Protein AF-0000000066028157 (afdb_homodimer)

Sequence (570 aa):
MGLSDWELAAARAAIARGLDEDLRYGPDVTTLATVPASATTTASLVTREAGVVAGLDVALLTLNEVLGTNGYRVLDRVEDGARVPPGEALMTLEAQTRGLLTAERTMLNLVGHLSGIATATAAWVDAVRGTKAKIRDTRKTLPGLRALQKYAVRTGGGVNHRLGLGDAALIKDNHVAAAGSVVDALRAVRNAAPDLPCEVEVDSLEQLDAVLPEKPELILLDNFAVWQTQTAVQRRDSRAPTVMLESSGGLSLQTAATYAETGVDYLAVGALTHSVRVLDIGLDMMGLSDWELAAARAAIARGLDEDLRYGPDVTTLATVPASATTTASLVTREAGVVAGLDVALLTLNEVLGTNGYRVLDRVEDGARVPPGEALMTLEAQTRGLLTAERTMLNLVGHLSGIATATAAWVDAVRGTKAKIRDTRKTLPGLRALQKYAVRTGGGVNHRLGLGDAALIKDNHVAAAGSVVDALRAVRNAAPDLPCEVEVDSLEQLDAVLPEKPELILLDNFAVWQTQTAVQRRDSRAPTVMLESSGGLSLQTAATYAETGVDYLAVGALTHSVRVLDIGLDM

Foldseek 3Di:
DDADPVLVVLLLVLLVVVLCVLDVVHDPPVLVVPPDQQDKDKKFKFFQAWFFWDCVVSLVSLLCVQQNPPFKAWDDADDGLDTDGHGDGHTIMMGRPSSCVSSFVSSQVLRQQLRQLLRVLLLLVVLQPPFQAFEEEDQLADPSCLSSLQVSNVSSVGHYDDSDPPQAAEADPVQCVVQVHQQSSVVVCCVVPVPHQYEYEDAAVVNLVVCLQVQGQEYEHEPDDLVRLLVSCVVCVPRPVNHAYEYEYPDDSVCSNSSRVSRHHYYYDHCSHNVTDTGHIHMGD/DDADPVLVVLLLVLLVVVLCVLDVVHDPPVLVVPPDQQDKDKKFKFFQAWFFWDCVVSLVSLLCVQQNPPFKAWPDADDGLDTDGHGDGHTIMMGRPSSCVSSFVSSQVLRQQLRQLLRVLLLLVVLQPPFQAFEEEDQLADPSCLSSLQVSNVSSVGHYDDSDPPQAAEADPVQCVVQVHQQSSVVVCCVVPVPHQYEYEDAAVVNLVVCLQVQGQEYEHEPDDLVRLLVSCVVCVVRPVNHAYEYEYPDDSVCSNSNRVSRHHYYYDHCSHNVTDTGHIHMGD

Organism: Mycobacterium tuberculosis (strain CDC 1551 / Oshkosh) (NCBI:txid83331)

Solvent-accessible surface area (backbone atoms only — not comparable to full-atom values): 27864 Å² total; per-residue (Å²): 115,81,75,51,72,70,37,46,53,40,43,53,53,32,44,52,37,26,50,44,49,33,43,68,54,36,60,52,49,36,46,66,38,21,40,61,90,84,39,65,41,60,37,28,38,28,27,71,46,64,42,24,40,24,43,65,68,52,34,50,52,35,42,35,73,62,44,35,78,82,32,47,46,80,75,46,63,64,58,50,44,40,76,42,55,54,68,38,66,48,31,31,32,39,29,39,39,57,43,48,63,69,34,40,60,53,29,42,38,50,26,16,42,24,11,13,20,7,29,54,26,30,53,49,42,60,45,25,61,93,48,80,31,40,41,25,41,54,77,44,38,50,51,62,38,47,57,53,50,48,49,14,27,42,44,19,64,28,42,76,46,63,75,28,32,34,62,30,34,62,41,41,70,71,37,20,66,56,39,71,32,66,52,49,23,51,52,31,30,43,70,72,40,68,86,48,56,43,33,39,52,33,77,45,70,68,52,44,62,63,36,45,85,72,55,49,60,28,38,34,36,48,58,58,50,66,69,53,44,33,50,48,37,54,49,34,58,72,75,32,65,81,41,39,37,27,42,30,60,90,76,46,75,88,47,37,35,64,52,25,69,44,60,34,44,29,40,42,39,44,51,49,54,44,37,29,52,45,38,58,54,46,78,49,109,115,79,76,50,73,69,36,47,53,41,45,53,51,32,43,50,38,27,49,46,50,32,44,68,54,35,59,52,48,37,47,67,38,22,40,60,90,82,39,67,40,61,35,26,37,28,27,70,47,64,42,22,40,24,43,65,68,54,35,48,51,36,42,35,72,63,44,35,79,82,32,47,45,82,75,46,65,65,57,51,42,40,75,42,56,53,69,39,66,47,31,32,32,39,30,39,39,56,43,49,63,68,33,40,59,53,29,40,39,50,27,17,42,23,11,13,20,7,28,54,26,29,54,48,42,61,48,25,60,93,48,79,33,40,43,24,40,54,76,43,38,50,52,62,37,47,58,53,48,50,49,12,27,42,45,19,64,28,42,76,47,63,75,29,34,33,63,28,32,63,41,41,70,71,36,19,66,57,39,72,33,66,53,49,23,50,52,32,31,44,70,70,41,69,86,46,54,44,32,39,52,32,78,46,70,68,53,43,64,63,36,47,83,72,55,48,60,29,37,32,35,47,57,57,50,66,69,54,44,34,51,48,38,52,50,33,58,72,73,32,64,82,41,39,36,27,42,29,58,92,77,45,74,90,48,38,35,65,50,24,68,44,61,33,44,28,40,43,39,46,51,49,53,45,37,29,51,45,37,58,54,46,79,49,107

Radius of gyration: 25.16 Å; Cα contacts (8 Å, |Δi|>4): 1271; chains: 2; bounding box: 51×76×56 Å

pLDDT: mean 97.44, std 2.44, range [68.06, 98.88]

Structure (mmCIF, N/CA/C/O backbone):
data_AF-0000000066028157-model_v1
#
loop_
_entity.id
_entity.type
_entity.pdbx_description
1 polymer 'Nicotinate-nucleotide pyrophosphorylase'
#
loop_
_atom_site.group_PDB
_atom_site.id
_atom_site.type_symbol
_atom_site.label_atom_id
_atom_site.label_alt_id
_atom_site.label_comp_id
_atom_site.label_asym_id
_atom_site.label_entity_id
_atom_site.label_seq_id
_atom_site.pdbx_PDB_ins_code
_atom_site.Cartn_x
_atom_site.Cartn_y
_atom_site.Cartn_z
_atom_site.occupancy
_atom_site.B_iso_or_equiv
_atom_site.auth_seq_id
_atom_site.auth_comp_id
_atom_site.auth_asym_id
_atom_site.auth_atom_id
_atom_site.pdbx_PDB_model_num
ATOM 1 N N . MET A 1 1 ? -22.031 3.08 -1.574 1 68.06 1 MET A N 1
ATOM 2 C CA . MET A 1 1 ? -21.703 4.402 -2.1 1 68.06 1 MET A CA 1
ATOM 3 C C . MET A 1 1 ? -20.969 4.289 -3.43 1 68.06 1 MET A C 1
ATOM 5 O O . MET A 1 1 ? -20.047 3.488 -3.566 1 68.06 1 MET A O 1
ATOM 9 N N . GLY A 1 2 ? -21.484 4.984 -4.355 1 83.44 2 GLY A N 1
ATOM 10 C CA . GLY A 1 2 ? -20.906 4.934 -5.688 1 83.44 2 GLY A CA 1
ATOM 11 C C . GLY A 1 2 ? -19.656 5.797 -5.836 1 83.44 2 GLY A C 1
ATOM 12 O O . GLY A 1 2 ? -19.422 6.688 -5.016 1 83.44 2 GLY A O 1
ATOM 13 N N . LEU A 1 3 ? -18.766 5.461 -6.73 1 94.06 3 LEU A N 1
ATOM 14 C CA . LEU A 1 3 ? -17.562 6.234 -7.023 1 94.06 3 LEU A CA 1
ATOM 15 C C . LEU A 1 3 ? -17.922 7.578 -7.652 1 94.06 3 LEU A C 1
ATOM 17 O O . LEU A 1 3 ? -18.781 7.641 -8.547 1 94.06 3 LEU A O 1
ATOM 21 N N . SER A 1 4 ? -17.375 8.648 -7.105 1 95.06 4 SER A N 1
ATOM 22 C CA . SER A 1 4 ? -17.469 9.945 -7.766 1 95.06 4 SER A CA 1
ATOM 23 C C . SER A 1 4 ? -16.75 9.945 -9.109 1 95.06 4 SER A C 1
ATOM 25 O O . SER A 1 4 ? -16.031 8.992 -9.43 1 95.06 4 SER A O 1
ATOM 27 N N . ASP A 1 5 ? -16.922 10.977 -9.922 1 94.25 5 ASP A N 1
ATOM 28 C CA . ASP A 1 5 ? -16.297 11.062 -11.242 1 94.25 5 ASP A CA 1
ATOM 29 C C . ASP A 1 5 ? -14.781 11 -11.141 1 94.25 5 ASP A C 1
ATOM 31 O O . ASP A 1 5 ? -14.133 10.305 -11.93 1 94.25 5 ASP A O 1
ATOM 35 N N . TRP A 1 6 ? -14.297 11.719 -10.188 1 93.25 6 TRP A N 1
ATOM 36 C CA . TRP A 1 6 ? -12.844 11.742 -10.055 1 93.25 6 TRP A CA 1
ATOM 37 C C . TRP A 1 6 ? -12.328 10.398 -9.555 1 93.25 6 TRP A C 1
ATOM 39 O O . TRP A 1 6 ? -11.242 9.953 -9.953 1 93.25 6 TRP A O 1
ATOM 49 N N . GLU A 1 7 ? -13.07 9.734 -8.688 1 96.88 7 GLU A N 1
ATOM 50 C CA . GLU A 1 7 ? -12.695 8.406 -8.219 1 96.88 7 GLU A CA 1
ATOM 51 C C . GLU A 1 7 ? -12.781 7.379 -9.336 1 96.88 7 GLU A C 1
ATOM 53 O O . GLU A 1 7 ? -11.945 6.473 -9.422 1 96.88 7 GLU A O 1
ATOM 58 N N . LEU A 1 8 ? -13.773 7.531 -10.219 1 97.75 8 LEU A N 1
ATOM 59 C CA . LEU A 1 8 ? -13.922 6.656 -11.383 1 97.75 8 LEU A CA 1
ATOM 60 C C . LEU A 1 8 ? -12.727 6.793 -12.32 1 97.75 8 LEU A C 1
ATOM 62 O O . LEU A 1 8 ? -12.195 5.793 -12.805 1 97.75 8 LEU A O 1
ATOM 66 N N . ALA A 1 9 ? -12.312 8.016 -12.578 1 97.69 9 ALA A N 1
ATOM 67 C CA . ALA A 1 9 ? -11.148 8.266 -13.422 1 97.69 9 ALA A CA 1
ATOM 68 C C . ALA A 1 9 ? -9.883 7.668 -12.805 1 97.69 9 ALA A C 1
ATOM 70 O O . ALA A 1 9 ? -9.062 7.078 -13.508 1 97.69 9 ALA A O 1
ATOM 71 N N . ALA A 1 10 ? -9.766 7.844 -11.516 1 97.75 10 ALA A N 1
ATOM 72 C CA . ALA A 1 10 ? -8.617 7.285 -10.797 1 97.75 10 ALA A CA 1
ATOM 73 C C . ALA A 1 10 ? -8.617 5.762 -10.867 1 97.75 10 ALA A C 1
ATOM 75 O O . ALA A 1 10 ? -7.566 5.141 -11.008 1 97.75 10 ALA A O 1
ATOM 76 N N . ALA A 1 11 ? -9.82 5.176 -10.734 1 98.56 11 ALA A N 1
ATOM 77 C CA . ALA A 1 11 ? -9.953 3.723 -10.82 1 98.56 11 ALA A CA 1
ATOM 78 C C . ALA A 1 11 ? -9.516 3.209 -12.188 1 98.56 11 ALA A C 1
ATOM 80 O O . ALA A 1 11 ? -8.734 2.258 -12.281 1 98.56 11 ALA A O 1
ATOM 81 N N . ARG A 1 12 ? -9.969 3.828 -13.227 1 98.62 12 ARG A N 1
ATOM 82 C CA . ARG A 1 12 ? -9.617 3.422 -14.586 1 98.62 12 ARG A CA 1
ATOM 83 C C . ARG A 1 12 ? -8.109 3.529 -14.812 1 98.62 12 ARG A C 1
ATOM 85 O O . ARG A 1 12 ? -7.508 2.656 -15.445 1 98.62 12 ARG A O 1
ATOM 92 N N . ALA A 1 13 ? -7.543 4.609 -14.312 1 98.69 13 ALA A N 1
ATOM 93 C CA . ALA A 1 13 ? -6.102 4.801 -14.461 1 98.69 13 ALA A CA 1
ATOM 94 C C . ALA A 1 13 ? -5.328 3.723 -13.703 1 98.69 13 ALA A C 1
ATOM 96 O O . ALA A 1 13 ? -4.34 3.188 -14.211 1 98.69 13 ALA A O 1
ATOM 97 N N . ALA A 1 14 ? -5.746 3.432 -12.484 1 98.69 14 ALA A N 1
ATOM 98 C CA . ALA A 1 14 ? -5.09 2.4 -11.688 1 98.69 14 ALA A CA 1
ATOM 99 C C . ALA A 1 14 ? -5.199 1.034 -12.352 1 98.69 14 ALA A C 1
ATOM 101 O O . ALA A 1 14 ? -4.227 0.277 -12.398 1 98.69 14 ALA A O 1
ATOM 102 N N . ILE A 1 15 ? -6.367 0.735 -12.867 1 98.81 15 ILE A N 1
ATOM 103 C CA . ILE A 1 15 ? -6.613 -0.527 -13.555 1 98.81 15 ILE A CA 1
ATOM 104 C C . ILE A 1 15 ? -5.703 -0.634 -14.781 1 98.81 15 ILE A C 1
ATOM 106 O O . ILE A 1 15 ? -5.062 -1.665 -14.992 1 98.81 15 ILE A O 1
ATOM 110 N N . ALA A 1 16 ? -5.656 0.435 -15.539 1 98.75 16 ALA A N 1
ATOM 111 C CA . ALA A 1 16 ? -4.805 0.446 -16.719 1 98.75 16 ALA A CA 1
ATOM 112 C C . ALA A 1 16 ? -3.35 0.171 -16.359 1 98.75 16 ALA A C 1
ATOM 114 O O . ALA A 1 16 ? -2.658 -0.581 -17.047 1 98.75 16 ALA A O 1
ATOM 115 N N . ARG A 1 17 ? -2.863 0.743 -15.312 1 98.44 17 ARG A N 1
ATOM 116 C CA . ARG A 1 17 ? -1.489 0.527 -14.867 1 98.44 17 ARG A CA 1
ATOM 117 C C . ARG A 1 17 ? -1.272 -0.921 -14.445 1 98.44 17 ARG A C 1
ATOM 119 O O . ARG A 1 17 ? -0.256 -1.529 -14.789 1 98.44 17 ARG A O 1
ATOM 126 N N . GLY A 1 18 ? -2.232 -1.463 -13.641 1 98.56 18 GLY A N 1
ATOM 127 C CA . GLY A 1 18 ? -2.127 -2.85 -13.211 1 98.56 18 GLY A CA 1
ATOM 128 C C . GLY A 1 18 ? -2.09 -3.83 -14.367 1 98.56 18 GLY A C 1
ATOM 129 O O . GLY A 1 18 ? -1.263 -4.742 -14.391 1 98.56 18 GLY A O 1
ATOM 130 N N . LEU A 1 19 ? -2.965 -3.6 -15.336 1 98.62 19 LEU A N 1
ATOM 131 C CA . LEU A 1 19 ? -3.023 -4.477 -16.5 1 98.62 19 LEU A CA 1
ATOM 132 C C . LEU A 1 19 ? -1.77 -4.332 -17.359 1 98.62 19 LEU A C 1
ATOM 134 O O . LEU A 1 19 ? -1.254 -5.32 -17.891 1 98.62 19 LEU A O 1
ATOM 138 N N . ASP A 1 20 ? -1.293 -3.115 -17.484 1 98.12 20 ASP A N 1
ATOM 139 C CA . ASP A 1 20 ? -0.05 -2.9 -18.219 1 98.12 20 ASP A CA 1
ATOM 140 C C . ASP A 1 20 ? 1.11 -3.645 -17.562 1 98.12 20 ASP A C 1
ATOM 142 O O . ASP A 1 20 ? 1.925 -4.266 -18.266 1 98.12 20 ASP A O 1
ATOM 146 N N . GLU A 1 21 ? 1.227 -3.602 -16.266 1 98 21 GLU A N 1
ATOM 147 C CA . GLU A 1 21 ? 2.27 -4.309 -15.531 1 98 21 GLU A CA 1
ATOM 148 C C . GLU A 1 21 ? 2.189 -5.812 -15.766 1 98 21 GLU A C 1
ATOM 150 O O . GLU A 1 21 ? 3.217 -6.477 -15.922 1 98 21 GLU A O 1
ATOM 155 N N . ASP A 1 22 ? 0.977 -6.332 -15.836 1 97.88 22 ASP A N 1
ATOM 156 C CA . ASP A 1 22 ? 0.772 -7.77 -15.977 1 97.88 22 ASP A CA 1
ATOM 157 C C . ASP A 1 22 ? 1.006 -8.219 -17.422 1 97.88 22 ASP A C 1
ATOM 159 O O . ASP A 1 22 ? 1.444 -9.344 -17.656 1 97.88 22 ASP A O 1
ATOM 163 N N . LEU A 1 23 ? 0.81 -7.32 -18.375 1 97.88 23 LEU A N 1
ATOM 164 C CA . LEU A 1 23 ? 0.797 -7.746 -19.781 1 97.88 23 LEU A CA 1
ATOM 165 C C . LEU A 1 23 ? 1.994 -7.172 -20.531 1 97.88 23 LEU A C 1
ATOM 167 O O . LEU A 1 23 ? 2.125 -7.371 -21.734 1 97.88 23 LEU A O 1
ATOM 171 N N . ARG A 1 24 ? 2.855 -6.508 -19.797 1 95.56 24 ARG A N 1
ATOM 172 C CA . ARG A 1 24 ? 3.996 -5.812 -20.391 1 95.56 24 ARG A CA 1
ATOM 173 C C . ARG A 1 24 ? 4.938 -6.797 -21.078 1 95.56 24 ARG A C 1
ATOM 175 O O . ARG A 1 24 ? 5.609 -6.445 -22.047 1 95.56 24 ARG A O 1
ATOM 182 N N . TYR A 1 25 ? 4.973 -8.031 -20.672 1 95.81 25 TYR A N 1
ATOM 183 C CA . TYR A 1 25 ? 5.957 -8.992 -21.156 1 95.81 25 TYR A CA 1
ATOM 184 C C . TYR A 1 25 ? 5.316 -10.016 -22.078 1 95.81 25 TYR A C 1
ATOM 186 O O . TYR A 1 25 ? 5.887 -11.078 -22.328 1 95.81 25 TYR A O 1
ATOM 194 N N . GLY A 1 26 ? 4.129 -9.719 -22.516 1 95.75 26 GLY A N 1
ATOM 195 C CA . GLY A 1 26 ? 3.383 -10.625 -23.375 1 95.75 26 GLY A CA 1
ATOM 196 C C . GLY A 1 26 ? 2.039 -11.031 -22.797 1 95.75 26 GLY A C 1
ATOM 197 O O . GLY A 1 26 ? 1.676 -10.602 -21.703 1 95.75 26 GLY A O 1
ATOM 198 N N . PRO A 1 27 ? 1.337 -11.781 -23.531 1 96.25 27 PRO A N 1
ATOM 199 C CA . PRO A 1 27 ? 0.005 -12.195 -23.094 1 96.25 27 PRO A CA 1
ATOM 200 C C . PRO A 1 27 ? 0.053 -13.203 -21.938 1 96.25 27 PRO A C 1
ATOM 202 O O . PRO A 1 27 ? 1.137 -13.625 -21.531 1 96.25 27 PRO A O 1
ATOM 205 N N . ASP A 1 28 ? -1.073 -13.531 -21.375 1 97.5 28 ASP A N 1
ATOM 206 C CA . ASP A 1 28 ? -1.219 -14.578 -20.375 1 97.5 28 ASP A CA 1
ATOM 207 C C . ASP A 1 28 ? -1.041 -15.969 -20.984 1 97.5 28 ASP A C 1
ATOM 209 O O . ASP A 1 28 ? -2.021 -16.672 -21.25 1 97.5 28 ASP A O 1
ATOM 213 N N . VAL A 1 29 ? 0.158 -16.406 -21.016 1 96.94 29 VAL A N 1
ATOM 214 C CA . VAL A 1 29 ? 0.528 -17.609 -21.766 1 96.94 29 VAL A CA 1
ATOM 215 C C . VAL A 1 29 ? -0.102 -18.844 -21.125 1 96.94 29 VAL A C 1
ATOM 217 O O . VAL A 1 29 ? -0.52 -19.766 -21.828 1 96.94 29 VAL A O 1
ATOM 220 N N . THR A 1 30 ? -0.151 -18.859 -19.812 1 98.12 30 THR A N 1
ATOM 221 C CA . THR A 1 30 ? -0.687 -20.031 -19.109 1 98.12 30 THR A CA 1
ATOM 222 C C . THR A 1 30 ? -2.158 -20.234 -19.453 1 98.12 30 THR A C 1
ATOM 224 O O . THR A 1 30 ? -2.57 -21.344 -19.797 1 98.12 30 THR A O 1
ATOM 227 N N . THR A 1 31 ? -2.887 -19.156 -19.344 1 98 31 THR A N 1
ATOM 228 C CA . THR A 1 31 ? -4.32 -19.219 -19.625 1 98 31 THR A CA 1
ATOM 229 C C . THR A 1 31 ? -4.578 -19.562 -21.078 1 98 31 THR A C 1
ATOM 231 O O . THR A 1 31 ? -5.414 -20.422 -21.375 1 98 31 THR A O 1
ATOM 234 N N . LEU A 1 32 ? -3.867 -18.984 -21.984 1 97.75 32 LEU A N 1
ATOM 235 C CA . LEU A 1 32 ? -4.062 -19.219 -23.406 1 97.75 32 LEU A CA 1
ATOM 236 C C . LEU A 1 32 ? -3.738 -20.672 -23.766 1 97.75 32 LEU A C 1
ATOM 238 O O . LEU A 1 32 ? -4.363 -21.25 -24.641 1 97.75 32 LEU A O 1
ATOM 242 N N . ALA A 1 33 ? -2.811 -21.25 -23.062 1 97.94 33 ALA A N 1
ATOM 243 C CA . ALA A 1 33 ? -2.344 -22.594 -23.375 1 97.94 33 ALA A CA 1
ATOM 244 C C . ALA A 1 33 ? -3.273 -23.656 -22.766 1 97.94 33 ALA A C 1
ATOM 246 O O . ALA A 1 33 ? -3.342 -24.781 -23.266 1 97.94 33 ALA A O 1
ATOM 247 N N . THR A 1 34 ? -4.039 -23.281 -21.734 1 98.19 34 THR A N 1
ATOM 248 C CA . THR A 1 34 ? -4.695 -24.328 -20.969 1 98.19 34 THR A CA 1
ATOM 249 C C . THR A 1 34 ? -6.215 -24.203 -21.062 1 98.19 34 THR A C 1
ATOM 251 O O . THR A 1 34 ? -6.941 -25.172 -20.859 1 98.19 34 THR A O 1
ATOM 254 N N . VAL A 1 35 ? -6.707 -23.016 -21.328 1 98.06 35 VAL A N 1
ATOM 255 C CA . VAL A 1 35 ? -8.141 -22.75 -21.281 1 98.06 35 VAL A CA 1
ATOM 256 C C . VAL A 1 35 ? -8.672 -22.547 -22.703 1 98.06 35 VAL A C 1
ATOM 258 O O . VAL A 1 35 ? -8.188 -21.672 -23.438 1 98.06 35 VAL A O 1
ATOM 261 N N . PRO A 1 36 ? -9.656 -23.328 -23.094 1 96.94 36 PRO A N 1
ATOM 262 C CA . PRO A 1 36 ? -10.25 -23.125 -24.422 1 96.94 36 PRO A CA 1
ATOM 263 C C . PRO A 1 36 ? -10.812 -21.719 -24.594 1 96.94 36 PRO A C 1
ATOM 265 O O . PRO A 1 36 ? -11.367 -21.141 -23.656 1 96.94 36 PRO A O 1
ATOM 268 N N . ALA A 1 37 ? -10.766 -21.188 -25.781 1 95.75 37 ALA A N 1
ATOM 269 C CA . ALA A 1 37 ? -11.18 -19.812 -26.078 1 95.75 37 ALA A CA 1
ATOM 270 C C . ALA A 1 37 ? -12.672 -19.625 -25.828 1 95.75 37 ALA A C 1
ATOM 272 O O . ALA A 1 37 ? -13.109 -18.516 -25.484 1 95.75 37 ALA A O 1
ATOM 273 N N . SER A 1 38 ? -13.445 -20.656 -25.922 1 96.25 38 SER A N 1
ATOM 274 C CA . SER A 1 38 ? -14.891 -20.547 -25.812 1 96.25 38 SER A CA 1
ATOM 275 C C . SER A 1 38 ? -15.367 -20.812 -24.391 1 96.25 38 SER A C 1
ATOM 277 O O . SER A 1 38 ? -16.562 -20.703 -24.094 1 96.25 38 SER A O 1
ATOM 279 N N . ALA A 1 39 ? -14.445 -21.125 -23.516 1 96.94 39 ALA A N 1
ATOM 280 C CA . ALA A 1 39 ? -14.82 -21.516 -22.172 1 96.94 39 ALA A CA 1
ATOM 281 C C . ALA A 1 39 ? -15.445 -20.359 -21.406 1 96.94 39 ALA A C 1
ATOM 283 O O . ALA A 1 39 ? -15 -19.219 -21.516 1 96.94 39 ALA A O 1
ATOM 284 N N . THR A 1 40 ? -16.531 -20.625 -20.672 1 97.31 40 THR A N 1
ATOM 285 C CA . THR A 1 40 ? -17.156 -19.734 -19.719 1 97.31 40 THR A CA 1
ATOM 286 C C . THR A 1 40 ? -17.203 -20.375 -18.328 1 97.31 40 THR A C 1
ATOM 288 O O . THR A 1 40 ? -17.156 -21.594 -18.203 1 97.31 40 THR A O 1
ATOM 291 N N . THR A 1 41 ? -17.219 -19.531 -17.344 1 97.44 41 THR A N 1
ATOM 292 C CA . THR A 1 41 ? -17.234 -20.062 -15.984 1 97.44 41 THR A CA 1
ATOM 293 C C . THR A 1 41 ? -18.031 -19.172 -15.047 1 97.44 41 THR A C 1
ATOM 295 O O . THR A 1 41 ? -18.25 -18 -15.344 1 97.44 41 THR A O 1
ATOM 298 N N . THR A 1 42 ? -18.562 -19.812 -14.055 1 98.06 42 THR A N 1
ATOM 299 C CA . THR A 1 42 ? -19.078 -19.094 -12.898 1 98.06 42 THR A CA 1
ATOM 300 C C . THR A 1 42 ? -18.031 -18.984 -11.797 1 98.06 42 THR A C 1
ATOM 302 O O . THR A 1 42 ? -17.406 -19.984 -11.445 1 98.06 42 THR A O 1
ATOM 305 N N . ALA A 1 43 ? -17.781 -17.797 -11.344 1 97.69 43 ALA A N 1
ATOM 306 C CA . ALA A 1 43 ? -16.766 -17.562 -10.32 1 97.69 43 ALA A CA 1
ATOM 307 C C . ALA A 1 43 ? -17.281 -16.609 -9.25 1 97.69 43 ALA A C 1
ATOM 309 O O . ALA A 1 43 ? -18.203 -15.828 -9.492 1 97.69 43 ALA A O 1
ATOM 310 N N . SER A 1 44 ? -16.75 -16.688 -8.07 1 98.56 44 SER A N 1
ATOM 311 C CA . SER A 1 44 ? -17.125 -15.82 -6.961 1 98.56 44 SER A CA 1
ATOM 312 C C . SER A 1 44 ? -15.883 -15.219 -6.293 1 98.56 44 SER A C 1
ATOM 314 O O . SER A 1 44 ? -14.898 -15.922 -6.055 1 98.56 44 SER A O 1
ATOM 316 N N . LEU A 1 45 ? -15.898 -13.898 -6.105 1 98.62 45 LEU A N 1
ATOM 317 C CA . LEU A 1 45 ? -14.977 -13.305 -5.145 1 98.62 45 LEU A CA 1
ATOM 318 C C . LEU A 1 45 ? -15.398 -13.617 -3.715 1 98.62 45 LEU A C 1
ATOM 320 O O . LEU A 1 45 ? -16.484 -13.234 -3.283 1 98.62 45 LEU A O 1
ATOM 324 N N . VAL A 1 46 ? -14.531 -14.289 -2.963 1 98.69 46 VAL A N 1
ATOM 325 C CA . VAL A 1 46 ? -14.906 -14.766 -1.633 1 98.69 46 VAL A CA 1
ATOM 326 C C . VAL A 1 46 ? -13.875 -14.297 -0.61 1 98.69 46 VAL A C 1
ATOM 328 O O . VAL A 1 46 ? -12.664 -14.422 -0.834 1 98.69 46 VAL A O 1
ATOM 331 N N . THR A 1 47 ? -14.336 -13.734 0.463 1 98.5 47 THR A N 1
ATOM 332 C CA . THR A 1 47 ? -13.414 -13.32 1.516 1 98.5 47 THR A CA 1
ATOM 333 C C . THR A 1 47 ? -13.078 -14.492 2.43 1 98.5 47 THR A C 1
ATOM 335 O O . THR A 1 47 ? -13.93 -15.328 2.725 1 98.5 47 THR A O 1
ATOM 338 N N . ARG A 1 48 ? -11.844 -14.531 2.885 1 96.69 48 ARG A N 1
ATOM 339 C CA . ARG A 1 48 ? -11.398 -15.594 3.783 1 96.69 48 ARG A CA 1
ATOM 340 C C . ARG A 1 48 ? -11.445 -15.133 5.238 1 96.69 48 ARG A C 1
ATOM 342 O O . ARG A 1 48 ? -11.289 -15.945 6.156 1 96.69 48 ARG A O 1
ATOM 349 N N . GLU A 1 49 ? -11.648 -13.898 5.484 1 97.31 49 GLU A N 1
ATOM 350 C CA . GLU A 1 49 ? -11.742 -13.32 6.82 1 97.31 49 GLU A CA 1
ATOM 351 C C . GLU A 1 49 ? -12.875 -12.297 6.902 1 97.31 49 GLU A C 1
ATOM 353 O O . GLU A 1 49 ? -13.406 -11.867 5.875 1 97.31 49 GLU A O 1
ATOM 358 N N . ALA A 1 50 ? -13.297 -12.008 8.102 1 98.56 50 ALA A N 1
ATOM 359 C CA . ALA A 1 50 ? -14.312 -10.977 8.305 1 98.56 50 ALA A CA 1
ATOM 360 C C . ALA A 1 50 ? -13.766 -9.594 7.941 1 98.56 50 ALA A C 1
ATOM 362 O O . ALA A 1 50 ? -12.586 -9.312 8.141 1 98.56 50 ALA A O 1
ATOM 363 N N . GLY A 1 51 ? -14.656 -8.75 7.387 1 98.62 51 GLY A N 1
ATOM 364 C CA . GLY A 1 51 ? -14.234 -7.395 7.062 1 98.62 51 GLY A CA 1
ATOM 365 C C . GLY A 1 51 ? -15.328 -6.559 6.43 1 98.62 51 GLY A C 1
ATOM 366 O O . GLY A 1 51 ? -16.516 -6.891 6.535 1 98.62 51 GLY A O 1
ATOM 367 N N . VAL A 1 52 ? -14.961 -5.426 5.926 1 98.81 52 VAL A N 1
ATOM 368 C CA . VAL A 1 52 ? -15.844 -4.504 5.211 1 98.81 52 VAL A CA 1
ATOM 369 C C . VAL A 1 52 ? -15.43 -4.43 3.744 1 98.81 52 VAL A C 1
ATOM 371 O O . VAL A 1 52 ? -14.258 -4.227 3.43 1 98.81 52 VAL A O 1
ATOM 374 N N . VAL A 1 53 ? -16.453 -4.535 2.877 1 98.69 53 VAL A N 1
ATOM 375 C CA . VAL A 1 53 ? -16.172 -4.66 1.447 1 98.69 53 VAL A CA 1
ATOM 376 C C . VAL A 1 53 ? -16.062 -3.271 0.82 1 98.69 53 VAL A C 1
ATOM 378 O O . VAL A 1 53 ? -16.844 -2.375 1.14 1 98.69 53 VAL A O 1
ATOM 381 N N . ALA A 1 54 ? -15.062 -3.084 -0.002 1 98.75 54 ALA A N 1
ATOM 382 C CA . ALA A 1 54 ? -14.914 -1.87 -0.8 1 98.75 54 ALA A CA 1
ATOM 383 C C . ALA A 1 54 ? -14.281 -2.18 -2.154 1 98.75 54 ALA A C 1
ATOM 385 O O . ALA A 1 54 ? -13.375 -3.014 -2.25 1 98.75 54 ALA A O 1
ATOM 386 N N . GLY A 1 55 ? -14.805 -1.545 -3.199 1 98.44 55 GLY A N 1
ATOM 387 C CA . GLY A 1 55 ? -14.141 -1.579 -4.492 1 98.44 55 GLY A CA 1
ATOM 388 C C . GLY A 1 55 ? -14.727 -2.605 -5.441 1 98.44 55 GLY A C 1
ATOM 389 O O . GLY A 1 55 ? -14.062 -3.039 -6.387 1 98.44 55 GLY A O 1
ATOM 390 N N . LEU A 1 56 ? -15.96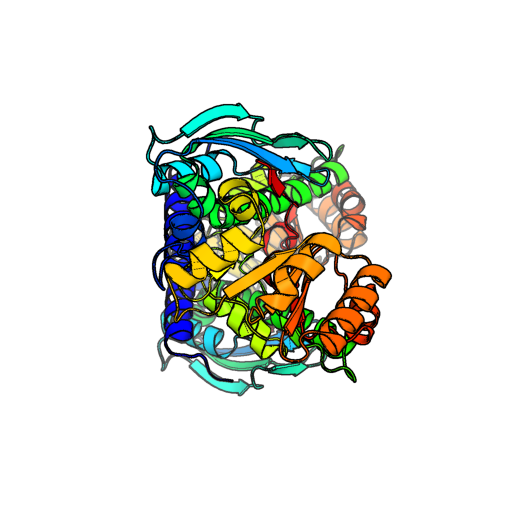1 -3.066 -5.223 1 98.44 56 LEU A N 1
ATOM 391 C CA . LEU A 1 56 ? -16.547 -4.039 -6.137 1 98.44 56 LEU A CA 1
ATOM 392 C C . LEU A 1 56 ? -16.844 -3.402 -7.492 1 98.44 56 LEU A C 1
ATOM 394 O O . LEU A 1 56 ? -16.75 -4.07 -8.523 1 98.44 56 LEU A O 1
ATOM 398 N N . ASP A 1 57 ? -17.141 -2.092 -7.52 1 97.94 57 ASP A N 1
ATOM 399 C CA . ASP A 1 57 ? -17.281 -1.391 -8.797 1 97.94 57 ASP A CA 1
ATOM 400 C C . ASP A 1 57 ? -15.938 -1.324 -9.531 1 97.94 57 ASP A C 1
ATOM 402 O O . ASP A 1 57 ? -15.898 -1.339 -10.758 1 97.94 57 ASP A 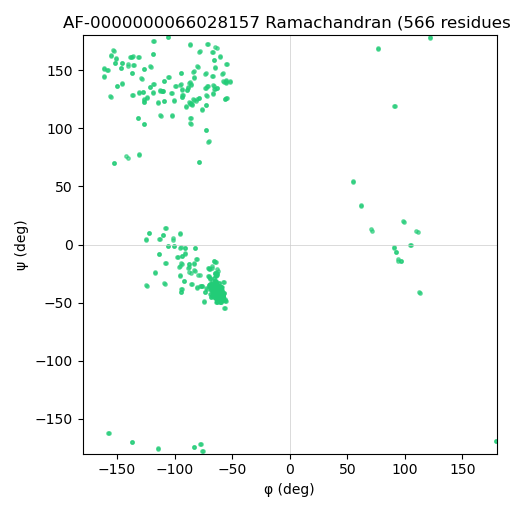O 1
ATOM 406 N N . VAL A 1 58 ? -14.867 -1.193 -8.781 1 98.62 58 VAL A N 1
ATOM 407 C CA . VAL A 1 58 ? -13.539 -1.197 -9.375 1 98.62 58 VAL A CA 1
ATOM 408 C C . VAL A 1 58 ? -13.258 -2.562 -10 1 98.62 58 VAL A C 1
ATOM 410 O O . VAL A 1 58 ? -12.648 -2.65 -11.07 1 98.62 58 VAL A O 1
ATOM 413 N N . ALA A 1 59 ? -13.703 -3.621 -9.336 1 98.31 59 ALA A N 1
ATOM 414 C CA . ALA A 1 59 ? -13.586 -4.965 -9.898 1 98.31 59 ALA A CA 1
ATOM 415 C C . ALA A 1 59 ? -14.305 -5.059 -11.242 1 98.31 59 ALA A C 1
ATOM 417 O O . ALA A 1 59 ? -13.758 -5.586 -12.211 1 98.31 59 ALA A O 1
ATOM 418 N N . LEU A 1 60 ? -15.469 -4.516 -11.305 1 97.94 60 LEU A N 1
ATOM 419 C CA . LEU A 1 60 ? -16.25 -4.543 -12.531 1 97.94 60 LEU A CA 1
ATOM 420 C C . LEU A 1 60 ? -15.586 -3.725 -13.633 1 97.94 60 LEU A C 1
ATOM 422 O O . LEU A 1 60 ? -15.586 -4.121 -14.797 1 97.94 60 LEU A O 1
ATOM 426 N N . LEU A 1 61 ? -15.047 -2.59 -13.273 1 98.44 61 LEU A N 1
ATOM 427 C CA . LEU A 1 61 ? -14.32 -1.782 -14.242 1 98.44 61 LEU A CA 1
ATOM 428 C C . LEU A 1 61 ? -13.133 -2.553 -14.805 1 98.44 61 LEU A C 1
ATOM 430 O O . LEU A 1 61 ? -12.797 -2.414 -15.984 1 98.44 61 LEU A O 1
ATOM 434 N N . THR A 1 62 ? -12.469 -3.344 -13.93 1 98.69 62 THR A N 1
ATOM 435 C CA . THR A 1 62 ? -11.359 -4.168 -14.398 1 98.69 62 THR A CA 1
ATOM 436 C C . THR A 1 62 ? -11.836 -5.191 -15.422 1 98.69 62 THR A C 1
ATOM 438 O O . THR A 1 62 ? -11.203 -5.371 -16.469 1 98.69 62 THR A O 1
ATOM 441 N N . LEU A 1 63 ? -12.953 -5.844 -15.133 1 98.44 63 LEU A N 1
ATOM 442 C CA . LEU A 1 63 ? -13.531 -6.82 -16.047 1 98.44 63 LEU A CA 1
ATOM 443 C C . LEU A 1 63 ? -13.938 -6.16 -17.359 1 98.44 63 LEU A C 1
ATOM 445 O O . LEU A 1 63 ? -13.742 -6.73 -18.438 1 98.44 63 LEU A O 1
ATOM 449 N N . ASN A 1 64 ? -14.516 -4.953 -17.266 1 98.25 64 ASN A N 1
ATOM 450 C CA . ASN A 1 64 ? -14.883 -4.207 -18.469 1 98.25 64 ASN A CA 1
ATOM 451 C C . ASN A 1 64 ? -13.672 -3.961 -19.359 1 98.25 64 ASN A C 1
ATOM 453 O O . ASN A 1 64 ? -13.773 -4.062 -20.594 1 98.25 64 ASN A O 1
ATOM 457 N N . GLU A 1 65 ? -12.602 -3.621 -18.75 1 98.19 65 GLU A N 1
ATOM 458 C CA . GLU A 1 65 ? -11.398 -3.293 -19.5 1 98.19 65 GLU A CA 1
ATOM 459 C C . GLU A 1 65 ? -10.852 -4.516 -20.234 1 98.19 65 GLU A C 1
ATOM 461 O O . GLU A 1 65 ? -10.32 -4.398 -21.344 1 98.19 65 GLU A O 1
ATOM 466 N N . VAL A 1 66 ? -10.977 -5.688 -19.641 1 98.25 66 VAL A N 1
ATOM 467 C CA . VAL A 1 66 ? -10.328 -6.883 -20.172 1 98.25 66 VAL A CA 1
ATOM 468 C C . VAL A 1 66 ? -11.312 -7.645 -21.062 1 98.25 66 VAL A C 1
ATOM 470 O O . VAL A 1 66 ? -10.945 -8.125 -22.141 1 98.25 66 VAL A O 1
ATOM 473 N N . LEU A 1 67 ? -12.617 -7.754 -20.656 1 97.62 67 LEU A N 1
ATOM 474 C CA . LEU A 1 67 ? -13.594 -8.633 -21.281 1 97.62 67 LEU A CA 1
ATOM 475 C C . LEU A 1 67 ? -14.609 -7.832 -22.078 1 97.62 67 LEU A C 1
ATOM 477 O O . LEU A 1 67 ? -15.32 -8.383 -22.922 1 97.62 67 LEU A O 1
ATOM 481 N N . GLY A 1 68 ? -14.688 -6.551 -21.859 1 96.94 68 GLY A N 1
ATOM 482 C CA . GLY A 1 68 ? -15.805 -5.777 -22.375 1 96.94 68 GLY A CA 1
ATOM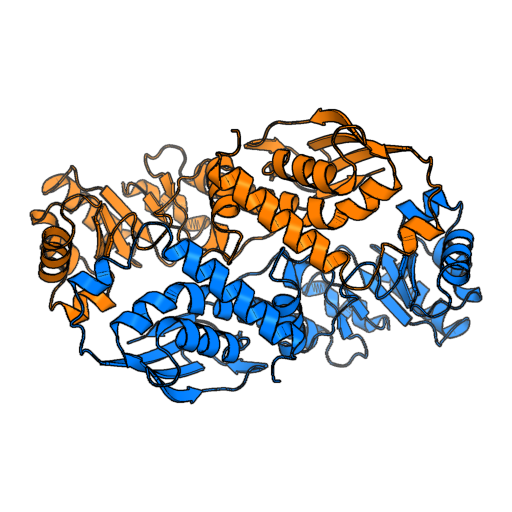 483 C C . GLY A 1 68 ? -17.078 -5.965 -21.578 1 96.94 68 GLY A C 1
ATOM 484 O O . GLY A 1 68 ? -17.188 -6.898 -20.781 1 96.94 68 GLY A O 1
ATOM 485 N N . THR A 1 69 ? -18.016 -5.152 -21.844 1 93.06 69 THR A N 1
ATOM 486 C CA . THR A 1 69 ? -19.25 -5.129 -21.062 1 93.06 69 THR A CA 1
ATOM 487 C C . THR A 1 69 ? -20.078 -6.379 -21.328 1 93.06 69 THR A C 1
ATOM 489 O O . THR A 1 69 ? -20.906 -6.766 -20.5 1 93.06 69 THR A O 1
ATOM 492 N N . ASN A 1 70 ? -19.859 -7.043 -22.422 1 94.5 70 ASN A N 1
ATOM 493 C CA . ASN A 1 70 ? -20.656 -8.219 -22.766 1 94.5 70 ASN A CA 1
ATOM 494 C C . ASN A 1 70 ? -19.906 -9.508 -22.453 1 94.5 70 ASN A C 1
ATOM 496 O O . ASN A 1 70 ? -20.375 -10.602 -22.766 1 94.5 70 ASN A O 1
ATOM 500 N N . GLY A 1 71 ? -18.75 -9.391 -21.844 1 96.38 71 GLY A N 1
ATOM 501 C CA . GLY A 1 71 ? -17.922 -10.562 -21.609 1 96.38 71 GLY A CA 1
ATOM 502 C C . GLY A 1 71 ? -18.188 -11.227 -20.266 1 96.38 71 GLY A C 1
ATOM 503 O O . GLY A 1 71 ? -17.562 -12.242 -19.938 1 96.38 71 GLY A O 1
ATOM 504 N N . TYR A 1 72 ? -19.109 -10.625 -19.422 1 98 72 TYR A N 1
ATOM 505 C CA . TYR A 1 72 ? -19.453 -11.188 -18.125 1 98 72 TYR A CA 1
ATOM 506 C C . TYR A 1 72 ? -20.844 -10.727 -17.688 1 98 72 TYR A C 1
ATOM 508 O O . TYR A 1 72 ? -21.406 -9.805 -18.281 1 98 72 TYR A O 1
ATOM 516 N N . ARG A 1 73 ? -21.391 -11.438 -16.719 1 98.19 73 ARG A N 1
ATOM 517 C CA . ARG A 1 73 ? -22.672 -11.117 -16.094 1 98.19 73 ARG A CA 1
ATOM 518 C C . ARG A 1 73 ? -22.594 -11.289 -14.578 1 98.19 73 ARG A C 1
ATOM 520 O O . ARG A 1 73 ? -22.156 -12.336 -14.094 1 98.19 73 ARG A O 1
ATOM 527 N N . VAL A 1 74 ? -23.016 -10.227 -13.922 1 98.25 74 VAL A N 1
ATOM 528 C CA . VAL A 1 74 ? -23.062 -10.305 -12.461 1 98.25 74 VAL A CA 1
ATOM 529 C C . VAL A 1 74 ? -24.328 -11.039 -12.023 1 98.25 74 VAL A C 1
ATOM 531 O O . VAL A 1 74 ? -25.438 -10.656 -12.398 1 98.25 74 VAL A O 1
ATOM 534 N N . LEU A 1 75 ? -24.141 -12.047 -11.258 1 98.62 75 LEU A N 1
ATOM 535 C CA . LEU A 1 75 ? -25.266 -12.828 -10.773 1 98.62 75 LEU A CA 1
ATOM 536 C C . LEU A 1 75 ? -25.719 -12.352 -9.398 1 98.62 75 LEU A C 1
ATOM 538 O O . LEU A 1 75 ? -26.906 -12.398 -9.07 1 98.62 75 LEU A O 1
ATOM 542 N N . ASP A 1 76 ? -24.797 -12 -8.586 1 98.12 76 ASP A N 1
ATOM 543 C CA . ASP A 1 76 ? -25.047 -11.531 -7.223 1 98.12 76 ASP A CA 1
ATOM 544 C C . ASP A 1 76 ? -23.859 -10.711 -6.707 1 98.12 76 ASP A C 1
ATOM 546 O O . ASP A 1 76 ? -22.719 -10.922 -7.121 1 98.12 76 ASP A O 1
ATOM 550 N N . ARG A 1 77 ? -24.141 -9.812 -5.871 1 98 77 ARG A N 1
ATOM 551 C CA . ARG A 1 77 ? -23.078 -9.031 -5.246 1 98 77 ARG A CA 1
ATOM 552 C C . ARG A 1 77 ? -23.578 -8.344 -3.979 1 98 77 ARG A C 1
ATOM 554 O O . ARG A 1 77 ? -24.766 -8.008 -3.873 1 98 77 ARG A O 1
ATOM 561 N N . VAL A 1 78 ? -22.734 -8.109 -3.049 1 98.12 78 VAL A N 1
ATOM 562 C CA . VAL A 1 78 ? -23.016 -7.246 -1.907 1 98.12 78 VAL A CA 1
ATOM 563 C C . VAL A 1 78 ? -22.703 -5.793 -2.264 1 98.12 78 VAL A C 1
ATOM 565 O O . VAL A 1 78 ? -22.156 -5.516 -3.338 1 98.12 78 VAL A O 1
ATOM 568 N N . GLU A 1 79 ? -23.047 -4.902 -1.409 1 97.38 79 GLU A N 1
ATOM 569 C CA . GLU A 1 79 ? -22.75 -3.486 -1.616 1 97.38 79 GLU A CA 1
ATOM 570 C C . GLU A 1 79 ? -21.453 -3.092 -0.931 1 97.38 79 GLU A C 1
ATOM 572 O O . GLU A 1 79 ? -21.109 -3.635 0.122 1 97.38 79 GLU A O 1
ATOM 577 N N . ASP A 1 80 ? -20.781 -2.182 -1.513 1 97.94 80 ASP A N 1
ATOM 578 C CA . ASP A 1 80 ? -19.656 -1.601 -0.791 1 97.94 80 ASP A CA 1
ATOM 579 C C . ASP A 1 80 ? -20.094 -1.06 0.569 1 97.94 80 ASP A C 1
ATOM 581 O O . ASP A 1 80 ? -21.156 -0.436 0.683 1 97.94 80 ASP A O 1
ATOM 585 N N . GLY A 1 81 ? -19.281 -1.28 1.538 1 98.12 81 GLY A N 1
ATOM 586 C CA . GLY A 1 81 ? -19.641 -0.889 2.895 1 98.12 81 GLY A CA 1
ATOM 587 C C . GLY A 1 81 ? -20.219 -2.025 3.711 1 98.12 81 GLY A C 1
ATOM 588 O O . GLY A 1 81 ? -20.312 -1.931 4.938 1 98.12 81 GLY A O 1
ATOM 589 N N . ALA A 1 82 ? -20.609 -3.129 3.043 1 98.44 82 ALA A N 1
ATOM 590 C CA . ALA A 1 82 ? -21.172 -4.273 3.748 1 98.44 82 ALA A CA 1
ATOM 591 C C . ALA A 1 82 ? -20.141 -4.918 4.672 1 98.44 82 ALA A C 1
ATOM 593 O O . ALA A 1 82 ? -18.984 -5.09 4.297 1 98.44 82 ALA A O 1
ATOM 594 N N . ARG A 1 83 ? -20.562 -5.215 5.902 1 98.69 83 ARG A N 1
ATOM 595 C CA . ARG A 1 83 ? -19.797 -6.066 6.809 1 98.69 83 ARG A CA 1
ATOM 596 C C . ARG A 1 83 ? -20.078 -7.539 6.539 1 98.69 83 ARG A C 1
ATOM 598 O O . ARG A 1 83 ? -21.234 -7.965 6.5 1 98.69 83 ARG A O 1
ATOM 605 N N . VAL A 1 84 ? -19.016 -8.289 6.305 1 98.69 84 VAL A N 1
ATOM 606 C CA . VAL A 1 84 ? -19.219 -9.664 5.84 1 98.69 84 VAL A CA 1
ATOM 607 C C . VAL A 1 84 ? -18.406 -10.625 6.703 1 98.69 84 VAL A C 1
ATOM 609 O O . VAL A 1 84 ? -17.312 -10.289 7.168 1 98.69 84 VAL A O 1
ATOM 612 N N . PRO A 1 85 ? -18.906 -11.789 6.996 1 98.62 85 PRO A N 1
ATOM 613 C CA . PRO A 1 85 ? -18.156 -12.852 7.672 1 98.62 85 PRO A CA 1
ATOM 614 C C . PRO A 1 85 ? -17.203 -13.602 6.734 1 98.62 85 PRO A C 1
ATOM 616 O O . PRO A 1 85 ? -17.297 -13.445 5.516 1 98.62 85 PRO A O 1
ATOM 619 N N . PRO A 1 86 ? -16.297 -14.375 7.324 1 98.38 86 PRO A N 1
ATOM 620 C CA . PRO A 1 86 ? -15.461 -15.227 6.473 1 98.38 86 PRO A CA 1
ATOM 621 C C . PRO A 1 86 ? -16.281 -16.188 5.625 1 98.38 86 PRO A C 1
ATOM 623 O O . PRO A 1 86 ? -17.281 -16.734 6.094 1 98.38 86 PRO A O 1
ATOM 626 N N . GLY A 1 87 ? -15.859 -16.375 4.375 1 98.06 87 GLY A N 1
ATOM 627 C CA . GLY A 1 87 ? -16.516 -17.344 3.5 1 98.06 87 GLY A CA 1
ATOM 628 C C . GLY A 1 87 ? -17.641 -16.734 2.691 1 98.06 87 GLY A C 1
ATOM 629 O O . GLY A 1 87 ? -18.219 -17.406 1.83 1 98.06 87 GLY A O 1
ATOM 630 N N . GLU A 1 88 ? -17.906 -15.461 2.916 1 97.94 88 GLU A N 1
ATOM 631 C CA . GLU A 1 88 ? -18.984 -14.789 2.193 1 97.94 88 GLU A CA 1
ATOM 632 C C . GLU A 1 88 ? -18.594 -14.523 0.742 1 97.94 88 GLU A C 1
ATOM 634 O O . GLU A 1 88 ? -17.469 -14.125 0.461 1 97.94 88 GLU A O 1
ATOM 639 N N . ALA A 1 89 ? -19.516 -14.82 -0.209 1 98.69 89 ALA A N 1
ATOM 640 C CA . ALA A 1 89 ? -19.359 -14.406 -1.599 1 98.69 89 ALA A CA 1
ATOM 641 C C . ALA A 1 89 ? -19.672 -12.922 -1.769 1 98.69 89 ALA A C 1
ATOM 643 O O . ALA A 1 89 ? -20.812 -12.5 -1.603 1 98.69 89 ALA A O 1
ATOM 644 N N . LEU A 1 90 ? -18.703 -12.203 -2.133 1 98.81 90 LEU A N 1
ATOM 645 C CA . LEU A 1 90 ? -18.859 -10.758 -2.287 1 98.81 90 LEU A CA 1
ATOM 646 C C . LEU A 1 90 ? -19.516 -10.422 -3.623 1 98.81 90 LEU A C 1
ATOM 648 O O . LEU A 1 90 ? -20.266 -9.453 -3.723 1 98.81 90 LEU A O 1
ATOM 652 N N . MET A 1 91 ? -19.172 -11.164 -4.605 1 98.69 91 MET A N 1
ATOM 653 C CA . MET A 1 91 ? -19.703 -11.023 -5.961 1 98.69 91 MET A CA 1
ATOM 654 C C . MET A 1 91 ? -19.594 -12.336 -6.727 1 98.69 91 MET A C 1
ATOM 656 O O . MET A 1 91 ? -18.531 -12.977 -6.715 1 98.69 91 MET A O 1
ATOM 660 N N . THR A 1 92 ? -20.609 -12.766 -7.258 1 98.75 92 THR A N 1
ATOM 661 C CA . THR A 1 92 ? -20.656 -13.938 -8.125 1 98.75 92 THR A CA 1
ATOM 662 C C . THR A 1 92 ? -20.938 -13.523 -9.57 1 98.75 92 THR A C 1
ATOM 664 O O . THR A 1 92 ? -21.844 -12.727 -9.82 1 98.75 92 THR A O 1
ATOM 667 N N . LEU A 1 93 ? -20.156 -14.062 -10.484 1 98.12 93 LEU A N 1
ATOM 668 C CA . LEU A 1 93 ? -20.312 -13.664 -11.883 1 98.12 93 LEU A CA 1
ATOM 669 C C . LEU A 1 93 ? -20.156 -14.867 -12.805 1 98.12 93 LEU A C 1
ATOM 671 O O . LEU A 1 93 ? -19.578 -15.883 -12.422 1 98.12 93 LEU A O 1
ATOM 675 N N . GLU A 1 94 ? -20.734 -14.789 -13.945 1 98.62 94 GLU A N 1
ATOM 676 C CA . GLU A 1 94 ? -20.438 -15.609 -15.109 1 98.62 94 GLU A CA 1
ATOM 677 C C . GLU A 1 94 ? -19.609 -14.828 -16.141 1 98.62 94 GLU A C 1
ATOM 679 O O . GLU A 1 94 ? -19.969 -13.711 -16.5 1 98.62 94 GLU A O 1
ATOM 684 N N . ALA A 1 95 ? -18.531 -15.445 -16.594 1 98.19 95 ALA A N 1
ATOM 685 C CA . ALA A 1 95 ? -17.641 -14.688 -17.469 1 98.19 95 ALA A CA 1
ATOM 686 C C . ALA A 1 95 ? -16.891 -15.617 -18.422 1 98.19 95 ALA A C 1
ATOM 688 O O . ALA A 1 95 ? -16.797 -16.828 -18.188 1 98.19 95 ALA A O 1
ATOM 689 N N . GLN A 1 96 ? -16.453 -15.047 -19.562 1 98 96 GLN A N 1
ATOM 690 C CA . GLN A 1 96 ? -15.445 -15.719 -20.375 1 98 96 GLN A CA 1
ATOM 691 C C . GLN A 1 96 ? -14.195 -16.016 -19.562 1 98 96 GLN A C 1
ATOM 693 O O . GLN A 1 96 ? -13.594 -15.109 -18.984 1 98 96 GLN A O 1
ATOM 698 N N . THR A 1 97 ? -13.789 -17.266 -19.531 1 97.88 97 THR A N 1
ATOM 699 C CA . THR A 1 97 ? -12.836 -17.766 -18.562 1 97.88 97 THR A CA 1
ATOM 700 C C . THR A 1 97 ? -11.461 -17.156 -18.781 1 97.88 97 THR A C 1
ATOM 702 O O . THR A 1 97 ? -10.805 -16.719 -17.828 1 97.88 97 THR A O 1
ATOM 705 N N . ARG A 1 98 ? -10.992 -17.062 -20.031 1 98 98 ARG A N 1
ATOM 706 C CA . ARG A 1 98 ? -9.656 -16.547 -20.297 1 98 98 ARG A CA 1
ATOM 707 C C . ARG A 1 98 ? -9.5 -15.117 -19.812 1 98 98 ARG A C 1
ATOM 709 O O . ARG A 1 98 ? -8.539 -14.789 -19.109 1 98 98 ARG A O 1
ATOM 716 N N . GLY A 1 99 ? -10.469 -14.297 -20.203 1 97.88 99 GLY A N 1
ATOM 717 C CA . GLY A 1 99 ? -10.43 -12.906 -19.781 1 97.88 99 GLY A CA 1
ATOM 718 C C . GLY A 1 99 ? -10.516 -12.734 -18.281 1 97.88 99 GLY A C 1
ATOM 719 O O . GLY A 1 99 ? -9.852 -11.859 -17.719 1 97.88 99 GLY A O 1
ATOM 720 N N . LEU A 1 100 ? -11.352 -13.562 -17.625 1 98.19 100 LEU A N 1
ATOM 721 C CA . LEU A 1 100 ? -11.484 -13.516 -16.188 1 98.19 100 LEU A CA 1
ATOM 722 C C . LEU A 1 100 ? -10.148 -13.805 -15.5 1 98.19 100 LEU A C 1
ATOM 724 O O . LEU A 1 100 ? -9.766 -13.109 -14.562 1 98.19 100 LEU A O 1
ATOM 728 N N . LEU A 1 101 ? -9.43 -14.812 -15.961 1 98 101 LEU A N 1
ATOM 729 C CA . LEU A 1 101 ? -8.148 -15.188 -15.367 1 98 101 LEU A CA 1
ATOM 730 C C . LEU A 1 101 ? -7.098 -14.109 -15.609 1 98 101 LEU A C 1
ATOM 732 O O . LEU A 1 101 ? -6.266 -13.844 -14.742 1 98 101 LEU A O 1
ATOM 736 N N . THR A 1 102 ? -7.164 -13.422 -16.766 1 97.88 102 THR A N 1
ATOM 737 C CA . THR A 1 102 ? -6.258 -12.32 -17.078 1 97.88 102 THR A CA 1
ATOM 738 C C . THR A 1 102 ? -6.512 -11.141 -16.141 1 97.88 102 THR A C 1
ATOM 740 O O . THR A 1 102 ? -5.57 -10.492 -15.688 1 97.88 102 THR A O 1
ATOM 743 N N . ALA A 1 103 ? -7.762 -10.883 -15.797 1 98.25 103 ALA A N 1
ATOM 744 C CA . ALA A 1 103 ? -8.164 -9.734 -14.984 1 98.25 103 ALA A CA 1
ATOM 745 C C . ALA A 1 103 ? -7.98 -10.031 -13.5 1 98.25 103 ALA A C 1
ATOM 747 O O . ALA A 1 103 ? -7.977 -9.117 -12.672 1 98.25 103 ALA A O 1
ATOM 748 N N . GLU A 1 104 ? -7.844 -11.25 -13.125 1 97.94 104 GLU A N 1
ATOM 749 C CA . GLU A 1 104 ? -7.996 -11.742 -11.758 1 97.94 104 GLU A CA 1
ATOM 750 C C . GLU A 1 104 ? -7.055 -11.016 -10.797 1 97.94 104 GLU A C 1
ATOM 752 O O . GLU A 1 104 ? -7.496 -10.453 -9.789 1 97.94 104 GLU A O 1
ATOM 757 N N . ARG A 1 105 ? -5.758 -11.031 -11.117 1 97.75 105 ARG A N 1
ATOM 758 C CA . ARG A 1 105 ? -4.781 -10.523 -10.156 1 97.75 105 ARG A CA 1
ATOM 759 C C . ARG A 1 105 ? -4.957 -9.023 -9.938 1 97.75 105 ARG A C 1
ATOM 761 O O . ARG A 1 105 ? -4.941 -8.547 -8.797 1 97.75 105 ARG A O 1
ATOM 768 N N . THR A 1 106 ? -5.145 -8.234 -11.039 1 98.56 106 THR A N 1
ATOM 769 C CA . THR A 1 106 ? -5.375 -6.797 -10.914 1 98.56 106 THR A CA 1
ATOM 770 C C . THR A 1 106 ? -6.645 -6.523 -10.109 1 98.56 106 THR A C 1
ATOM 772 O O . THR A 1 106 ? -6.648 -5.68 -9.211 1 98.56 106 THR A O 1
ATOM 775 N N . MET A 1 107 ? -7.676 -7.281 -10.445 1 98.38 107 MET A N 1
ATOM 776 C CA . MET A 1 107 ? -8.969 -7.145 -9.773 1 98.38 107 MET A CA 1
ATOM 777 C C . MET A 1 107 ? -8.828 -7.414 -8.281 1 98.38 107 MET A C 1
ATOM 779 O O . MET A 1 107 ? -9.234 -6.586 -7.457 1 98.38 107 MET A O 1
ATOM 783 N N . LEU A 1 108 ? -8.195 -8.492 -7.93 1 98.38 108 LEU A N 1
ATOM 784 C CA . LEU A 1 108 ? -8.102 -8.906 -6.535 1 98.38 108 LEU A CA 1
ATOM 785 C C . LEU A 1 108 ? -7.148 -7.992 -5.762 1 98.38 108 LEU A C 1
ATOM 787 O O . LEU A 1 108 ? -7.371 -7.711 -4.582 1 98.38 108 LEU A O 1
ATOM 791 N N . ASN A 1 109 ? -6.027 -7.551 -6.406 1 98.5 109 ASN A N 1
ATOM 792 C CA . ASN A 1 109 ? -5.117 -6.617 -5.754 1 98.5 109 ASN A CA 1
ATOM 793 C C . ASN A 1 109 ? -5.836 -5.34 -5.328 1 98.5 109 ASN A C 1
ATOM 795 O O . ASN A 1 109 ? -5.621 -4.84 -4.223 1 98.5 109 ASN A O 1
ATOM 799 N N . LEU A 1 110 ? -6.695 -4.852 -6.176 1 98.69 110 LEU A N 1
ATOM 800 C CA . LEU A 1 110 ? -7.391 -3.6 -5.891 1 98.69 110 LEU A CA 1
ATOM 801 C C . LEU A 1 110 ? -8.477 -3.809 -4.844 1 98.69 110 LEU A C 1
ATOM 803 O O . LEU A 1 110 ? -8.539 -3.078 -3.852 1 98.69 110 LEU A O 1
ATOM 807 N N . VAL A 1 111 ? -9.312 -4.82 -5.012 1 98.69 111 VAL A N 1
ATOM 808 C CA . VAL A 1 111 ? -10.438 -5.035 -4.105 1 98.69 111 VAL A CA 1
ATOM 809 C C . VAL A 1 111 ? -9.914 -5.41 -2.719 1 98.69 111 VAL A C 1
ATOM 811 O O . VAL A 1 111 ? -10.445 -4.945 -1.705 1 98.69 111 VAL A O 1
ATOM 814 N N . GLY A 1 112 ? -8.906 -6.301 -2.682 1 98.62 112 GLY A N 1
ATOM 815 C CA . GLY A 1 112 ? -8.312 -6.652 -1.401 1 98.62 112 GLY A CA 1
ATOM 816 C C . GLY A 1 112 ? -7.746 -5.461 -0.658 1 98.62 112 GLY A C 1
ATOM 817 O O . GLY A 1 112 ? -7.949 -5.32 0.55 1 98.62 112 GLY A O 1
ATOM 818 N N . HIS A 1 113 ? -7.02 -4.559 -1.341 1 98.69 113 HIS A N 1
ATOM 819 C CA . HIS A 1 113 ? -6.414 -3.365 -0.762 1 98.69 113 HIS A CA 1
ATOM 820 C C . HIS A 1 113 ? -7.473 -2.41 -0.227 1 98.69 113 HIS A C 1
ATOM 822 O O . HIS A 1 113 ? -7.41 -1.989 0.931 1 98.69 113 HIS A O 1
ATOM 828 N N . LEU A 1 114 ? -8.461 -2.133 -1.068 1 98.81 114 LEU A N 1
ATOM 829 C CA . LEU A 1 114 ? -9.508 -1.186 -0.694 1 98.81 114 LEU A CA 1
ATOM 830 C C . LEU A 1 114 ? -10.352 -1.732 0.45 1 98.81 114 LEU A C 1
ATOM 832 O O . LEU A 1 114 ? -10.695 -1 1.382 1 98.81 114 LEU A O 1
ATOM 836 N N . SER A 1 115 ? -10.648 -3.004 0.41 1 98.88 115 SER A N 1
ATOM 837 C CA . SER A 1 115 ? -11.414 -3.617 1.489 1 98.88 115 SER A CA 1
ATOM 838 C C . SER A 1 115 ? -10.609 -3.658 2.783 1 98.88 115 SER A C 1
ATOM 840 O O . SER A 1 115 ? -11.172 -3.537 3.875 1 98.88 115 SER A O 1
ATOM 842 N N . GLY A 1 116 ? -9.281 -3.871 2.633 1 98.69 116 GLY A N 1
ATOM 843 C CA . GLY A 1 116 ? -8.438 -3.77 3.80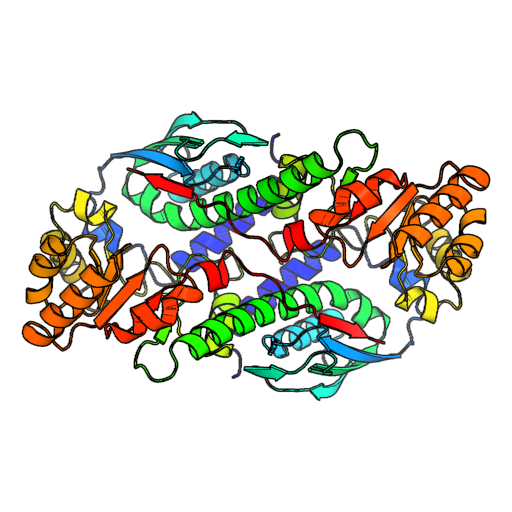9 1 98.69 116 GLY A CA 1
ATOM 844 C C . GLY A 1 116 ? -8.523 -2.42 4.496 1 98.69 116 GLY A C 1
ATOM 845 O O . GLY A 1 116 ? -8.664 -2.348 5.719 1 98.69 116 GLY A O 1
ATOM 846 N N . ILE A 1 117 ? -8.477 -1.362 3.748 1 98.75 117 ILE A N 1
ATOM 847 C CA . ILE A 1 117 ? -8.57 -0.002 4.27 1 98.75 117 ILE A CA 1
ATOM 848 C C . ILE A 1 117 ? -9.938 0.2 4.926 1 98.75 117 ILE A C 1
ATOM 850 O O . ILE A 1 117 ? -10.023 0.725 6.039 1 98.75 117 ILE A O 1
ATOM 854 N N . ALA A 1 118 ? -10.977 -0.218 4.207 1 98.88 118 ALA A N 1
ATOM 855 C CA . ALA A 1 118 ? -12.328 -0.068 4.75 1 98.88 118 ALA A CA 1
ATOM 856 C C . ALA A 1 118 ? -12.477 -0.833 6.062 1 98.88 118 ALA A C 1
ATOM 858 O O . ALA A 1 118 ? -13.078 -0.331 7.016 1 98.88 118 ALA A O 1
ATOM 859 N N . THR A 1 119 ? -11.922 -2.025 6.109 1 98.81 119 THR A N 1
ATOM 860 C CA . THR A 1 119 ? -12.008 -2.861 7.305 1 98.81 119 THR A CA 1
ATOM 861 C C . THR A 1 119 ? -11.297 -2.197 8.477 1 98.81 119 THR A C 1
ATOM 863 O O . THR A 1 119 ? -11.844 -2.119 9.578 1 98.81 119 THR A O 1
ATOM 866 N N . ALA A 1 120 ? -10.086 -1.732 8.25 1 98.56 120 ALA A N 1
ATOM 867 C CA . ALA A 1 120 ? -9.328 -1.043 9.289 1 98.56 120 ALA A CA 1
ATOM 868 C C . ALA A 1 120 ? -10.062 0.205 9.766 1 98.56 120 ALA A C 1
ATOM 870 O O . ALA A 1 120 ? -10.133 0.469 10.969 1 98.56 120 ALA A O 1
ATOM 871 N N . THR A 1 121 ? -10.578 0.951 8.844 1 98.81 121 THR A N 1
ATOM 872 C CA . THR A 1 121 ? -11.305 2.172 9.18 1 98.81 121 THR A CA 1
ATOM 873 C C . THR A 1 121 ? -12.531 1.856 10.039 1 98.81 121 THR A C 1
ATOM 875 O O . THR A 1 121 ? -12.781 2.529 11.039 1 98.81 121 THR A O 1
ATOM 878 N N . ALA A 1 122 ? -13.234 0.852 9.633 1 98.81 122 ALA A N 1
ATOM 879 C CA . ALA A 1 122 ? -14.43 0.463 10.375 1 98.81 122 ALA A CA 1
ATOM 880 C C . ALA A 1 122 ? -14.086 0.105 11.82 1 98.81 122 ALA A C 1
ATOM 882 O O . ALA A 1 122 ? -14.852 0.407 12.742 1 98.81 122 ALA A O 1
ATOM 883 N N . ALA A 1 123 ? -12.984 -0.575 12.023 1 98.69 123 ALA A N 1
ATOM 884 C CA . ALA A 1 123 ? -12.547 -0.914 13.375 1 98.69 123 ALA A CA 1
ATOM 885 C C . ALA A 1 123 ? -12.336 0.344 14.211 1 98.69 123 ALA A C 1
ATOM 887 O O . ALA A 1 123 ? -12.719 0.39 15.383 1 98.69 123 ALA A O 1
ATOM 888 N N . TRP A 1 124 ? -11.719 1.36 13.656 1 98.75 124 TRP A N 1
ATOM 889 C CA . TRP A 1 124 ? -11.516 2.631 14.336 1 98.75 124 TRP A CA 1
ATOM 890 C C . TRP A 1 124 ? -12.844 3.312 14.641 1 98.75 124 TRP A C 1
ATOM 892 O O . TRP A 1 124 ? -13.047 3.838 15.734 1 98.75 124 TRP A O 1
ATOM 902 N N . VAL A 1 125 ? -13.695 3.318 13.633 1 98.88 125 VAL A N 1
ATOM 903 C CA . VAL A 1 125 ? -15.008 3.939 13.789 1 98.88 125 VAL A CA 1
ATOM 904 C C . VAL A 1 125 ? -15.766 3.262 14.93 1 98.88 125 VAL A C 1
ATOM 906 O O . VAL A 1 125 ? -16.375 3.936 15.766 1 98.88 125 VAL A O 1
ATOM 909 N N . ASP A 1 126 ? -15.711 1.939 14.961 1 98.81 126 ASP A N 1
ATOM 910 C CA . ASP A 1 126 ? -16.359 1.186 16.031 1 98.81 126 ASP A CA 1
ATOM 911 C C . ASP A 1 126 ? -15.781 1.545 17.391 1 98.81 126 ASP A C 1
ATOM 913 O O . ASP A 1 126 ? -16.5 1.614 18.391 1 98.81 126 ASP A O 1
ATOM 917 N N . ALA A 1 127 ? -14.484 1.747 17.453 1 98.75 127 ALA A N 1
ATOM 918 C CA . ALA A 1 127 ? -13.781 2 18.703 1 98.75 127 ALA A CA 1
ATOM 919 C C . ALA A 1 127 ? -14.227 3.322 19.328 1 98.75 127 ALA A C 1
ATOM 921 O O . ALA A 1 127 ? -14.141 3.504 20.547 1 98.75 127 ALA A O 1
ATOM 922 N N . VAL A 1 128 ? -14.719 4.234 18.516 1 98.75 128 VAL A N 1
ATOM 923 C CA . VAL A 1 128 ? -15.047 5.551 19.062 1 98.75 128 VAL A CA 1
ATOM 924 C C . VAL A 1 128 ? -16.562 5.738 19.094 1 98.75 128 VAL A C 1
ATOM 926 O O . VAL A 1 128 ? -17.047 6.852 19.297 1 98.75 128 VAL A O 1
ATOM 929 N N . ARG A 1 129 ? -17.266 4.664 18.812 1 97.88 129 ARG A N 1
ATOM 930 C CA . ARG A 1 129 ? -18.719 4.727 18.859 1 97.88 129 ARG A CA 1
ATOM 931 C C . ARG A 1 129 ? -19.203 5.297 20.188 1 97.88 129 ARG A C 1
ATOM 933 O O . ARG A 1 129 ? -18.672 4.965 21.25 1 97.88 129 ARG A O 1
ATOM 940 N N . GLY A 1 130 ? -20.219 6.105 20.125 1 97.81 130 GLY A N 1
ATOM 941 C CA . GLY A 1 130 ? -20.75 6.711 21.344 1 97.81 130 GLY A CA 1
ATOM 942 C C . GLY A 1 130 ? -20.172 8.086 21.625 1 97.81 130 GLY A C 1
ATOM 943 O O . GLY A 1 130 ? -20.672 8.805 22.5 1 97.81 130 GLY A O 1
ATOM 944 N N . THR A 1 131 ? -19.141 8.398 20.953 1 98.38 131 THR A N 1
ATOM 945 C CA . THR A 1 131 ? -18.578 9.742 21.047 1 98.38 131 THR A CA 1
ATOM 946 C C . THR A 1 131 ? -18.891 10.547 19.781 1 98.38 131 THR A C 1
ATOM 948 O O . THR A 1 131 ? -19.5 10.031 18.844 1 98.38 131 THR A O 1
ATOM 951 N N . LYS A 1 132 ? -18.469 11.781 19.75 1 97.94 132 LYS A N 1
ATOM 952 C CA . LYS A 1 132 ? -18.703 12.602 18.562 1 97.94 132 LYS A CA 1
ATOM 953 C C . LYS A 1 132 ? -17.5 12.539 17.609 1 97.94 132 LYS A C 1
ATOM 955 O O . LYS A 1 132 ? -17.562 13.078 16.5 1 97.94 132 LYS A O 1
ATOM 960 N N . ALA A 1 133 ? -16.406 11.953 18.078 1 98.75 133 ALA A N 1
ATOM 961 C CA . ALA A 1 133 ? -15.164 11.945 17.297 1 98.75 133 ALA A CA 1
ATOM 962 C C . ALA A 1 133 ? -15.336 11.172 15.992 1 98.75 133 ALA A C 1
ATOM 964 O O . ALA A 1 133 ? -15.953 10.109 15.969 1 98.75 133 ALA A O 1
ATOM 965 N N . LYS A 1 134 ? -14.867 11.695 14.906 1 98.88 134 LYS A N 1
ATOM 966 C CA . LYS A 1 134 ? -14.828 11.031 13.602 1 98.88 134 LYS A CA 1
ATOM 967 C C . LYS A 1 134 ? -13.406 10.594 13.258 1 98.88 134 LYS A C 1
ATOM 969 O O . LYS A 1 134 ? -12.438 11.273 13.594 1 98.88 134 LYS A O 1
ATOM 974 N N . ILE A 1 135 ? -13.273 9.477 12.609 1 98.88 135 ILE A N 1
ATOM 975 C CA . ILE A 1 135 ? -11.984 8.953 12.172 1 98.88 135 ILE A CA 1
ATOM 976 C C . ILE A 1 135 ? -11.633 9.531 10.797 1 98.88 135 ILE A C 1
ATOM 978 O O . ILE A 1 135 ? -12.391 9.375 9.836 1 98.88 135 ILE A O 1
ATOM 982 N N . ARG A 1 136 ? -10.5 10.18 10.734 1 98.69 136 ARG A N 1
ATOM 983 C CA . ARG A 1 136 ? -10.117 10.945 9.547 1 98.69 136 ARG A CA 1
ATOM 984 C C . ARG A 1 136 ? -8.805 10.43 8.977 1 98.69 136 ARG A C 1
ATOM 986 O O . ARG A 1 136 ? -7.875 10.109 9.719 1 98.69 136 ARG A O 1
ATOM 993 N N . ASP A 1 137 ? -8.758 10.266 7.625 1 98.44 137 ASP A N 1
ATOM 994 C CA . ASP A 1 137 ? -7.512 9.852 6.98 1 98.44 137 ASP A CA 1
ATOM 995 C C . ASP A 1 137 ? -6.535 11.016 6.871 1 98.44 137 ASP A C 1
ATOM 997 O O . ASP A 1 137 ? -6.703 12.039 7.539 1 98.44 137 ASP A O 1
ATOM 1001 N N . THR A 1 138 ? -5.426 10.828 6.16 1 97.44 138 THR A N 1
ATOM 1002 C CA . THR A 1 138 ? -4.402 11.836 5.926 1 97.44 138 THR A CA 1
ATOM 1003 C C . THR A 1 138 ? -3.941 11.82 4.473 1 97.44 138 THR A C 1
ATOM 1005 O O . THR A 1 138 ? -4.609 11.242 3.613 1 97.44 138 THR A O 1
ATOM 1008 N N . ARG A 1 139 ? -2.893 12.523 4.18 1 97.31 139 ARG A N 1
ATOM 1009 C CA . ARG A 1 139 ? -2.318 12.516 2.838 1 97.31 139 ARG A CA 1
ATOM 1010 C C . ARG A 1 139 ? -1.172 11.516 2.736 1 97.31 139 ARG A C 1
ATOM 1012 O O . ARG A 1 139 ? -0.398 11.547 1.777 1 97.31 139 ARG A O 1
ATOM 1019 N N . LYS A 1 140 ? -1.079 10.75 3.801 1 97.69 140 LYS A N 1
ATOM 1020 C CA . LYS A 1 140 ? -0.116 9.656 3.75 1 97.69 140 LYS A CA 1
ATOM 1021 C C . LYS A 1 140 ? -0.664 8.477 2.945 1 97.69 140 LYS A C 1
ATOM 1023 O O . LYS A 1 140 ? -0.985 7.43 3.51 1 97.69 140 LYS A O 1
ATOM 1028 N N . THR A 1 141 ? -0.751 8.664 1.667 1 98.25 141 THR A N 1
ATOM 1029 C CA . THR A 1 141 ? -1.334 7.738 0.7 1 98.25 141 THR A CA 1
ATOM 1030 C C . THR A 1 141 ? -0.288 7.285 -0.315 1 98.25 141 THR A C 1
ATOM 1032 O O . THR A 1 141 ? 0.853 7.754 -0.289 1 98.25 141 THR A O 1
ATOM 1035 N N . LEU A 1 142 ? -0.664 6.398 -1.142 1 97.94 142 LEU A N 1
ATOM 1036 C CA . LEU A 1 142 ? 0.243 5.898 -2.17 1 97.94 142 LEU A CA 1
ATOM 1037 C C . LEU A 1 142 ? -0.024 6.578 -3.508 1 97.94 142 LEU A C 1
ATOM 1039 O O . LEU A 1 142 ? -1.179 6.727 -3.914 1 97.94 142 LEU A O 1
ATOM 1043 N N . PRO A 1 143 ? 1.075 6.977 -4.211 1 97.94 143 PRO A N 1
ATOM 1044 C CA . PRO A 1 143 ? 0.908 7.688 -5.48 1 97.94 143 PRO A CA 1
ATOM 1045 C C . PRO A 1 143 ? 0.042 6.918 -6.477 1 97.94 143 PRO A C 1
ATOM 1047 O O . PRO A 1 143 ? 0.331 5.758 -6.785 1 97.94 143 PRO A O 1
ATOM 1050 N N . GLY A 1 144 ? -0.984 7.598 -6.965 1 97.62 144 GLY A N 1
ATOM 1051 C CA . GLY A 1 144 ? -1.875 7.008 -7.949 1 97.62 144 GLY A CA 1
ATOM 1052 C C . GLY A 1 144 ? -3.084 6.332 -7.336 1 97.62 144 GLY A C 1
ATOM 1053 O O . GLY A 1 144 ? -4.016 5.945 -8.047 1 97.62 144 GLY A O 1
ATOM 1054 N N . LEU A 1 145 ? -3.066 6.27 -6 1 98.38 145 LEU A N 1
ATOM 1055 C CA . LEU A 1 145 ? -4.133 5.512 -5.359 1 98.38 145 LEU A CA 1
ATOM 1056 C C . LEU A 1 145 ? -4.867 6.367 -4.332 1 98.38 145 LEU A C 1
ATOM 1058 O O . LEU A 1 145 ? -5.828 5.91 -3.711 1 98.38 145 LEU A O 1
ATOM 1062 N N . ARG A 1 146 ? -4.543 7.711 -4.184 1 98.44 146 ARG A N 1
ATOM 1063 C CA . ARG A 1 146 ? -5.105 8.547 -3.127 1 98.44 146 ARG A CA 1
ATOM 1064 C C . ARG A 1 146 ? -6.629 8.562 -3.201 1 98.44 146 ARG A C 1
ATOM 1066 O O . ARG A 1 146 ? -7.309 8.336 -2.199 1 98.44 146 ARG A O 1
ATOM 1073 N N . ALA A 1 147 ? -7.156 8.758 -4.398 1 98.25 147 ALA A N 1
ATOM 1074 C CA . ALA A 1 147 ? -8.602 8.859 -4.551 1 98.25 147 ALA A CA 1
ATOM 1075 C C . ALA A 1 147 ? -9.297 7.574 -4.094 1 98.25 147 ALA A C 1
ATOM 1077 O O . ALA A 1 147 ? -10.289 7.625 -3.367 1 98.25 147 ALA A O 1
ATOM 1078 N N . LEU A 1 148 ? -8.75 6.453 -4.48 1 98.56 148 LEU A N 1
ATOM 1079 C CA . LEU A 1 148 ? -9.359 5.168 -4.168 1 98.56 148 LEU A CA 1
ATOM 1080 C C . LEU A 1 148 ? -9.172 4.816 -2.697 1 98.56 148 LEU A C 1
ATOM 1082 O O . LEU A 1 148 ? -10.062 4.246 -2.068 1 98.56 148 LEU A O 1
ATOM 1086 N N . GLN A 1 149 ? -7.965 5.094 -2.174 1 98.75 149 GLN A N 1
ATOM 1087 C CA . GLN A 1 149 ? -7.73 4.844 -0.756 1 98.75 149 GLN A CA 1
ATOM 1088 C C . GLN A 1 149 ? -8.672 5.676 0.111 1 98.75 149 GLN A C 1
ATOM 1090 O O . GLN A 1 149 ? -9.219 5.18 1.099 1 98.75 149 GLN A O 1
ATOM 1095 N N . LYS A 1 150 ? -8.828 6.914 -0.228 1 98.69 150 LYS A N 1
ATOM 1096 C CA . LYS A 1 150 ? -9.711 7.785 0.538 1 98.69 150 LYS A CA 1
ATOM 1097 C C . LYS A 1 150 ? -11.172 7.387 0.351 1 98.69 150 LYS A C 1
ATOM 1099 O O . LYS A 1 150 ? -11.984 7.523 1.271 1 98.69 150 LYS A O 1
ATOM 1104 N N . TYR A 1 151 ? -11.562 6.898 -0.851 1 98.81 151 TYR A N 1
ATOM 1105 C CA . TYR A 1 151 ? -12.867 6.289 -1.052 1 98.81 151 TYR A CA 1
ATOM 1106 C C . TYR A 1 151 ? -13.086 5.137 -0.081 1 98.81 151 TYR A C 1
ATOM 1108 O O . TYR A 1 151 ? -14.148 5.031 0.536 1 98.81 151 TYR A O 1
ATOM 1116 N N . ALA A 1 152 ? -12.125 4.27 0.045 1 98.81 152 ALA A N 1
ATOM 1117 C CA . ALA A 1 152 ? -12.219 3.109 0.924 1 98.81 152 ALA A CA 1
ATOM 1118 C C . ALA A 1 152 ? -12.391 3.535 2.379 1 98.81 152 ALA A C 1
ATOM 1120 O O . ALA A 1 152 ? -13.109 2.887 3.145 1 98.81 152 ALA A O 1
ATOM 1121 N N . VAL A 1 153 ? -11.672 4.621 2.809 1 98.88 153 VAL A N 1
ATOM 1122 C CA . VAL A 1 153 ? -11.828 5.152 4.16 1 98.88 153 VAL A CA 1
ATOM 1123 C C . VAL A 1 153 ? -13.281 5.539 4.402 1 98.88 153 VAL A C 1
ATOM 1125 O O . VAL A 1 153 ? -13.875 5.152 5.414 1 98.88 153 VAL A O 1
ATOM 1128 N N . ARG A 1 154 ? -13.875 6.266 3.443 1 98.75 154 ARG A N 1
ATOM 1129 C CA . ARG A 1 154 ? -15.273 6.676 3.586 1 98.75 154 ARG A CA 1
ATOM 1130 C C . ARG A 1 154 ? -16.203 5.461 3.605 1 98.75 154 ARG A C 1
ATOM 1132 O O . ARG A 1 154 ? -17.188 5.445 4.34 1 98.75 154 ARG A O 1
ATOM 1139 N N . THR A 1 155 ? -15.852 4.48 2.822 1 98.62 155 THR A N 1
ATOM 1140 C CA . THR A 1 155 ? -16.656 3.26 2.766 1 98.62 155 THR A CA 1
ATOM 1141 C C . THR A 1 155 ? -16.625 2.537 4.109 1 98.62 155 THR A C 1
ATOM 1143 O O . THR A 1 155 ? -17.609 1.905 4.492 1 98.62 155 THR A O 1
ATOM 1146 N N . GLY A 1 156 ? -15.547 2.645 4.836 1 98.62 156 GLY A N 1
ATOM 1147 C CA . GLY A 1 156 ? -15.422 2.049 6.16 1 98.62 156 GLY A CA 1
ATOM 1148 C C . GLY A 1 156 ? -16.047 2.895 7.254 1 98.62 156 GLY A C 1
ATOM 1149 O O . GLY A 1 156 ? -16.016 2.52 8.43 1 98.62 156 GLY A O 1
ATOM 1150 N N . GLY A 1 157 ? -16.562 4.051 6.914 1 98.62 157 GLY A N 1
ATOM 1151 C CA . GLY A 1 157 ? -17.25 4.895 7.867 1 98.62 157 GLY A CA 1
ATOM 1152 C C . GLY A 1 157 ? -16.438 6.094 8.312 1 98.62 157 GLY A C 1
ATOM 1153 O O . GLY A 1 157 ? -16.906 6.914 9.102 1 98.62 157 GLY A O 1
ATOM 1154 N N . GLY A 1 158 ? -15.211 6.238 7.812 1 98.75 158 GLY A N 1
ATOM 1155 C CA . GLY A 1 158 ? -14.375 7.391 8.133 1 98.75 158 GLY A CA 1
ATOM 1156 C C . GLY A 1 158 ? -14.688 8.602 7.277 1 98.75 158 GLY A C 1
ATOM 1157 O O . GLY A 1 158 ? -15.664 8.609 6.523 1 98.75 158 GLY A O 1
ATOM 1158 N N . VAL A 1 159 ? -13.852 9.641 7.465 1 98.75 159 VAL A N 1
ATOM 1159 C CA . VAL A 1 159 ? -14 10.852 6.668 1 98.75 159 VAL A CA 1
ATOM 1160 C C . VAL A 1 159 ? -12.641 11.266 6.098 1 98.75 159 VAL A C 1
ATOM 1162 O O . VAL A 1 159 ? -11.602 10.781 6.551 1 98.75 159 VAL A O 1
ATOM 1165 N N . ASN A 1 160 ? -12.719 12.086 5.09 1 98.31 160 ASN A N 1
ATOM 1166 C CA . ASN A 1 160 ? -11.492 12.445 4.387 1 98.31 160 ASN A CA 1
ATOM 1167 C C . ASN A 1 160 ? -10.906 13.75 4.922 1 98.31 160 ASN A C 1
ATOM 1169 O O . ASN A 1 160 ? -11.641 14.688 5.238 1 98.31 160 ASN A O 1
ATOM 1173 N N . HIS A 1 161 ? -9.625 13.766 5.082 1 97.94 161 HIS A N 1
ATOM 1174 C CA . HIS A 1 161 ? -8.852 14.992 5.215 1 97.94 161 HIS A CA 1
ATOM 1175 C C . HIS A 1 161 ? -8.688 15.688 3.867 1 97.94 161 HIS A C 1
ATOM 1177 O O . HIS A 1 161 ? -9.242 15.242 2.861 1 97.94 161 HIS A O 1
ATOM 1183 N N . ARG A 1 162 ? -7.973 16.766 3.865 1 97 162 ARG A N 1
ATOM 1184 C CA . ARG A 1 162 ? -7.75 17.469 2.609 1 97 162 ARG A CA 1
ATOM 1185 C C . ARG A 1 162 ? -7.145 16.547 1.561 1 97 162 ARG A C 1
ATOM 1187 O O . ARG A 1 162 ? -6.438 15.594 1.898 1 97 162 ARG A O 1
ATOM 1194 N N . LEU A 1 163 ? -7.348 16.859 0.314 1 96.06 163 LEU A N 1
ATOM 1195 C CA . LEU A 1 163 ? -6.957 15.992 -0.797 1 96.06 163 LEU A CA 1
ATOM 1196 C C . LEU A 1 163 ? -5.59 16.406 -1.344 1 96.06 163 LEU A C 1
ATOM 1198 O O . LEU A 1 163 ? -4.906 15.594 -1.975 1 96.06 163 LEU A O 1
ATOM 1202 N N . GLY A 1 164 ? -5.254 17.578 -1.188 1 96.81 164 GLY A N 1
ATOM 1203 C CA . GLY A 1 164 ? -4 18.109 -1.694 1 96.81 164 GLY A CA 1
ATOM 1204 C C . GLY A 1 164 ? -3.551 19.359 -0.97 1 96.81 164 GLY A C 1
ATOM 1205 O O . GLY A 1 164 ? -3.992 19.641 0.149 1 96.81 164 GLY A O 1
ATOM 1206 N N . LEU A 1 165 ? -2.648 20.094 -1.574 1 97.5 165 LEU A N 1
ATOM 1207 C CA . LEU A 1 165 ? -2.01 21.234 -0.927 1 97.5 165 LEU A CA 1
ATOM 1208 C C . LEU A 1 165 ? -2.783 22.531 -1.202 1 97.5 165 LEU A C 1
ATOM 1210 O O . LEU A 1 165 ? -2.547 23.547 -0.555 1 97.5 165 LEU A O 1
ATOM 1214 N N . GLY A 1 166 ? -3.779 22.438 -2.088 1 96.44 166 GLY A N 1
ATOM 1215 C CA . GLY A 1 166 ? -4.449 23.656 -2.514 1 96.44 166 GLY A CA 1
ATOM 1216 C C . GLY A 1 166 ? -5.898 23.719 -2.07 1 96.44 166 GLY A C 1
ATOM 1217 O O . GLY A 1 166 ? -6.539 24.766 -2.184 1 96.44 166 GLY A O 1
ATOM 1218 N N . ASP A 1 167 ? -6.441 22.594 -1.502 1 96.75 167 ASP A N 1
ATOM 1219 C CA . ASP A 1 167 ? -7.855 22.594 -1.151 1 96.75 167 ASP A CA 1
ATOM 1220 C C . ASP A 1 167 ? -8.062 22.984 0.31 1 96.75 167 ASP A C 1
ATOM 1222 O O . ASP A 1 167 ? -9.164 23.375 0.706 1 96.75 167 ASP A O 1
ATOM 1226 N N . ALA A 1 168 ? -7.047 22.953 1.082 1 96.88 168 ALA A N 1
ATOM 1227 C CA . ALA A 1 168 ? -7.027 23.438 2.463 1 96.88 168 ALA A CA 1
ATOM 1228 C C . ALA A 1 168 ? -5.598 23.688 2.939 1 96.88 168 ALA A C 1
ATOM 1230 O O . ALA A 1 168 ? -4.684 22.938 2.58 1 96.88 168 ALA A O 1
ATOM 1231 N N . ALA A 1 169 ? -5.457 24.688 3.717 1 97.31 169 ALA A N 1
ATOM 1232 C CA . ALA A 1 169 ? -4.148 24.984 4.297 1 97.31 169 ALA A CA 1
ATOM 1233 C C . ALA A 1 169 ? -3.934 24.203 5.594 1 97.31 169 ALA A C 1
ATOM 1235 O O . ALA A 1 169 ? -4.863 24.047 6.387 1 97.31 169 ALA A O 1
ATOM 1236 N N . LEU A 1 170 ? -2.771 23.703 5.793 1 97.94 170 LEU A N 1
ATOM 1237 C CA . LEU A 1 170 ? -2.354 23.078 7.043 1 97.94 170 LEU A CA 1
ATOM 1238 C C . LEU A 1 170 ? -0.997 23.609 7.492 1 97.94 170 LEU A C 1
ATOM 1240 O O . LEU A 1 170 ? 0.027 23.312 6.871 1 97.94 170 LEU A O 1
ATOM 1244 N N . ILE A 1 171 ? -1.005 24.344 8.477 1 98.12 171 ILE A N 1
ATOM 1245 C CA . ILE A 1 171 ? 0.202 24.953 9.023 1 98.12 171 ILE A CA 1
ATOM 1246 C C . ILE A 1 171 ? 0.878 23.969 9.984 1 98.12 171 ILE A C 1
ATOM 1248 O O . ILE A 1 171 ? 0.268 23.531 10.961 1 98.12 171 ILE A O 1
ATOM 1252 N N . LYS A 1 172 ? 2.074 23.625 9.688 1 96.81 172 LYS A N 1
ATOM 1253 C CA . LYS A 1 172 ? 2.848 22.703 10.531 1 96.81 172 LYS A CA 1
ATOM 1254 C C . LYS A 1 172 ? 4.043 23.422 11.156 1 96.81 172 LYS A C 1
ATOM 1256 O O . LYS A 1 172 ? 4.195 24.625 11.016 1 96.81 172 LYS A O 1
ATOM 1261 N N . ASP A 1 173 ? 4.852 22.641 11.852 1 93.75 173 ASP A N 1
ATOM 1262 C CA . ASP A 1 173 ? 5.977 23.172 12.617 1 93.75 173 ASP A CA 1
ATOM 1263 C C . ASP A 1 173 ? 6.957 23.922 11.703 1 93.75 173 ASP A C 1
ATOM 1265 O O . ASP A 1 173 ? 7.469 24.969 12.07 1 93.75 173 ASP A O 1
ATOM 1269 N N . ASN A 1 174 ? 7.152 23.438 10.492 1 92.31 174 ASN A N 1
ATOM 1270 C CA . ASN A 1 174 ? 8.094 24.062 9.578 1 92.31 174 ASN A CA 1
ATOM 1271 C C . ASN A 1 174 ? 7.598 25.422 9.102 1 92.31 174 ASN A C 1
ATOM 1273 O O . ASN A 1 174 ? 8.391 26.344 8.898 1 92.31 174 ASN A O 1
ATOM 1277 N N . HIS A 1 175 ? 6.355 25.562 8.938 1 96.69 175 HIS A N 1
ATOM 1278 C CA . HIS A 1 175 ? 5.75 26.828 8.555 1 96.69 175 HIS A CA 1
ATOM 1279 C C . HIS A 1 175 ? 5.836 27.844 9.688 1 96.69 175 HIS A C 1
ATOM 1281 O O . HIS A 1 175 ? 6.125 29.016 9.461 1 96.69 175 HIS A O 1
ATOM 1287 N N . VAL A 1 176 ? 5.562 27.312 10.891 1 95.69 176 VAL A N 1
ATOM 1288 C CA . VAL A 1 176 ? 5.613 28.172 12.078 1 95.69 176 VAL A CA 1
ATOM 1289 C C . VAL A 1 176 ? 7.023 28.719 12.266 1 95.69 176 VAL A C 1
ATOM 1291 O O . VAL A 1 176 ? 7.203 29.906 12.555 1 95.69 176 VAL A O 1
ATOM 1294 N N . ALA A 1 177 ? 7.988 27.828 12.094 1 92.19 177 ALA A N 1
ATOM 1295 C CA . ALA A 1 177 ? 9.383 28.234 12.211 1 92.19 177 ALA A CA 1
ATOM 1296 C C . ALA A 1 177 ? 9.727 29.328 11.203 1 92.19 177 ALA A C 1
ATOM 1298 O O . ALA A 1 177 ? 10.477 30.266 11.516 1 92.19 177 ALA A O 1
ATOM 1299 N N . ALA A 1 178 ? 9.195 29.281 10.047 1 93 178 ALA A N 1
ATOM 1300 C CA . ALA A 1 178 ? 9.477 30.234 8.984 1 93 178 ALA A CA 1
ATOM 1301 C C . ALA A 1 178 ? 8.75 31.562 9.234 1 93 178 ALA A C 1
ATOM 1303 O O . ALA A 1 178 ? 9.281 32.625 8.945 1 93 178 ALA A O 1
ATOM 1304 N N . ALA A 1 179 ? 7.59 31.469 9.781 1 95.12 179 ALA A N 1
ATOM 1305 C CA . ALA A 1 179 ? 6.746 32.656 9.938 1 95.12 179 ALA A CA 1
ATOM 1306 C C . ALA A 1 179 ? 7.059 33.375 11.25 1 95.12 179 ALA A C 1
ATOM 1308 O O . ALA A 1 179 ? 6.742 34.562 11.398 1 95.12 179 ALA A O 1
ATOM 1309 N N . GLY A 1 180 ? 7.633 32.625 12.258 1 94.62 180 GLY A N 1
ATOM 1310 C CA . GLY A 1 180 ? 7.988 33.219 13.539 1 94.62 180 GLY A CA 1
ATOM 1311 C C . GLY A 1 180 ? 7.141 32.719 14.688 1 94.62 180 GLY A C 1
ATOM 1312 O O . GLY A 1 180 ? 7.645 32.5 15.789 1 94.62 180 GLY A O 1
ATOM 1313 N N . SER A 1 181 ? 5.863 32.562 14.461 1 96.25 181 SER A N 1
ATOM 1314 C CA . SER A 1 181 ? 4.949 32 15.461 1 96.25 181 SER A CA 1
ATOM 1315 C C . SER A 1 181 ? 3.746 31.344 14.797 1 96.25 181 SER A C 1
ATOM 1317 O O . SER A 1 181 ? 3.506 31.531 13.602 1 96.25 181 SER A O 1
ATOM 1319 N N . VAL A 1 182 ? 3.045 30.609 15.594 1 97.38 182 VAL A N 1
ATOM 1320 C CA . VAL A 1 182 ? 1.859 29.922 15.086 1 97.38 182 VAL A CA 1
ATOM 1321 C C . VAL A 1 182 ? 0.816 30.953 14.656 1 97.38 182 VAL A C 1
ATOM 1323 O O . VAL A 1 182 ? 0.162 30.781 13.625 1 97.38 182 VAL A O 1
ATOM 1326 N N . VAL A 1 183 ? 0.659 32.062 15.375 1 97.94 183 VAL A N 1
ATOM 1327 C CA . VAL A 1 183 ? -0.299 33.125 15.07 1 97.94 183 VAL A CA 1
ATOM 1328 C C . VAL A 1 183 ? 0.122 33.844 13.797 1 97.94 183 VAL A C 1
ATOM 1330 O O . VAL A 1 183 ? -0.708 34.125 12.93 1 97.94 183 VAL A O 1
ATOM 1333 N N . ASP A 1 184 ? 1.382 34.156 13.695 1 98 184 ASP A N 1
ATOM 1334 C CA . ASP A 1 184 ? 1.879 34.844 12.5 1 98 184 ASP A CA 1
ATOM 1335 C C . ASP A 1 184 ? 1.665 33.969 11.25 1 98 184 ASP A C 1
ATOM 1337 O O . ASP A 1 184 ? 1.288 34.5 10.195 1 98 184 ASP A O 1
ATOM 1341 N N . ALA A 1 185 ? 1.928 32.688 11.391 1 98.12 185 ALA A N 1
ATOM 1342 C CA . ALA A 1 185 ? 1.718 31.766 10.281 1 98.12 185 ALA A CA 1
ATOM 1343 C C . ALA A 1 185 ? 0.251 31.75 9.859 1 98.12 185 ALA A C 1
ATOM 1345 O O . ALA A 1 185 ? -0.061 31.797 8.664 1 98.12 185 ALA A O 1
ATOM 1346 N N . LEU A 1 186 ? -0.609 31.656 10.852 1 98.06 186 LEU A N 1
ATOM 1347 C CA . LEU A 1 186 ? -2.043 31.625 10.594 1 98.06 186 LEU A CA 1
ATOM 1348 C C . LEU A 1 186 ? -2.488 32.906 9.883 1 98.06 186 LEU A C 1
ATOM 1350 O O . LEU A 1 186 ? -3.219 32.844 8.891 1 98.06 186 LEU A O 1
ATOM 1354 N N . ARG A 1 187 ? -2.055 34.031 10.336 1 98.12 187 ARG A N 1
ATOM 1355 C CA . ARG A 1 187 ? -2.424 35.312 9.734 1 98.12 187 ARG A CA 1
ATOM 1356 C C . ARG A 1 187 ? -1.885 35.406 8.312 1 98.12 187 ARG A C 1
ATOM 1358 O O . ARG A 1 187 ? -2.566 35.938 7.426 1 98.12 187 ARG A O 1
ATOM 1365 N N . ALA A 1 188 ? -0.702 34.938 8.125 1 98.06 188 ALA A N 1
ATOM 1366 C CA . ALA A 1 188 ? -0.107 34.969 6.789 1 98.06 188 ALA A CA 1
ATOM 1367 C C . ALA A 1 188 ? -0.934 34.125 5.809 1 98.06 188 ALA A C 1
ATOM 1369 O O . ALA A 1 188 ? -1.192 34.562 4.684 1 98.06 188 ALA A O 1
ATOM 1370 N N . VAL A 1 189 ? -1.345 32.969 6.223 1 98.06 189 VAL A N 1
ATOM 1371 C CA . VAL A 1 189 ? -2.131 32.094 5.367 1 98.06 189 VAL A CA 1
ATOM 1372 C C . VAL A 1 189 ? -3.496 32.719 5.09 1 98.06 189 VAL A C 1
ATOM 1374 O O . VAL A 1 189 ? -3.961 32.719 3.949 1 98.06 189 VAL A O 1
ATOM 1377 N N . ARG A 1 190 ? -4.125 33.25 6.098 1 97.62 190 ARG A N 1
ATOM 1378 C CA . ARG A 1 190 ? -5.441 33.875 5.945 1 97.62 190 ARG A CA 1
ATOM 1379 C C . ARG A 1 190 ? -5.383 35.062 5.016 1 97.62 190 ARG A C 1
ATOM 1381 O O . ARG A 1 190 ? -6.332 35.344 4.27 1 97.62 190 ARG A O 1
ATOM 1388 N N . ASN A 1 191 ? -4.309 35.812 5.09 1 97.75 191 ASN A N 1
ATOM 1389 C CA . ASN A 1 191 ? -4.129 36.938 4.199 1 97.75 191 ASN A CA 1
ATOM 1390 C C . ASN A 1 191 ? -3.945 36.5 2.75 1 97.75 191 ASN A C 1
ATOM 1392 O O . ASN A 1 191 ? -4.48 37.125 1.832 1 97.75 191 ASN A O 1
ATOM 1396 N N . ALA A 1 192 ? -3.221 35.469 2.572 1 97 192 ALA A N 1
ATOM 1397 C CA . ALA A 1 192 ? -2.871 34.969 1.234 1 97 192 ALA A CA 1
ATOM 1398 C C . ALA A 1 192 ? -4.039 34.219 0.596 1 97 192 ALA A C 1
ATOM 1400 O O . ALA A 1 192 ? -4.223 34.281 -0.623 1 97 192 ALA A O 1
ATOM 1401 N N . ALA A 1 193 ? -4.801 33.5 1.417 1 96.5 193 ALA A N 1
ATOM 1402 C CA . ALA A 1 193 ? -5.902 32.688 0.927 1 96.5 193 ALA A CA 1
ATOM 1403 C C . ALA A 1 193 ? -7.094 32.719 1.879 1 96.5 193 ALA A C 1
ATOM 1405 O O . ALA A 1 193 ? -7.453 31.734 2.498 1 96.5 193 ALA A O 1
ATOM 1406 N N . PRO A 1 194 ? -7.816 33.781 1.869 1 95.38 194 PRO A N 1
ATOM 1407 C CA . PRO A 1 194 ? -8.875 34.031 2.855 1 95.38 194 PRO A CA 1
ATOM 1408 C C . PRO A 1 194 ? -10.047 33.062 2.709 1 95.38 194 PRO A C 1
ATOM 1410 O O . PRO A 1 194 ? -10.781 32.844 3.67 1 95.38 194 PRO A O 1
ATOM 1413 N N . ASP A 1 195 ? -10.195 32.438 1.575 1 94.56 195 ASP A N 1
ATOM 1414 C CA . ASP A 1 195 ? -11.375 31.609 1.332 1 94.56 195 ASP A CA 1
ATOM 1415 C C . ASP A 1 195 ? -11.062 30.125 1.524 1 94.56 195 ASP A C 1
ATOM 1417 O O . ASP A 1 195 ? -11.953 29.281 1.396 1 94.56 195 ASP A O 1
ATOM 1421 N N . LEU A 1 196 ? -9.828 29.766 1.851 1 95.12 196 LEU A N 1
ATOM 1422 C CA . LEU A 1 196 ? -9.445 28.375 2.039 1 95.12 196 LEU A CA 1
ATOM 1423 C C . LEU A 1 196 ? -9.555 27.969 3.506 1 95.12 196 LEU A C 1
ATOM 1425 O O . LEU A 1 196 ? -9.148 28.734 4.391 1 95.12 196 LEU A O 1
ATOM 1429 N N . PRO A 1 197 ? -10.172 26.812 3.715 1 94.81 197 PRO A N 1
ATOM 1430 C CA . PRO A 1 197 ? -10.102 26.312 5.094 1 94.81 197 PRO A CA 1
ATOM 1431 C C . PRO A 1 197 ? -8.664 26.188 5.602 1 94.81 197 PRO A C 1
ATOM 1433 O O . PRO A 1 197 ? -7.77 25.812 4.848 1 94.81 197 PRO A O 1
ATOM 1436 N N . CYS A 1 198 ? -8.492 26.547 6.891 1 95.62 198 CYS A N 1
ATOM 1437 C CA . CYS A 1 198 ? -7.145 26.547 7.453 1 95.62 198 CYS A CA 1
ATOM 1438 C C . CYS A 1 198 ? -7.09 25.719 8.734 1 95.62 198 CYS A C 1
ATOM 1440 O O . CYS A 1 198 ? -7.895 25.922 9.641 1 95.62 198 CYS A O 1
ATOM 1442 N N . GLU A 1 199 ? -6.23 24.797 8.734 1 97.44 199 GLU A N 1
ATOM 1443 C CA . GLU A 1 199 ? -5.918 23.984 9.906 1 97.44 199 GLU A CA 1
ATOM 1444 C C . GLU A 1 199 ? -4.539 24.312 10.461 1 97.44 199 GLU A C 1
ATOM 1446 O O . GLU A 1 199 ? -3.604 24.578 9.703 1 97.44 199 GLU A O 1
ATOM 1451 N N . VAL A 1 200 ? -4.426 24.328 11.781 1 98.19 200 VAL A N 1
ATOM 1452 C CA . VAL A 1 200 ? -3.166 24.688 12.43 1 98.19 200 VAL A CA 1
ATOM 1453 C C . VAL A 1 200 ? -2.73 23.562 13.359 1 98.19 200 VAL A C 1
ATOM 1455 O O . VAL A 1 200 ? -3.5 23.125 14.219 1 98.19 200 VAL A O 1
ATOM 1458 N N . GLU A 1 201 ? -1.549 23.141 13.141 1 98.31 201 GLU A N 1
ATOM 1459 C CA . GLU A 1 201 ? -0.967 22.141 14.031 1 98.31 201 GLU A CA 1
ATOM 1460 C C . GLU A 1 201 ? -0.247 22.781 15.203 1 98.31 201 GLU A C 1
ATOM 1462 O O . GLU A 1 201 ? 0.5 23.75 15.023 1 98.31 201 GLU A O 1
ATOM 1467 N N . VAL A 1 202 ? -0.479 22.328 16.375 1 98.12 202 VAL A N 1
ATOM 1468 C CA . VAL A 1 202 ? 0.233 22.766 17.578 1 98.12 202 VAL A CA 1
ATOM 1469 C C . VAL A 1 202 ? 0.812 21.562 18.312 1 98.12 202 VAL A C 1
ATOM 1471 O O . VAL A 1 202 ? 0.256 20.469 18.25 1 98.12 202 VAL A O 1
ATOM 1474 N N . ASP A 1 203 ? 1.891 21.766 19 1 96.75 203 ASP A N 1
ATOM 1475 C CA . ASP A 1 203 ? 2.502 20.672 19.734 1 96.75 203 ASP A CA 1
ATOM 1476 C C . ASP A 1 203 ? 2.621 20.984 21.219 1 96.75 203 ASP A C 1
ATOM 1478 O O . ASP A 1 203 ? 3.336 20.297 21.953 1 96.75 203 ASP A O 1
ATOM 1482 N N . SER A 1 204 ? 1.979 22.094 21.656 1 97.44 204 SER A N 1
ATOM 1483 C CA . SER A 1 204 ? 1.959 22.453 23.078 1 97.44 204 SER A CA 1
ATOM 1484 C C . SER A 1 204 ? 0.689 23.219 23.438 1 97.44 204 SER A C 1
ATOM 1486 O O . SER A 1 204 ? 0.044 23.812 22.562 1 97.44 204 SER A O 1
ATOM 1488 N N . LEU A 1 205 ? 0.402 23.203 24.719 1 98.19 205 LEU A N 1
ATOM 1489 C CA . LEU A 1 205 ? -0.761 23.938 25.203 1 98.19 205 LEU A CA 1
ATOM 1490 C C . LEU A 1 205 ? -0.541 25.438 25.094 1 98.19 205 LEU A C 1
ATOM 1492 O O . LEU A 1 205 ? -1.489 26.203 24.875 1 98.19 205 LEU A O 1
ATOM 1496 N N . GLU A 1 206 ? 0.681 25.844 25.172 1 97.69 206 GLU A N 1
ATOM 1497 C CA . GLU A 1 206 ? 1.003 27.266 25 1 97.69 206 GLU A CA 1
ATOM 1498 C C . GLU A 1 206 ? 0.664 27.734 23.594 1 97.69 206 GLU A C 1
ATOM 1500 O O . GLU A 1 206 ? 0.062 28.781 23.406 1 97.69 206 GLU A O 1
ATOM 1505 N N . GLN A 1 207 ? 1.024 26.922 22.594 1 97.75 207 GLN A N 1
ATOM 1506 C CA . GLN A 1 207 ? 0.694 27.25 21.219 1 97.75 207 GLN A CA 1
ATOM 1507 C C . GLN A 1 207 ? -0.816 27.25 20.984 1 97.75 207 GLN A C 1
ATOM 1509 O O . GLN A 1 207 ? -1.346 28.078 20.25 1 97.75 207 GLN A O 1
ATOM 1514 N N . LEU A 1 208 ? -1.453 26.25 21.641 1 98.31 208 LEU A N 1
ATOM 1515 C CA . LEU A 1 208 ? -2.908 26.203 21.562 1 98.31 208 LEU A CA 1
ATOM 1516 C C . LEU A 1 208 ? -3.527 27.484 22.094 1 98.31 208 LEU A C 1
ATOM 1518 O O . LEU A 1 208 ? -4.367 28.094 21.422 1 98.31 208 LEU A O 1
ATOM 1522 N N . ASP A 1 209 ? -3.07 27.938 23.219 1 97.88 209 ASP A N 1
ATOM 1523 C CA . ASP A 1 209 ? -3.605 29.141 23.844 1 97.88 209 ASP A CA 1
ATOM 1524 C C . ASP A 1 209 ? -3.361 30.375 22.953 1 97.88 209 ASP A C 1
ATOM 1526 O O . ASP A 1 209 ? -4.191 31.281 22.906 1 97.88 209 ASP A O 1
ATOM 1530 N N . ALA A 1 210 ? -2.299 30.344 22.297 1 97.31 210 ALA A N 1
ATOM 1531 C CA . ALA A 1 210 ? -1.929 31.469 21.453 1 97.31 210 ALA A CA 1
ATOM 1532 C C . ALA A 1 210 ? -2.838 31.562 20.234 1 97.31 210 ALA A C 1
ATOM 1534 O O . ALA A 1 210 ? -3.158 32.656 19.781 1 97.31 210 ALA A O 1
ATOM 1535 N N . VAL A 1 211 ? -3.254 30.422 19.734 1 97.31 211 VAL A N 1
ATOM 1536 C CA . VAL A 1 211 ? -3.926 30.438 18.438 1 97.31 211 VAL A CA 1
ATOM 1537 C C . VAL A 1 211 ? -5.438 30.453 18.641 1 97.31 211 VAL A C 1
ATOM 1539 O O . VAL A 1 211 ? -6.184 30.906 17.781 1 97.31 211 VAL A O 1
ATOM 1542 N N . LEU A 1 212 ? -5.941 30.078 19.781 1 97.25 212 LEU A N 1
ATOM 1543 C CA . LEU A 1 212 ? -7.367 29.938 20.047 1 97.25 212 LEU A CA 1
ATOM 1544 C C . LEU A 1 212 ? -8.102 31.25 19.797 1 97.25 212 LEU A C 1
ATOM 1546 O O . LEU A 1 212 ? -9.172 31.266 19.172 1 97.25 212 LEU A O 1
ATOM 1550 N N . PRO A 1 213 ? -7.543 32.406 20.219 1 96.44 213 PRO A N 1
ATOM 1551 C CA . PRO A 1 213 ? -8.25 33.688 20 1 96.44 213 PRO A CA 1
ATOM 1552 C C . PRO A 1 213 ? -8.445 34 18.531 1 96.44 213 PRO A C 1
ATOM 1554 O O . PRO A 1 213 ? -9.344 34.75 18.172 1 96.44 213 PRO A O 1
ATOM 1557 N N . GLU A 1 214 ? -7.605 33.406 17.656 1 96.25 214 GLU A N 1
ATOM 1558 C CA . GLU A 1 214 ? -7.703 33.656 16.219 1 96.25 214 GLU A CA 1
ATOM 1559 C C . GLU A 1 214 ? -8.812 32.812 15.594 1 96.25 214 GLU A C 1
ATOM 1561 O O . GLU A 1 214 ? -9.172 33 14.43 1 96.25 214 GLU A O 1
ATOM 1566 N N . LYS A 1 215 ? -9.328 31.812 16.344 1 94.88 215 LYS A N 1
ATOM 1567 C CA . LYS A 1 215 ? -10.469 30.984 15.984 1 94.88 215 LYS A CA 1
ATOM 1568 C C . LYS A 1 215 ? -10.266 30.312 14.633 1 94.88 215 LYS A C 1
ATOM 1570 O O . LYS A 1 215 ? -11.117 30.406 13.75 1 94.88 215 LYS A O 1
ATOM 1575 N N . PRO A 1 216 ? -9.164 29.594 14.453 1 95.75 216 PRO A N 1
ATOM 1576 C CA . PRO A 1 216 ? -9.078 28.797 13.234 1 95.75 216 PRO A CA 1
ATOM 1577 C C . PRO A 1 216 ? -10.188 27.75 13.133 1 95.75 216 PRO A C 1
ATOM 1579 O O . PRO A 1 216 ? -10.883 27.484 14.117 1 95.75 216 PRO A O 1
ATOM 1582 N N . GLU A 1 217 ? -10.406 27.25 11.922 1 95.25 217 GLU A N 1
ATOM 1583 C CA . GLU A 1 217 ? -11.453 26.25 11.742 1 95.25 217 GLU A CA 1
ATOM 1584 C C . GLU A 1 217 ? -11.141 24.969 12.5 1 95.25 217 GLU A C 1
ATOM 1586 O O . GLU A 1 217 ? -12.031 24.344 13.07 1 95.25 217 GLU A O 1
ATOM 1591 N N . LEU A 1 218 ? -9.867 24.609 12.508 1 97.94 218 LEU A N 1
ATOM 1592 C CA . LEU A 1 218 ? -9.453 23.344 13.102 1 97.94 218 LEU A CA 1
ATOM 1593 C C . LEU A 1 218 ? -8.039 23.438 13.656 1 97.94 218 LEU A C 1
ATOM 1595 O O . LEU A 1 218 ? -7.16 24.047 13.031 1 97.94 218 LEU A O 1
ATOM 1599 N N . ILE A 1 219 ? -7.824 22.922 14.812 1 98.62 219 ILE A N 1
ATOM 1600 C CA . ILE A 1 219 ? -6.5 22.797 15.414 1 98.62 219 ILE A CA 1
ATOM 1601 C C . ILE A 1 219 ? -6.129 21.328 15.555 1 98.62 219 ILE A C 1
ATOM 1603 O O . ILE A 1 219 ? -6.891 20.531 16.125 1 98.62 219 ILE A O 1
ATOM 1607 N N . LEU A 1 220 ? -5.031 20.969 14.945 1 98.69 220 LEU A N 1
ATOM 1608 C CA . LEU A 1 220 ? -4.492 19.625 15.07 1 98.69 220 LEU A CA 1
ATOM 1609 C C . LEU A 1 220 ? -3.533 19.531 16.25 1 98.69 220 LEU A C 1
ATOM 1611 O O . LEU A 1 220 ? -2.527 20.234 16.297 1 98.69 220 LEU A O 1
ATOM 1615 N N . LEU A 1 221 ? -3.891 18.672 17.188 1 98.69 221 LEU A N 1
ATOM 1616 C CA . LEU A 1 221 ? -3.057 18.406 18.359 1 98.69 221 LEU A CA 1
ATOM 1617 C C . LEU A 1 221 ? -2.033 17.312 18.047 1 98.69 221 LEU A C 1
ATOM 1619 O O . LEU A 1 221 ? -2.359 16.125 18.078 1 98.69 221 LEU A O 1
ATOM 1623 N N . ASP A 1 222 ? -0.813 17.734 17.859 1 97.81 222 ASP A N 1
ATOM 1624 C CA . ASP A 1 222 ? 0.235 16.812 17.406 1 97.81 222 ASP A CA 1
ATOM 1625 C C . ASP A 1 222 ? 0.878 16.094 18.594 1 97.81 222 ASP A C 1
ATOM 1627 O O . ASP A 1 222 ? 1.691 16.672 19.312 1 97.81 222 ASP A O 1
ATOM 1631 N N . ASN A 1 223 ? 0.631 14.867 18.734 1 97 223 ASN A N 1
ATOM 1632 C CA . ASN A 1 223 ? 1.257 13.969 19.703 1 97 223 ASN A CA 1
ATOM 1633 C C . ASN A 1 223 ? 0.969 14.406 21.125 1 97 223 ASN A C 1
ATOM 1635 O O . ASN A 1 223 ? 1.851 14.352 21.984 1 97 223 ASN A O 1
ATOM 1639 N N . PHE A 1 224 ? -0.217 14.961 21.375 1 98.31 224 PHE A N 1
ATOM 1640 C CA . PHE A 1 224 ? -0.644 15.297 22.734 1 98.31 224 PHE A CA 1
ATOM 1641 C C . PHE A 1 224 ? -0.958 14.031 23.531 1 98.31 224 PHE A C 1
ATOM 1643 O O . PHE A 1 224 ? -1.606 13.117 23.016 1 98.31 224 PHE A O 1
ATOM 1650 N N . ALA A 1 225 ? -0.496 14.016 24.734 1 97.81 225 ALA A N 1
ATOM 1651 C CA . ALA A 1 225 ? -0.972 12.977 25.641 1 97.81 225 ALA A CA 1
ATOM 1652 C C . ALA A 1 225 ? -2.453 13.164 25.953 1 97.81 225 ALA A C 1
ATOM 1654 O O . ALA A 1 225 ? -3.025 14.219 25.688 1 97.81 225 ALA A O 1
ATOM 1655 N N . VAL A 1 226 ? -3.018 12.141 26.5 1 98.06 226 VAL A N 1
ATOM 1656 C CA . VAL A 1 226 ? -4.449 12.148 26.781 1 98.06 226 VAL A CA 1
ATOM 1657 C C . VAL A 1 226 ? -4.793 13.328 27.688 1 98.06 226 VAL A C 1
ATOM 1659 O O . VAL A 1 226 ? -5.762 14.047 27.438 1 98.06 226 VAL A O 1
ATOM 1662 N N . TRP A 1 227 ? -3.986 13.516 28.703 1 97.94 227 TRP A N 1
ATOM 1663 C CA . TRP A 1 227 ? -4.281 14.586 29.641 1 97.94 227 TRP A CA 1
ATOM 1664 C C . TRP A 1 227 ? -4.156 15.953 28.984 1 97.94 227 TRP A C 1
ATOM 1666 O O . TRP A 1 227 ? -4.938 16.859 29.266 1 97.94 227 TRP A O 1
ATOM 1676 N N . GLN A 1 228 ? -3.178 16.141 28.109 1 98.62 228 GLN A N 1
ATOM 1677 C CA . GLN A 1 228 ? -3.043 17.391 27.359 1 98.62 228 GLN A CA 1
ATOM 1678 C C . GLN A 1 228 ? -4.246 17.609 26.453 1 98.62 228 GLN A C 1
ATOM 1680 O O . GLN A 1 228 ? -4.699 18.75 26.281 1 98.62 228 GLN A O 1
ATOM 1685 N N . THR A 1 229 ? -4.668 16.516 25.844 1 98.69 229 THR A N 1
ATOM 1686 C CA . THR A 1 229 ? -5.824 16.578 24.953 1 98.69 229 THR A CA 1
ATOM 1687 C C . THR A 1 229 ? -7.07 17.016 25.719 1 98.69 229 THR A C 1
ATOM 1689 O O . THR A 1 229 ? -7.84 17.859 25.25 1 98.69 229 THR A O 1
ATOM 1692 N N . GLN A 1 230 ? -7.246 16.5 26.859 1 98.38 230 GLN A N 1
ATOM 1693 C CA . GLN A 1 230 ? -8.367 16.875 27.719 1 98.38 230 GLN A CA 1
ATOM 1694 C C . GLN A 1 230 ? -8.312 18.359 28.078 1 98.38 230 GLN A C 1
ATOM 1696 O O . GLN A 1 230 ? -9.328 19.062 28.031 1 98.38 230 GLN A O 1
ATOM 1701 N N . THR A 1 231 ? -7.164 18.75 28.438 1 98.75 231 THR A N 1
ATOM 1702 C CA . THR A 1 231 ? -6.973 20.156 28.766 1 98.75 231 THR A CA 1
ATOM 1703 C C . THR A 1 231 ? -7.273 21.047 27.562 1 98.75 231 THR A C 1
ATOM 1705 O O . THR A 1 231 ? -7.914 22.078 27.703 1 98.75 231 THR A O 1
ATOM 1708 N N . ALA A 1 232 ? -6.785 20.594 26.422 1 98.81 232 ALA A N 1
ATOM 1709 C CA . ALA A 1 232 ? -7.031 21.344 25.188 1 98.81 232 ALA A CA 1
ATOM 1710 C C . ALA A 1 232 ? -8.523 21.469 24.906 1 98.81 232 ALA A C 1
ATOM 1712 O O . ALA A 1 232 ? -9 22.547 24.547 1 98.81 232 ALA A O 1
ATOM 1713 N N . VAL A 1 233 ? -9.266 20.422 25.078 1 98.75 233 VAL A N 1
ATOM 1714 C CA . VAL A 1 233 ? -10.711 20.406 24.859 1 98.75 233 VAL A CA 1
ATOM 1715 C C . VAL A 1 233 ? -11.391 21.375 25.812 1 98.75 233 VAL A C 1
ATOM 1717 O O . VAL A 1 233 ? -12.258 22.156 25.422 1 98.75 233 VAL A O 1
ATOM 1720 N N . GLN A 1 234 ? -11 21.344 27.031 1 98.5 234 GLN A N 1
ATOM 1721 C CA . GLN A 1 234 ? -11.578 22.234 28.031 1 98.5 234 GLN A CA 1
ATOM 1722 C C . GLN A 1 234 ? -11.328 23.703 27.688 1 98.5 234 GLN A C 1
ATOM 1724 O O . GLN A 1 234 ? -12.227 24.531 27.781 1 98.5 234 GLN A O 1
ATOM 1729 N N . ARG A 1 235 ? -10.156 23.953 27.312 1 98.44 235 ARG A N 1
ATOM 1730 C CA . ARG A 1 235 ? -9.797 25.312 26.984 1 98.44 235 ARG A CA 1
ATOM 1731 C C . ARG A 1 235 ? -10.547 25.797 25.734 1 98.44 235 ARG A C 1
ATOM 1733 O O . ARG A 1 235 ? -11.055 26.906 25.703 1 98.44 235 ARG A O 1
ATOM 1740 N N . ARG A 1 236 ? -10.57 24.906 24.75 1 98.38 236 ARG A N 1
ATOM 1741 C CA . ARG A 1 236 ? -11.336 25.219 23.547 1 98.38 236 ARG A CA 1
ATOM 1742 C C . ARG A 1 236 ? -12.805 25.453 23.875 1 98.38 236 ARG A C 1
ATOM 1744 O O . ARG A 1 236 ? -13.398 26.438 23.422 1 98.38 236 ARG A O 1
ATOM 1751 N N . ASP A 1 237 ? -13.445 24.656 24.703 1 97.81 237 ASP A N 1
ATOM 1752 C CA . ASP A 1 237 ? -14.859 24.766 25.062 1 97.81 237 ASP A CA 1
ATOM 1753 C C . ASP A 1 237 ? -15.148 26.109 25.75 1 97.81 237 ASP A C 1
ATOM 1755 O O . ASP A 1 237 ? -16.219 26.688 25.562 1 97.81 237 ASP A O 1
ATOM 1759 N N . SER A 1 238 ? -14.195 26.531 26.453 1 97.31 238 SER A N 1
ATOM 1760 C CA . SER A 1 238 ? -14.375 27.766 27.234 1 97.31 238 SER A CA 1
ATOM 1761 C C . SER A 1 238 ? -14.094 29 26.391 1 97.31 238 SER A C 1
ATOM 1763 O O . SER A 1 238 ? -14.773 30.016 26.531 1 97.31 238 SER A O 1
ATOM 1765 N N . ARG A 1 239 ? -13.188 28.938 25.5 1 96.94 239 ARG A N 1
ATOM 1766 C CA . ARG A 1 239 ? -12.656 30.141 24.891 1 96.94 239 ARG A CA 1
ATOM 1767 C C . ARG A 1 239 ? -13.102 30.266 23.438 1 96.94 239 ARG A C 1
ATOM 1769 O O . ARG A 1 239 ? -13.211 31.375 22.906 1 96.94 239 ARG A O 1
ATOM 1776 N N . ALA A 1 240 ? -13.25 29.156 22.766 1 96.81 240 ALA A N 1
ATOM 1777 C CA . ALA A 1 240 ? -13.57 29.141 21.344 1 96.81 240 ALA A CA 1
ATOM 1778 C C . ALA A 1 240 ? -14.32 27.875 20.969 1 96.81 240 ALA A C 1
ATOM 1780 O O . ALA A 1 240 ? -13.812 27.047 20.203 1 96.81 240 ALA A O 1
ATOM 1781 N N . PRO A 1 241 ? -15.531 27.734 21.391 1 95.5 241 PRO A N 1
ATOM 1782 C CA . PRO A 1 241 ? -16.281 26.469 21.281 1 95.5 241 PRO A CA 1
ATOM 1783 C C . PRO A 1 241 ? -16.531 26.062 19.828 1 95.5 241 PRO A C 1
ATOM 1785 O O . PRO A 1 241 ? -16.875 24.906 19.562 1 95.5 241 PRO A O 1
ATOM 1788 N N . THR A 1 242 ? -16.359 26.953 18.906 1 96.06 242 THR A N 1
ATOM 1789 C CA . THR A 1 242 ? -16.656 26.641 17.516 1 96.06 242 THR A CA 1
ATOM 1790 C C . THR A 1 242 ? -15.445 26.016 16.828 1 96.06 242 THR A C 1
ATOM 1792 O O . THR A 1 242 ? -15.562 25.469 15.734 1 96.06 242 THR A O 1
ATOM 1795 N N . VAL A 1 243 ? -14.242 26.172 17.438 1 97.81 243 VAL A N 1
ATOM 1796 C CA . VAL A 1 243 ? -13.016 25.625 16.859 1 97.81 243 VAL A CA 1
ATOM 1797 C C . VAL A 1 243 ? -13.023 24.094 17.016 1 97.81 243 VAL A C 1
ATOM 1799 O O . VAL A 1 243 ? -13.32 23.578 18.078 1 97.81 243 VAL A O 1
ATOM 1802 N N . MET A 1 244 ? -12.789 23.375 15.922 1 98.5 244 MET A N 1
ATOM 1803 C CA . MET A 1 244 ? -12.703 21.922 15.984 1 98.5 244 MET A CA 1
ATOM 1804 C C . MET A 1 244 ? -11.305 21.484 16.406 1 98.5 244 MET A C 1
ATOM 1806 O O . MET A 1 244 ? -10.32 22.172 16.125 1 98.5 244 MET A O 1
ATOM 1810 N N . LEU A 1 245 ? -11.211 20.344 17.094 1 98.81 245 LEU A N 1
ATOM 1811 C CA . LEU A 1 245 ? -9.93 19.781 17.516 1 98.81 245 LEU A CA 1
ATOM 1812 C C . LEU A 1 245 ? -9.727 18.391 16.891 1 98.81 245 LEU A C 1
ATOM 1814 O O . LEU A 1 245 ? -10.672 17.609 16.781 1 98.81 245 LEU A O 1
ATOM 1818 N N . GLU A 1 246 ? -8.555 18.188 16.469 1 98.81 246 GLU A N 1
ATOM 1819 C CA . GLU A 1 246 ? -8.148 16.906 15.875 1 98.81 246 GLU A CA 1
ATOM 1820 C C . GLU A 1 246 ? -6.902 16.359 16.562 1 98.81 246 GLU A C 1
ATOM 1822 O O . GLU A 1 246 ? -5.883 17.047 16.656 1 98.81 246 GLU A O 1
ATOM 1827 N N . SER A 1 247 ? -7 15.141 17.094 1 98.75 247 SER A N 1
ATOM 1828 C CA . SER A 1 247 ? -5.809 14.484 17.609 1 98.75 247 SER A CA 1
ATOM 1829 C C . SER A 1 247 ? -5.062 13.734 16.516 1 98.75 247 SER A C 1
ATOM 1831 O O . SER A 1 247 ? -5.684 13.102 15.664 1 98.75 247 SER A O 1
ATOM 1833 N N . SER A 1 248 ? -3.781 13.836 16.516 1 97.31 248 SER A N 1
ATOM 1834 C CA . SER A 1 248 ? -2.926 13.141 15.555 1 97.31 248 SER A CA 1
ATOM 1835 C C . SER A 1 248 ? -1.602 12.734 16.188 1 97.31 248 SER A C 1
ATOM 1837 O O . SER A 1 248 ? -1.19 13.312 17.203 1 97.31 248 SER A O 1
ATOM 1839 N N . GLY A 1 249 ? -0.983 11.719 15.625 1 92.5 249 GLY A N 1
ATOM 1840 C CA . GLY A 1 249 ? 0.331 11.266 16.062 1 92.5 249 GLY A CA 1
ATOM 1841 C C . GLY A 1 249 ? 0.271 10.203 17.141 1 92.5 249 GLY A C 1
ATOM 1842 O O . GLY A 1 249 ? -0.291 10.43 18.219 1 92.5 249 GLY A O 1
ATOM 1843 N N . GLY A 1 250 ? 0.806 9.062 16.859 1 87.25 250 GLY A N 1
ATOM 1844 C CA . GLY A 1 250 ? 0.978 8.016 17.859 1 87.25 250 GLY A CA 1
ATOM 1845 C C . GLY A 1 250 ? -0.33 7.375 18.281 1 87.25 250 GLY A C 1
ATOM 1846 O O . GLY A 1 250 ? -0.412 6.766 19.344 1 87.25 250 GLY A O 1
ATOM 1847 N N . LEU A 1 251 ? -1.358 7.586 17.609 1 95.94 251 LEU A N 1
ATOM 1848 C CA . LEU A 1 251 ? -2.65 6.992 17.938 1 95.94 251 LEU A CA 1
ATOM 1849 C C . LEU A 1 251 ? -2.668 5.508 17.594 1 95.94 251 LEU A C 1
ATOM 1851 O O . LEU A 1 251 ? -1.977 5.066 16.672 1 95.94 251 LEU A O 1
ATOM 1855 N N . SER A 1 252 ? -3.402 4.754 18.391 1 96.81 252 SER A N 1
ATOM 1856 C CA . SER A 1 252 ? -3.633 3.334 18.125 1 96.81 252 SER A CA 1
ATOM 1857 C C . SER A 1 252 ? -5.09 2.959 18.359 1 96.81 252 SER A C 1
ATOM 1859 O O . SER A 1 252 ? -5.84 3.717 18.984 1 96.81 252 SER A O 1
ATOM 1861 N N . LEU A 1 253 ? -5.422 1.867 17.812 1 97.5 253 LEU A N 1
ATOM 1862 C CA . LEU A 1 253 ? -6.781 1.38 18.016 1 97.5 253 LEU A CA 1
ATOM 1863 C C . LEU A 1 253 ? -7.09 1.204 19.5 1 97.5 253 LEU A C 1
ATOM 1865 O O . LEU A 1 253 ? -8.211 1.458 19.938 1 97.5 253 LEU A O 1
ATOM 1869 N N . GLN A 1 254 ? -6.125 0.873 20.25 1 96.88 254 GLN A N 1
ATOM 1870 C CA . GLN A 1 254 ? -6.281 0.607 21.672 1 96.88 254 GLN A CA 1
ATOM 1871 C C . GLN A 1 254 ? -6.562 1.893 22.453 1 96.88 254 GLN A C 1
ATOM 1873 O O . GLN A 1 254 ? -7.23 1.867 23.484 1 96.88 254 GLN A O 1
ATOM 1878 N N . THR A 1 255 ? -6.094 2.992 21.938 1 96.62 255 THR A N 1
ATOM 1879 C CA . THR A 1 255 ? -6.246 4.246 22.672 1 96.62 255 THR A CA 1
ATOM 1880 C C . THR A 1 255 ? -7.32 5.121 22.031 1 96.62 255 THR A C 1
ATOM 1882 O O . THR A 1 255 ? -7.582 6.234 22.484 1 96.62 255 THR A O 1
ATOM 1885 N N . ALA A 1 256 ? -7.891 4.664 20.969 1 98.44 256 ALA A N 1
ATOM 1886 C CA . ALA A 1 256 ? -8.828 5.453 20.172 1 98.44 256 ALA A CA 1
ATOM 1887 C C . ALA A 1 256 ? -9.984 5.961 21.031 1 98.44 256 ALA A C 1
ATOM 1889 O O . ALA A 1 256 ? -10.305 7.148 21.016 1 98.44 256 ALA A O 1
ATOM 1890 N N . ALA A 1 257 ? -10.57 5.078 21.797 1 98.44 257 ALA A N 1
ATOM 1891 C CA . ALA A 1 257 ? -11.719 5.445 22.625 1 98.44 257 ALA A CA 1
ATOM 1892 C C . ALA A 1 257 ? -11.336 6.496 23.656 1 98.44 257 ALA A C 1
ATOM 1894 O O . ALA A 1 257 ? -12.094 7.438 23.906 1 98.44 257 ALA A O 1
ATOM 1895 N N . THR A 1 258 ? -10.188 6.293 24.25 1 98.5 258 THR A N 1
ATOM 1896 C CA . THR A 1 258 ? -9.727 7.219 25.281 1 98.5 258 THR A CA 1
ATOM 1897 C C . THR A 1 258 ? -9.57 8.625 24.703 1 98.5 258 THR A C 1
ATOM 1899 O O . THR A 1 258 ? -10.008 9.602 25.328 1 98.5 258 THR A O 1
ATOM 1902 N N . TYR A 1 259 ? -8.984 8.766 23.562 1 98.75 259 TYR A N 1
ATOM 1903 C CA . TYR A 1 259 ? -8.836 10.07 22.922 1 98.75 259 TYR A CA 1
ATOM 1904 C C . TYR A 1 259 ? -10.195 10.641 22.516 1 98.75 259 TYR A C 1
ATOM 1906 O O . TYR A 1 259 ? -10.453 11.828 22.719 1 98.75 259 TYR A O 1
ATOM 1914 N N . ALA A 1 260 ? -11.008 9.789 21.984 1 98.81 260 ALA A N 1
ATOM 1915 C CA . ALA A 1 260 ? -12.328 10.234 21.547 1 98.81 260 ALA A CA 1
ATOM 1916 C C . ALA A 1 260 ? -13.141 10.758 22.734 1 98.81 260 ALA A C 1
ATOM 1918 O O . ALA A 1 260 ? -13.883 11.734 22.594 1 98.81 260 ALA A O 1
ATOM 1919 N N . GLU A 1 261 ? -12.992 10.172 23.859 1 98.5 261 GLU A N 1
ATOM 1920 C CA . GLU A 1 261 ? -13.758 10.508 25.047 1 98.5 261 GLU A CA 1
ATOM 1921 C C . GLU A 1 261 ? -13.344 11.867 25.609 1 98.5 261 GLU A C 1
ATOM 1923 O O . GLU A 1 261 ? -14.062 12.461 26.422 1 98.5 261 GLU A O 1
ATOM 1928 N N . THR A 1 262 ? -12.156 12.312 25.234 1 98.5 262 THR A N 1
ATOM 1929 C CA . THR A 1 262 ? -11.742 13.633 25.688 1 98.5 262 THR A CA 1
ATOM 1930 C C . THR A 1 262 ? -12.648 14.719 25.094 1 98.5 262 THR A C 1
ATOM 1932 O O . THR A 1 262 ? -12.711 15.828 25.625 1 98.5 262 THR A O 1
ATOM 1935 N N . GLY A 1 263 ? -13.234 14.445 23.984 1 98.38 263 GLY A N 1
ATOM 1936 C CA . GLY A 1 263 ? -14.125 15.414 23.359 1 98.38 263 GLY A CA 1
ATOM 1937 C C . GLY A 1 263 ? -13.57 16.016 22.094 1 98.38 263 GLY A C 1
ATOM 1938 O O . GLY A 1 263 ? -14.133 16.969 21.547 1 98.38 263 GLY A O 1
ATOM 1939 N N . VAL A 1 264 ? -12.477 15.461 21.547 1 98.69 264 VAL A N 1
ATOM 1940 C CA . VAL A 1 264 ? -11.961 15.922 20.266 1 98.69 264 VAL A CA 1
ATOM 1941 C C . VAL A 1 264 ? -12.969 15.602 19.156 1 98.69 264 VAL A C 1
ATOM 1943 O O . VAL A 1 264 ? -13.812 14.719 19.328 1 98.69 264 VAL A O 1
ATOM 1946 N N . ASP A 1 265 ? -12.836 16.328 18.062 1 98.75 265 ASP A N 1
ATOM 1947 C CA . ASP A 1 265 ? -13.789 16.172 16.969 1 98.75 265 ASP A CA 1
ATOM 1948 C C . ASP A 1 265 ? -13.305 15.125 15.961 1 98.75 265 ASP A C 1
ATOM 1950 O O . ASP A 1 265 ? -14.109 14.469 15.305 1 98.75 265 ASP A O 1
ATOM 1954 N N . TYR A 1 266 ? -11.984 15 15.805 1 98.81 266 TYR A N 1
ATOM 1955 C CA . TYR A 1 266 ? -11.406 14.078 14.836 1 98.81 266 TYR A CA 1
ATOM 1956 C C . TYR A 1 266 ? -10.219 13.336 15.438 1 98.81 266 TYR A C 1
ATOM 1958 O O . TYR A 1 266 ? -9.508 13.875 16.297 1 98.81 266 TYR A O 1
ATOM 1966 N N . LEU A 1 267 ? -10.016 12.148 15.047 1 98.88 267 LEU A N 1
ATOM 1967 C CA . LEU A 1 267 ? -8.758 11.414 15.148 1 98.88 267 LEU A CA 1
ATOM 1968 C C . LEU A 1 267 ? -8.164 11.172 13.766 1 98.88 267 LEU A C 1
ATOM 1970 O O . LEU A 1 267 ? -8.742 10.453 12.953 1 98.88 267 LEU A O 1
ATOM 1974 N N . ALA A 1 268 ? -7.07 11.805 13.445 1 98.5 268 ALA A N 1
ATOM 1975 C CA . ALA A 1 268 ? -6.383 11.594 12.18 1 98.5 268 ALA A CA 1
ATOM 1976 C C . ALA A 1 268 ? -5.418 10.414 12.266 1 98.5 268 ALA A C 1
ATOM 1978 O O . ALA A 1 268 ? -4.492 10.422 13.078 1 98.5 268 ALA A O 1
ATOM 1979 N N . VAL A 1 269 ? -5.645 9.477 11.406 1 97.94 269 VAL A N 1
ATOM 1980 C CA . VAL A 1 269 ? -4.895 8.234 11.469 1 97.94 269 VAL A CA 1
ATOM 1981 C C . VAL A 1 269 ? -4.262 7.941 10.109 1 97.94 269 VAL A C 1
ATOM 1983 O O . VAL A 1 269 ? -4.926 7.43 9.203 1 97.94 269 VAL A O 1
ATOM 1986 N N . GLY A 1 270 ? -2.939 8.172 10 1 97 270 GLY A N 1
ATOM 1987 C CA . GLY A 1 270 ? -2.236 7.906 8.75 1 97 270 GLY A CA 1
ATOM 1988 C C . GLY A 1 270 ? -2.199 6.434 8.391 1 97 270 GLY A C 1
ATOM 1989 O O . GLY A 1 270 ? -2.221 6.082 7.207 1 97 270 GLY A O 1
ATOM 1990 N N . ALA A 1 271 ? -2.219 5.559 9.344 1 97 271 ALA A N 1
ATOM 1991 C CA . ALA A 1 271 ? -2.062 4.117 9.164 1 97 271 ALA A CA 1
ATOM 1992 C C . ALA A 1 271 ? -3.23 3.535 8.367 1 97 271 ALA A C 1
ATOM 1994 O O . ALA A 1 271 ? -3.141 2.42 7.852 1 97 271 ALA A O 1
ATOM 1995 N N . LEU A 1 272 ? -4.309 4.281 8.227 1 97.69 272 LEU A N 1
ATOM 1996 C CA . LEU A 1 272 ? -5.465 3.799 7.477 1 97.69 272 LEU A CA 1
ATOM 1997 C C . LEU A 1 272 ? -5.109 3.574 6.012 1 97.69 272 LEU A C 1
ATOM 1999 O O . LEU A 1 272 ? -5.738 2.76 5.336 1 97.69 272 LEU A O 1
ATOM 2003 N N . THR A 1 273 ? -4.012 4.336 5.52 1 97 273 THR A N 1
ATOM 2004 C CA . THR A 1 273 ? -3.701 4.258 4.094 1 97 273 THR A CA 1
ATOM 2005 C C . THR A 1 273 ? -2.252 3.832 3.881 1 97 273 THR A C 1
ATOM 2007 O O . THR A 1 273 ? -1.958 3.043 2.98 1 97 273 THR A O 1
ATOM 2010 N N . HIS A 1 274 ? -1.354 4.273 4.758 1 95.06 274 HIS A N 1
ATOM 2011 C CA . HIS A 1 274 ? 0.05 3.988 4.48 1 95.06 274 HIS A CA 1
ATOM 2012 C C . HIS A 1 274 ? 0.458 2.633 5.047 1 95.06 274 HIS A C 1
ATOM 2014 O O . HIS A 1 274 ? 1.503 2.092 4.68 1 95.06 274 HIS A O 1
ATOM 2020 N N . SER A 1 275 ? -0.219 2.061 5.969 1 93.81 275 SER A N 1
ATOM 2021 C CA . SER A 1 275 ? 0.071 0.782 6.609 1 93.81 275 SER A CA 1
ATOM 2022 C C . SER A 1 275 ? -1.164 -0.112 6.645 1 93.81 275 SER A C 1
ATOM 2024 O O . SER A 1 275 ? -1.75 -0.329 7.707 1 93.81 275 SER A O 1
ATOM 2026 N N . VAL A 1 276 ? -1.396 -0.679 5.461 1 91.31 276 VAL A N 1
ATOM 2027 C CA . VAL A 1 276 ? -2.65 -1.398 5.262 1 91.31 276 VAL A CA 1
ATOM 2028 C C . VAL A 1 276 ? -2.371 -2.895 5.129 1 91.31 276 VAL A C 1
ATOM 2030 O O . VAL A 1 276 ? -1.436 -3.299 4.434 1 91.31 276 VAL A O 1
ATOM 2033 N N . ARG A 1 277 ? -3.141 -3.684 5.859 1 96 277 ARG A N 1
ATOM 2034 C CA . ARG A 1 277 ? -3.225 -5.109 5.566 1 96 277 ARG A CA 1
ATOM 2035 C C . ARG A 1 277 ? -4.398 -5.41 4.641 1 96 277 ARG A C 1
ATOM 2037 O O . ARG A 1 277 ? -5.523 -4.969 4.891 1 96 277 ARG A O 1
ATOM 2044 N N . VAL A 1 278 ? -4.207 -6.078 3.627 1 97.81 278 VAL A N 1
ATOM 2045 C CA . VAL A 1 278 ? -5.273 -6.367 2.67 1 97.81 278 VAL A CA 1
ATOM 2046 C C . VAL A 1 278 ? -6.336 -7.242 3.33 1 97.81 278 VAL A C 1
ATOM 2048 O O . VAL A 1 278 ? -6.059 -7.93 4.312 1 97.81 278 VAL A O 1
ATOM 2051 N N . LEU A 1 279 ? -7.543 -7.129 2.861 1 98.31 279 LEU A N 1
ATOM 2052 C CA . LEU A 1 279 ? -8.523 -8.172 3.135 1 98.31 279 LEU A CA 1
ATOM 2053 C C . LEU A 1 279 ? -8.305 -9.375 2.227 1 98.31 279 LEU A C 1
ATOM 2055 O O . LEU A 1 279 ? -8.227 -9.227 1.004 1 98.31 279 LEU A O 1
ATOM 2059 N N . ASP A 1 280 ? -8.18 -10.523 2.801 1 97.56 280 ASP A N 1
ATOM 2060 C CA . ASP A 1 280 ? -7.883 -11.727 2.025 1 97.56 280 ASP A CA 1
ATOM 2061 C C . ASP A 1 280 ? -9.102 -12.172 1.219 1 97.56 280 ASP A C 1
ATOM 2063 O O . ASP A 1 280 ? -9.969 -12.867 1.737 1 97.56 280 ASP A O 1
ATOM 2067 N N . ILE A 1 281 ? -9.102 -11.812 -0.037 1 98.19 281 ILE A N 1
ATOM 2068 C CA . ILE A 1 281 ? -10.172 -12.148 -0.966 1 98.19 281 ILE A CA 1
ATOM 2069 C C . ILE A 1 281 ? -9.625 -13 -2.105 1 98.19 281 ILE A C 1
ATOM 2071 O O . ILE A 1 281 ? -8.57 -12.695 -2.664 1 98.19 281 ILE A O 1
ATOM 2075 N N . GLY A 1 282 ? -10.273 -14.078 -2.389 1 97.06 282 GLY A N 1
ATOM 2076 C CA . GLY A 1 282 ? -9.883 -14.961 -3.482 1 97.06 282 GLY A CA 1
ATOM 2077 C C . GLY A 1 282 ? -10.961 -15.094 -4.547 1 97.06 282 GLY A C 1
ATOM 2078 O O . GLY A 1 282 ? -12.07 -14.594 -4.379 1 97.06 282 GLY A O 1
ATOM 2079 N N . LEU A 1 283 ? -10.602 -15.586 -5.676 1 97.12 283 LEU A N 1
ATOM 2080 C CA . LEU A 1 283 ? -11.516 -15.938 -6.754 1 97.12 283 LEU A CA 1
ATOM 2081 C C . LEU A 1 283 ? -11.742 -17.438 -6.809 1 97.12 283 LEU A C 1
ATOM 2083 O O . LEU A 1 283 ? -10.82 -18.203 -7.133 1 97.12 283 LEU A O 1
ATOM 2087 N N . ASP A 1 284 ? -12.914 -17.859 -6.473 1 95.75 284 ASP A N 1
ATOM 2088 C CA . ASP A 1 284 ? -13.273 -19.266 -6.496 1 95.75 284 ASP A CA 1
ATOM 2089 C C . ASP A 1 284 ? -14.07 -19.609 -7.75 1 95.75 284 ASP A C 1
ATOM 2091 O O . ASP A 1 284 ? -15.047 -18.938 -8.078 1 95.75 284 ASP A O 1
ATOM 2095 N N . MET A 1 285 ? -13.562 -20.578 -8.477 1 93.19 285 MET A N 1
ATOM 2096 C CA . MET A 1 285 ? -14.242 -21.031 -9.688 1 93.19 285 MET A CA 1
ATOM 2097 C C . MET A 1 285 ? -14.711 -22.469 -9.547 1 93.19 285 MET A C 1
ATOM 2099 O O . MET A 1 285 ? -14.109 -23.25 -8.805 1 93.19 285 MET A O 1
ATOM 2103 N N . MET B 1 1 ? 22.156 -0.654 -4.117 1 68.44 1 MET B N 1
ATOM 2104 C CA . MET B 1 1 ? 21.781 -1.09 -5.461 1 68.44 1 MET B CA 1
ATOM 2105 C C . MET B 1 1 ? 21 0 -6.191 1 68.44 1 MET B C 1
ATOM 2107 O O . MET B 1 1 ? 20.094 0.604 -5.625 1 68.44 1 MET B O 1
ATOM 2111 N N . GLY B 1 2 ? 21.469 0.279 -7.332 1 83.94 2 GLY B N 1
ATOM 2112 C CA . GLY B 1 2 ? 20.859 1.339 -8.117 1 83.94 2 GLY B CA 1
ATOM 2113 C C . GLY B 1 2 ? 19.609 0.89 -8.844 1 83.94 2 GLY B C 1
ATOM 2114 O O . GLY B 1 2 ? 19.375 -0.309 -9.016 1 83.94 2 GLY B O 1
ATOM 2115 N N . LEU B 1 3 ? 18.703 1.779 -9.133 1 94.12 3 LEU B N 1
ATOM 2116 C CA . LEU B 1 3 ? 17.484 1.503 -9.891 1 94.12 3 LEU B CA 1
ATOM 2117 C C . LEU B 1 3 ? 17.812 1.146 -11.336 1 94.12 3 LEU B C 1
ATOM 2119 O O . LEU B 1 3 ? 18.625 1.811 -11.969 1 94.12 3 LEU B O 1
ATOM 2123 N N . SER B 1 4 ? 17.25 0.048 -11.805 1 95.06 4 SER B N 1
ATOM 2124 C CA . SER B 1 4 ? 17.312 -0.26 -13.227 1 95.06 4 SER B CA 1
ATOM 2125 C C . SER B 1 4 ? 16.562 0.769 -14.055 1 95.06 4 SER B C 1
ATOM 2127 O O . SER B 1 4 ? 15.836 1.607 -13.508 1 95.06 4 SER B O 1
ATOM 2129 N N . ASP B 1 5 ? 16.688 0.742 -15.367 1 94.31 5 ASP B N 1
ATOM 2130 C CA . ASP B 1 5 ? 16.031 1.703 -16.25 1 94.31 5 ASP B CA 1
ATOM 2131 C C . ASP B 1 5 ? 14.508 1.646 -16.094 1 94.31 5 ASP B C 1
ATOM 2133 O O . ASP B 1 5 ? 13.844 2.684 -16.047 1 94.31 5 ASP B O 1
ATOM 2137 N N . TRP B 1 6 ? 14.047 0.441 -16.047 1 93.31 6 TRP B N 1
ATOM 2138 C CA . TRP B 1 6 ? 12.594 0.3 -15.93 1 93.31 6 TRP B CA 1
ATOM 2139 C C . TRP B 1 6 ? 12.109 0.762 -14.562 1 93.31 6 TRP B C 1
ATOM 2141 O O . TRP B 1 6 ? 11.023 1.337 -14.445 1 93.31 6 TRP B O 1
ATOM 2151 N N . GLU B 1 7 ? 12.898 0.521 -13.531 1 96.94 7 GLU B N 1
ATOM 2152 C CA . GLU B 1 7 ? 12.555 0.99 -12.188 1 96.94 7 GLU B CA 1
ATOM 2153 C C . GLU B 1 7 ? 12.617 2.512 -12.102 1 96.94 7 GLU B C 1
ATOM 2155 O O . GLU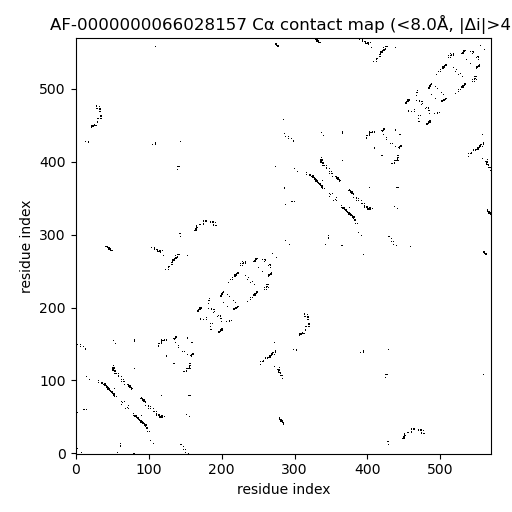 B 1 7 ? 11.797 3.137 -11.43 1 96.94 7 GLU B O 1
ATOM 2160 N N . LEU B 1 8 ? 13.586 3.119 -12.805 1 97.81 8 LEU B N 1
ATOM 2161 C CA . LEU B 1 8 ? 13.703 4.57 -12.867 1 97.81 8 LEU B CA 1
ATOM 2162 C C . LEU B 1 8 ? 12.484 5.191 -13.531 1 97.81 8 LEU B C 1
ATOM 2164 O O . LEU B 1 8 ? 11.945 6.195 -13.047 1 97.81 8 LEU B O 1
ATOM 2168 N N . ALA B 1 9 ? 12.047 4.613 -14.633 1 97.69 9 ALA B N 1
ATOM 2169 C CA . ALA B 1 9 ? 10.852 5.09 -15.32 1 97.69 9 ALA B CA 1
ATOM 2170 C C . ALA B 1 9 ? 9.617 4.973 -14.43 1 97.69 9 ALA B C 1
ATOM 2172 O O . ALA B 1 9 ? 8.781 5.879 -14.398 1 97.69 9 ALA B O 1
ATOM 2173 N N . ALA B 1 10 ? 9.523 3.863 -13.75 1 97.75 10 ALA B N 1
ATOM 2174 C CA . ALA B 1 10 ? 8.414 3.646 -12.828 1 97.75 10 ALA B CA 1
ATOM 2175 C C . ALA B 1 10 ? 8.43 4.668 -11.695 1 97.75 10 ALA B C 1
ATOM 2177 O O . ALA B 1 10 ? 7.379 5.156 -11.273 1 97.75 10 ALA B O 1
ATOM 2178 N N . ALA B 1 11 ? 9.648 4.945 -11.195 1 98.56 11 ALA B N 1
ATOM 2179 C CA . ALA B 1 11 ? 9.797 5.93 -10.125 1 98.56 11 ALA B CA 1
ATOM 2180 C C . ALA B 1 11 ? 9.328 7.309 -10.586 1 98.56 11 ALA B C 1
ATOM 2182 O O . ALA B 1 11 ? 8.555 7.973 -9.883 1 98.56 11 ALA B O 1
ATOM 2183 N N . ARG B 1 12 ? 9.742 7.738 -11.734 1 98.62 12 ARG B N 1
ATOM 2184 C CA . ARG B 1 12 ? 9.352 9.039 -12.273 1 98.62 12 ARG B CA 1
ATOM 2185 C C . ARG B 1 12 ? 7.84 9.125 -12.453 1 98.62 12 ARG B C 1
ATOM 2187 O O . ARG B 1 12 ? 7.234 10.156 -12.164 1 98.62 12 ARG B O 1
ATOM 2194 N N . ALA B 1 13 ? 7.273 8.047 -12.953 1 98.69 13 ALA B N 1
ATOM 2195 C CA . ALA B 1 13 ? 5.828 8.016 -13.148 1 98.69 13 ALA B CA 1
ATOM 2196 C C . ALA B 1 13 ? 5.09 8.102 -11.812 1 98.69 13 ALA B C 1
ATOM 2198 O O . ALA B 1 13 ? 4.094 8.82 -11.695 1 98.69 13 ALA B O 1
ATOM 2199 N N . ALA B 1 14 ? 5.547 7.344 -10.828 1 98.69 14 ALA B N 1
ATOM 2200 C CA . ALA B 1 14 ? 4.93 7.367 -9.508 1 98.69 14 ALA B CA 1
ATOM 2201 C C . ALA B 1 14 ? 5.039 8.758 -8.875 1 98.69 14 ALA B C 1
ATOM 2203 O O . ALA B 1 14 ? 4.074 9.25 -8.289 1 98.69 14 ALA B O 1
ATOM 2204 N N . ILE B 1 15 ? 6.195 9.359 -9 1 98.81 15 ILE B N 1
ATOM 2205 C CA . ILE B 1 15 ? 6.441 10.703 -8.469 1 98.81 15 ILE B CA 1
ATOM 2206 C C . ILE B 1 15 ? 5.496 11.695 -9.133 1 98.81 15 ILE B C 1
ATOM 2208 O O . ILE B 1 15 ? 4.863 12.516 -8.453 1 98.81 15 ILE B O 1
ATOM 2212 N N . ALA B 1 16 ? 5.402 11.609 -10.445 1 98.75 16 ALA B N 1
ATOM 2213 C CA . ALA B 1 16 ? 4.512 12.508 -11.18 1 98.75 16 ALA B CA 1
ATOM 2214 C C . ALA B 1 16 ? 3.074 12.375 -10.688 1 98.75 16 ALA B C 1
ATOM 2216 O O . ALA B 1 16 ? 2.373 13.375 -10.523 1 98.75 16 ALA B O 1
ATOM 2217 N N . ARG B 1 17 ? 2.611 11.203 -10.461 1 98.44 17 ARG B N 1
ATOM 2218 C CA . ARG B 1 17 ? 1.257 10.977 -9.969 1 98.44 17 ARG B CA 1
ATOM 2219 C C . ARG B 1 17 ? 1.074 11.562 -8.57 1 98.44 17 ARG B C 1
ATOM 2221 O O . ARG B 1 17 ? 0.057 12.195 -8.289 1 98.44 17 ARG B O 1
ATOM 2228 N N . GLY B 1 18 ? 2.066 11.297 -7.672 1 98.56 18 GLY B N 1
ATOM 2229 C CA . GLY B 1 18 ? 1.994 11.844 -6.328 1 98.56 18 GLY B CA 1
ATOM 2230 C C . GLY B 1 18 ? 1.936 13.359 -6.297 1 98.56 18 GLY B C 1
ATOM 2231 O O . GLY B 1 18 ? 1.125 13.945 -5.574 1 98.56 18 GLY B O 1
ATOM 2232 N N . LEU B 1 19 ? 2.779 13.977 -7.113 1 98.62 19 LEU B N 1
ATOM 2233 C CA . LEU B 1 19 ? 2.816 15.438 -7.172 1 98.62 19 LEU B CA 1
ATOM 2234 C C . LEU B 1 19 ? 1.532 15.984 -7.785 1 98.62 19 LEU B C 1
ATOM 2236 O O . LEU B 1 19 ? 1.017 17.016 -7.336 1 98.62 19 LEU B O 1
ATOM 2240 N N . ASP B 1 20 ? 1.028 15.312 -8.789 1 98.12 20 ASP B N 1
ATOM 2241 C CA . ASP B 1 20 ? -0.241 15.727 -9.383 1 98.12 20 ASP B CA 1
ATOM 2242 C C . ASP B 1 20 ? -1.368 15.672 -8.352 1 98.12 20 ASP B C 1
ATOM 2244 O O . ASP B 1 20 ? -2.197 16.578 -8.281 1 98.12 20 ASP B O 1
ATOM 2248 N N . GLU B 1 21 ? -1.442 14.633 -7.559 1 98 21 GLU B N 1
ATOM 2249 C CA . GLU B 1 21 ? -2.449 14.492 -6.512 1 98 21 GLU B CA 1
ATOM 2250 C C . GLU B 1 21 ? -2.361 15.633 -5.504 1 98 21 GLU B C 1
ATOM 2252 O O . GLU B 1 21 ? -3.385 16.141 -5.047 1 98 21 GLU B O 1
ATOM 2257 N N . ASP B 1 22 ? -1.143 16.047 -5.195 1 97.88 22 ASP B N 1
ATOM 2258 C CA . ASP B 1 22 ? -0.927 17.062 -4.18 1 97.88 22 ASP B CA 1
ATOM 2259 C C . ASP B 1 22 ? -1.193 18.469 -4.742 1 97.88 22 ASP B C 1
ATOM 2261 O O . ASP B 1 22 ? -1.621 19.359 -4.012 1 97.88 22 ASP B O 1
ATOM 2265 N N . LEU B 1 23 ? -1.039 18.641 -6.055 1 97.88 23 LEU B N 1
ATOM 2266 C CA . LEU B 1 23 ? -1.049 19.984 -6.609 1 97.88 23 LEU B CA 1
ATOM 2267 C C . LEU B 1 23 ? -2.27 20.203 -7.5 1 97.88 23 LEU B C 1
ATOM 2269 O O . LEU B 1 23 ? -2.43 21.266 -8.094 1 97.88 23 LEU B O 1
ATOM 2273 N N . ARG B 1 24 ? -3.123 19.203 -7.539 1 95.44 24 ARG B N 1
ATOM 2274 C CA . ARG B 1 24 ? -4.285 19.219 -8.422 1 95.44 24 ARG B CA 1
ATOM 2275 C C . ARG B 1 24 ? -5.238 20.344 -8.055 1 95.44 24 ARG B C 1
ATOM 2277 O O . ARG B 1 24 ? -5.945 20.875 -8.922 1 95.44 24 ARG B O 1
ATOM 2284 N N . TYR B 1 25 ? -5.25 20.797 -6.844 1 95.69 25 TYR B N 1
ATOM 2285 C CA . TYR B 1 25 ? -6.238 21.766 -6.371 1 95.69 25 TYR B CA 1
ATOM 2286 C C . TYR B 1 25 ? -5.609 23.141 -6.18 1 95.69 25 TYR B C 1
ATOM 2288 O O . TYR B 1 25 ? -6.176 24 -5.504 1 95.69 25 TYR B O 1
ATOM 2296 N N . GLY B 1 26 ? -4.434 23.312 -6.715 1 95.56 26 GLY B N 1
ATOM 2297 C CA . GLY B 1 26 ? -3.699 24.547 -6.586 1 95.56 26 GLY B CA 1
ATOM 2298 C C . GLY B 1 26 ? -2.332 24.375 -5.949 1 95.56 26 GLY B C 1
ATOM 2299 O O . GLY B 1 26 ? -1.945 23.266 -5.598 1 95.56 26 GLY B O 1
ATOM 2300 N N . PRO B 1 27 ? -1.643 25.438 -5.852 1 96.25 27 PRO B N 1
ATOM 2301 C CA . PRO B 1 27 ? -0.291 25.375 -5.293 1 96.25 27 PRO B CA 1
ATOM 2302 C C . PRO B 1 27 ? -0.288 25.125 -3.785 1 96.25 27 PRO B C 1
ATOM 2304 O O . PRO B 1 27 ? -1.354 25.047 -3.168 1 96.25 27 PRO B O 1
ATOM 2307 N N . ASP B 1 28 ? 0.855 24.906 -3.205 1 97.5 28 ASP B N 1
ATOM 2308 C CA . ASP B 1 28 ? 1.044 24.797 -1.762 1 97.5 28 ASP B CA 1
ATOM 2309 C C . ASP B 1 28 ? 0.863 26.156 -1.08 1 97.5 28 ASP B C 1
ATOM 2311 O O . ASP B 1 28 ? 1.844 26.812 -0.743 1 97.5 28 ASP B O 1
ATOM 2315 N N . VAL B 1 29 ? -0.327 26.438 -0.715 1 97 29 VAL B N 1
ATOM 2316 C CA . VAL B 1 29 ? -0.709 27.766 -0.258 1 97 29 VAL B CA 1
ATOM 2317 C C . VAL B 1 29 ? -0.043 28.062 1.084 1 97 29 VAL B C 1
ATOM 2319 O O . VAL B 1 29 ? 0.365 29.203 1.344 1 97 29 VAL B O 1
ATOM 2322 N N . THR B 1 30 ? 0.047 27.062 1.941 1 98.12 30 THR B N 1
ATOM 2323 C CA . THR B 1 30 ? 0.62 27.266 3.268 1 98.12 30 THR B CA 1
ATOM 2324 C C . THR B 1 30 ? 2.084 27.672 3.166 1 98.12 30 THR B C 1
ATOM 2326 O O . THR B 1 30 ? 2.502 28.656 3.797 1 98.12 30 THR B O 1
ATOM 2329 N N . THR B 1 31 ? 2.801 26.922 2.377 1 98 31 THR B N 1
ATOM 2330 C CA . THR B 1 31 ? 4.223 27.188 2.199 1 98 31 THR B CA 1
ATOM 2331 C C . THR B 1 31 ? 4.441 28.547 1.54 1 98 31 THR B C 1
ATOM 2333 O O . THR B 1 31 ? 5.281 29.344 1.988 1 98 31 THR B O 1
ATOM 2336 N N . LEU B 1 32 ? 3.703 28.859 0.541 1 97.75 32 LEU B N 1
ATOM 2337 C CA . LEU B 1 32 ? 3.857 30.125 -0.181 1 97.75 32 LEU B CA 1
ATOM 2338 C C . LEU B 1 32 ? 3.543 31.312 0.723 1 97.75 32 LEU B C 1
ATOM 2340 O O . LEU B 1 32 ? 4.148 32.375 0.588 1 97.75 32 LEU B O 1
ATOM 2344 N N . ALA B 1 33 ? 2.639 31.125 1.634 1 97.94 33 ALA B N 1
ATOM 2345 C CA . ALA B 1 33 ? 2.18 32.219 2.492 1 97.94 33 ALA B CA 1
ATOM 2346 C C . ALA B 1 33 ? 3.141 32.438 3.658 1 97.94 33 ALA B C 1
ATOM 2348 O O . ALA B 1 33 ? 3.207 33.531 4.215 1 97.94 33 ALA B O 1
ATOM 2349 N N . THR B 1 34 ? 3.93 31.406 4.012 1 98.19 34 THR B N 1
ATOM 2350 C CA . THR B 1 34 ? 4.625 31.5 5.289 1 98.19 34 THR B CA 1
ATOM 2351 C C . THR B 1 34 ? 6.137 31.5 5.086 1 98.19 34 THR B C 1
ATOM 2353 O O . THR B 1 34 ? 6.883 31.969 5.949 1 98.19 34 THR B O 1
ATOM 2356 N N . VAL B 1 35 ? 6.609 30.969 3.99 1 98.06 35 VAL B N 1
ATOM 2357 C CA . VAL B 1 35 ? 8.039 30.781 3.77 1 98.06 35 VAL B CA 1
ATOM 2358 C C . VAL B 1 35 ? 8.523 31.75 2.697 1 98.06 35 VAL B C 1
ATOM 2360 O O . VAL B 1 35 ? 8.016 31.75 1.574 1 98.06 35 VAL B O 1
ATOM 2363 N N . PRO B 1 36 ? 9.523 32.562 3.037 1 96.94 36 PRO B N 1
ATOM 2364 C CA . PRO B 1 36 ? 10.07 33.469 2.02 1 96.94 36 PRO B CA 1
ATOM 2365 C C . PRO B 1 36 ? 10.609 32.719 0.802 1 96.94 36 PRO B C 1
ATOM 2367 O O . PRO B 1 36 ? 11.188 31.641 0.941 1 96.94 36 PRO B O 1
ATOM 2370 N N . ALA B 1 37 ? 10.516 33.281 -0.355 1 95.81 37 ALA B N 1
ATOM 2371 C CA . ALA B 1 37 ? 10.898 32.656 -1.619 1 95.81 37 ALA B CA 1
ATOM 2372 C C . ALA B 1 37 ? 12.391 32.375 -1.649 1 95.81 37 ALA B C 1
ATOM 2374 O O . ALA B 1 37 ? 12.82 31.406 -2.295 1 95.81 37 ALA B O 1
ATOM 2375 N N . SER B 1 38 ? 13.18 33.094 -0.929 1 96.19 38 SER B N 1
ATOM 2376 C CA . SER B 1 38 ? 14.633 32.969 -0.986 1 96.19 38 SER B CA 1
ATOM 2377 C C . SER B 1 38 ? 15.148 32.031 0.106 1 96.19 38 SER B C 1
ATOM 2379 O O . SER B 1 38 ? 16.344 31.766 0.176 1 96.19 38 SER B O 1
ATOM 2381 N N . ALA B 1 39 ? 14.25 31.562 0.913 1 96.94 39 ALA B N 1
ATOM 2382 C CA . ALA B 1 39 ? 14.664 30.766 2.072 1 96.94 39 ALA B CA 1
ATOM 2383 C C . ALA B 1 39 ? 15.305 29.453 1.642 1 96.94 39 ALA B C 1
ATOM 2385 O O . ALA B 1 39 ? 14.844 28.812 0.695 1 96.94 39 ALA B O 1
ATOM 2386 N N . THR B 1 40 ? 16.422 29.078 2.277 1 97.31 40 THR B N 1
ATOM 2387 C CA . THR B 1 40 ? 17.062 27.781 2.18 1 97.31 40 THR B CA 1
ATOM 2388 C C . THR B 1 40 ? 17.141 27.109 3.549 1 97.31 40 THR B C 1
ATOM 2390 O O . THR B 1 40 ? 17.125 27.781 4.578 1 97.31 40 THR B O 1
ATOM 2393 N N . THR B 1 41 ? 17.172 25.812 3.514 1 97.44 41 THR B N 1
ATOM 2394 C CA . THR B 1 41 ? 17.234 25.109 4.789 1 97.44 41 THR B CA 1
ATOM 2395 C C . THR B 1 41 ? 18.047 23.828 4.668 1 97.44 41 THR B C 1
ATOM 2397 O O . THR B 1 41 ? 18.25 23.312 3.566 1 97.44 41 THR B O 1
ATOM 2400 N N . THR B 1 42 ? 18.625 23.469 5.781 1 98.06 42 THR B N 1
ATOM 2401 C CA . THR B 1 42 ? 19.172 22.125 5.938 1 98.06 42 THR B CA 1
ATOM 2402 C C . THR B 1 42 ? 18.141 21.188 6.586 1 98.06 42 THR B C 1
ATOM 2404 O O . THR B 1 42 ? 17.531 21.547 7.602 1 98.06 42 THR B O 1
ATOM 2407 N N . ALA B 1 43 ? 17.891 20.078 5.961 1 97.69 43 ALA B N 1
ATOM 2408 C CA . ALA B 1 43 ? 16.906 19.125 6.457 1 97.69 43 ALA B CA 1
ATOM 2409 C C . ALA B 1 43 ? 17.438 17.688 6.379 1 97.69 43 ALA B C 1
ATOM 2411 O O . ALA B 1 43 ? 18.344 17.406 5.594 1 97.69 43 ALA B O 1
ATOM 2412 N N . SER B 1 44 ? 16.938 16.828 7.203 1 98.56 44 SER B N 1
ATOM 2413 C CA . SER B 1 44 ? 17.328 15.43 7.215 1 98.56 44 SER B CA 1
ATOM 2414 C C . SER B 1 44 ? 16.094 14.516 7.211 1 98.56 44 SER B C 1
ATOM 2416 O O . SER B 1 44 ? 15.133 14.758 7.934 1 98.56 44 SER B O 1
ATOM 2418 N N . LEU B 1 45 ? 16.109 13.531 6.309 1 98.69 45 LEU B N 1
ATOM 2419 C CA . LEU B 1 45 ? 15.203 12.398 6.48 1 98.69 45 LEU B CA 1
ATOM 2420 C C . LEU B 1 45 ? 15.672 11.5 7.621 1 98.69 45 LEU B C 1
ATOM 2422 O O . LEU B 1 45 ? 16.766 10.938 7.566 1 98.69 45 LEU B O 1
ATOM 2426 N N . VAL B 1 46 ? 14.836 11.328 8.648 1 98.69 46 VAL B N 1
ATOM 2427 C CA . VAL B 1 46 ? 15.25 10.609 9.844 1 98.69 46 VAL B CA 1
ATOM 2428 C C . VAL B 1 46 ? 14.242 9.508 10.156 1 98.69 46 VAL B C 1
ATOM 2430 O O . VAL B 1 46 ? 13.031 9.742 10.148 1 98.69 46 VAL B O 1
ATOM 2433 N N . THR B 1 47 ? 14.727 8.32 10.391 1 98.5 47 THR B N 1
ATOM 2434 C CA . THR B 1 47 ? 13.836 7.23 10.758 1 98.5 47 THR B CA 1
ATOM 2435 C C . THR B 1 47 ? 13.531 7.258 12.258 1 98.5 47 THR B C 1
ATOM 2437 O O . THR B 1 47 ? 14.414 7.566 13.062 1 98.5 47 THR B O 1
ATOM 2440 N N . ARG B 1 48 ? 12.32 6.918 12.617 1 96.75 48 ARG B N 1
ATOM 2441 C CA . ARG B 1 48 ? 11.914 6.883 14.016 1 96.75 48 ARG B CA 1
ATOM 2442 C C . ARG B 1 48 ? 12.008 5.469 14.578 1 96.75 48 ARG B C 1
ATOM 2444 O O . ARG B 1 48 ? 11.898 5.27 15.789 1 96.75 48 ARG B O 1
ATOM 2451 N N . GLU B 1 49 ? 12.203 4.508 13.773 1 97.38 49 GLU B N 1
ATOM 2452 C CA . GLU B 1 49 ? 12.328 3.107 14.172 1 97.38 49 GLU B CA 1
ATOM 2453 C C . GLU B 1 49 ? 13.445 2.414 13.398 1 97.38 49 GLU B C 1
ATOM 2455 O O . GLU B 1 49 ? 13.938 2.945 12.398 1 97.38 49 GLU B O 1
ATOM 2460 N N . ALA B 1 50 ? 13.898 1.302 13.914 1 98.56 50 ALA B N 1
ATOM 2461 C CA . ALA B 1 50 ? 14.906 0.511 13.211 1 98.56 50 ALA B CA 1
ATOM 2462 C C . ALA B 1 50 ? 14.336 -0.093 11.93 1 98.56 50 ALA B C 1
ATOM 2464 O O . ALA B 1 50 ? 13.156 -0.443 11.875 1 98.56 50 ALA B O 1
ATOM 2465 N N . GLY B 1 51 ? 15.195 -0.182 10.898 1 98.62 51 GLY B N 1
ATOM 2466 C CA . GLY B 1 51 ? 14.742 -0.797 9.664 1 98.62 51 GLY B CA 1
ATOM 2467 C C . GLY B 1 51 ? 15.805 -0.822 8.578 1 98.62 51 GLY B C 1
ATOM 2468 O O . GLY B 1 51 ? 17 -0.672 8.867 1 98.62 51 GLY B O 1
ATOM 2469 N N . VAL B 1 52 ? 15.414 -1.157 7.398 1 98.81 52 VAL B N 1
ATOM 2470 C CA . VAL B 1 52 ? 16.25 -1.177 6.207 1 98.81 52 VAL B CA 1
ATOM 2471 C C . VAL B 1 52 ? 15.797 -0.093 5.234 1 98.81 52 VAL B C 1
ATOM 2473 O O . VAL B 1 52 ? 14.609 0.005 4.914 1 98.81 52 VAL B O 1
ATOM 2476 N N . VAL B 1 53 ? 16.781 0.655 4.742 1 98.69 53 VAL B N 1
ATOM 2477 C CA . VAL B 1 53 ? 16.469 1.835 3.941 1 98.69 53 VAL B CA 1
ATOM 2478 C C . VAL B 1 53 ? 16.328 1.439 2.473 1 98.69 53 VAL B C 1
ATOM 2480 O O . VAL B 1 53 ? 17.109 0.637 1.959 1 98.69 53 VAL B O 1
ATOM 2483 N N . ALA B 1 54 ? 15.297 1.943 1.831 1 98.75 54 ALA B N 1
ATOM 2484 C CA . ALA B 1 54 ? 15.109 1.791 0.391 1 98.75 54 ALA B CA 1
ATOM 2485 C C . ALA B 1 54 ? 14.445 3.027 -0.208 1 98.75 54 ALA B C 1
ATOM 2487 O O . ALA B 1 54 ? 13.547 3.615 0.402 1 98.75 54 ALA B O 1
ATOM 2488 N N . GLY B 1 55 ? 14.938 3.445 -1.371 1 98.44 55 GLY B N 1
ATOM 2489 C CA . GLY B 1 55 ? 14.234 4.457 -2.143 1 98.44 55 GLY B CA 1
ATOM 2490 C C . GLY B 1 55 ? 14.805 5.852 -1.968 1 98.44 55 GLY B C 1
ATOM 2491 O O . GLY B 1 55 ? 14.125 6.848 -2.215 1 98.44 55 GLY B O 1
ATOM 2492 N N . LEU B 1 56 ? 16.047 5.988 -1.505 1 98.44 56 LEU B N 1
ATOM 2493 C CA . LEU B 1 56 ? 16.641 7.316 -1.348 1 98.44 56 LEU B CA 1
ATOM 2494 C C . LEU B 1 56 ? 16.875 7.969 -2.705 1 98.44 56 LEU B C 1
ATOM 2496 O O . LEU B 1 56 ? 16.766 9.188 -2.84 1 98.44 56 LEU B O 1
ATOM 2500 N N . ASP B 1 57 ? 17.156 7.168 -3.75 1 97.94 57 ASP B N 1
ATOM 2501 C CA . ASP B 1 57 ? 17.25 7.715 -5.102 1 97.94 57 ASP B CA 1
ATOM 2502 C C . ASP B 1 57 ? 15.883 8.219 -5.582 1 97.94 57 ASP B C 1
ATOM 2504 O O . ASP B 1 57 ? 15.812 9.18 -6.352 1 97.94 57 ASP B O 1
ATOM 2508 N N . VAL B 1 58 ? 14.836 7.543 -5.176 1 98.62 58 VAL B N 1
ATOM 2509 C CA . VAL B 1 58 ? 13.492 7.988 -5.516 1 98.62 58 VAL B CA 1
ATOM 2510 C C . VAL B 1 58 ? 13.211 9.336 -4.844 1 98.62 58 VAL B C 1
ATOM 2512 O O . VAL B 1 58 ? 12.57 10.203 -5.438 1 98.62 58 VAL B O 1
ATOM 2515 N N . ALA B 1 59 ? 13.688 9.5 -3.619 1 98.31 59 ALA B N 1
ATOM 2516 C CA . ALA B 1 59 ? 13.578 10.781 -2.932 1 98.31 59 ALA B CA 1
ATOM 2517 C C . ALA B 1 59 ? 14.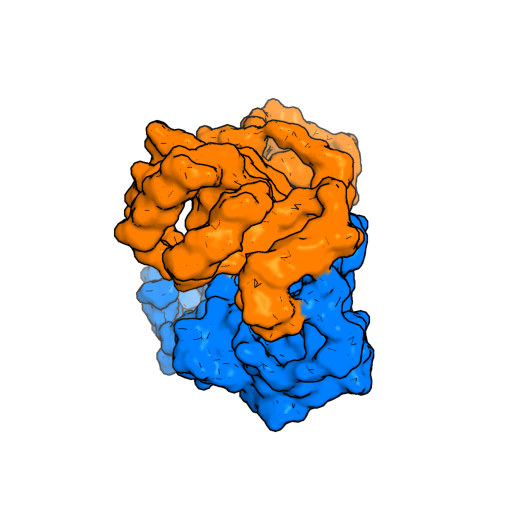258 11.891 -3.73 1 98.31 59 ALA B C 1
ATOM 2519 O O . ALA B 1 59 ? 13.695 12.969 -3.918 1 98.31 59 ALA B O 1
ATOM 2520 N N . LEU B 1 60 ? 15.414 11.609 -4.227 1 97.94 60 LEU B N 1
ATOM 2521 C CA . LEU B 1 60 ? 16.172 12.586 -5.004 1 97.94 60 LEU B CA 1
ATOM 2522 C C . LEU B 1 60 ? 15.453 12.906 -6.312 1 97.94 60 LEU B C 1
ATOM 2524 O O . LEU B 1 60 ? 15.43 14.062 -6.746 1 97.94 60 LEU B O 1
ATOM 2528 N N . LEU B 1 61 ? 14.914 11.906 -6.945 1 98.44 61 LEU B N 1
ATOM 2529 C CA . LEU B 1 61 ? 14.141 12.133 -8.164 1 98.44 61 LEU B CA 1
ATOM 2530 C C . LEU B 1 61 ? 12.945 13.047 -7.891 1 98.44 61 LEU B C 1
ATOM 2532 O O . LEU B 1 61 ? 12.578 13.867 -8.734 1 98.44 61 LEU B O 1
ATOM 2536 N N . THR B 1 62 ? 12.32 12.859 -6.711 1 98.69 62 THR B N 1
ATOM 2537 C CA . THR B 1 62 ? 11.211 13.727 -6.332 1 98.69 62 THR B CA 1
ATOM 2538 C C . THR B 1 62 ? 11.672 15.172 -6.207 1 98.69 62 THR B C 1
ATOM 2540 O O . THR B 1 62 ? 11.016 16.094 -6.707 1 98.69 62 THR B O 1
ATOM 2543 N N . LEU B 1 63 ? 12.812 15.375 -5.547 1 98.44 63 LEU B N 1
ATOM 2544 C CA . LEU B 1 63 ? 13.375 16.703 -5.387 1 98.44 63 LEU B CA 1
ATOM 2545 C C . LEU B 1 63 ? 13.742 17.312 -6.742 1 98.44 63 LEU B C 1
ATOM 2547 O O . LEU B 1 63 ? 13.523 18.5 -6.977 1 98.44 63 LEU B O 1
ATOM 2551 N N . ASN B 1 64 ? 14.305 16.484 -7.637 1 98.25 64 ASN B N 1
ATOM 2552 C CA . ASN B 1 64 ? 14.625 16.953 -8.984 1 98.25 64 ASN B CA 1
ATOM 2553 C C . ASN B 1 64 ? 13.383 17.469 -9.703 1 98.25 64 ASN B C 1
ATOM 2555 O O . ASN B 1 64 ? 13.453 18.484 -10.406 1 98.25 64 ASN B O 1
ATOM 2559 N N . GLU B 1 65 ? 12.328 16.766 -9.547 1 98.19 65 GLU B N 1
ATOM 2560 C CA . GLU B 1 65 ? 11.094 17.125 -10.242 1 98.19 65 GLU B CA 1
ATOM 2561 C C . GLU B 1 65 ? 10.547 18.453 -9.742 1 98.19 65 GLU B C 1
ATOM 2563 O O . GLU B 1 65 ? 9.984 19.234 -10.516 1 98.19 65 GLU B O 1
ATOM 2568 N N . VAL B 1 66 ? 10.703 18.734 -8.461 1 98.25 66 VAL B N 1
ATOM 2569 C CA . VAL B 1 66 ? 10.055 19.906 -7.855 1 98.25 66 VAL B CA 1
ATOM 2570 C C . VAL B 1 66 ? 11.023 21.078 -7.852 1 98.25 66 VAL B C 1
ATOM 2572 O O . VAL B 1 66 ? 10.633 22.219 -8.148 1 98.25 66 VAL B O 1
ATOM 2575 N N . LEU B 1 67 ? 12.336 20.859 -7.543 1 97.62 67 LEU B N 1
ATOM 2576 C CA . LEU B 1 67 ? 13.305 21.922 -7.289 1 97.62 67 LEU B CA 1
ATOM 2577 C C . LEU B 1 67 ? 14.289 22.047 -8.445 1 97.62 67 LEU B C 1
ATOM 2579 O O . LEU B 1 67 ? 14.984 23.047 -8.562 1 97.62 67 LEU B O 1
ATOM 2583 N N . GLY B 1 68 ? 14.352 21.062 -9.297 1 97 68 GLY B N 1
ATOM 2584 C CA . GLY B 1 68 ? 15.445 20.984 -10.25 1 97 68 GLY B CA 1
ATOM 2585 C C . GLY B 1 68 ? 16.75 20.5 -9.641 1 97 68 GLY B C 1
ATOM 2586 O O . GLY B 1 68 ? 16.891 20.484 -8.414 1 97 68 GLY B O 1
ATOM 2587 N N . THR B 1 69 ? 17.672 20.188 -10.453 1 93.25 69 THR B N 1
ATOM 2588 C CA . THR B 1 69 ? 18.922 19.594 -10.016 1 93.25 69 THR B CA 1
ATOM 2589 C C . THR B 1 69 ? 19.766 20.594 -9.242 1 93.25 69 THR B C 1
ATOM 2591 O O . THR B 1 69 ? 20.609 20.219 -8.438 1 93.25 69 THR B O 1
ATOM 2594 N N . ASN B 1 70 ? 19.516 21.859 -9.414 1 94.62 70 ASN B N 1
ATOM 2595 C CA . ASN B 1 70 ? 20.312 22.891 -8.75 1 94.62 70 ASN B CA 1
ATOM 2596 C C . ASN B 1 70 ? 19.594 23.453 -7.531 1 94.62 70 ASN B C 1
ATOM 2598 O O . ASN B 1 70 ? 20.078 24.391 -6.895 1 94.62 70 ASN B O 1
ATOM 2602 N N . GLY B 1 71 ? 18.438 22.891 -7.203 1 96.5 71 GLY B N 1
ATOM 2603 C CA . GLY B 1 71 ? 17.641 23.438 -6.125 1 96.5 71 GLY B CA 1
ATOM 2604 C C . GLY B 1 71 ? 17.953 22.828 -4.773 1 96.5 71 GLY B C 1
ATOM 2605 O O . GLY B 1 71 ? 17.359 23.219 -3.76 1 96.5 71 GLY B O 1
ATOM 2606 N N . TYR B 1 72 ? 18.891 21.797 -4.734 1 98 72 TYR B N 1
ATOM 2607 C CA . TYR B 1 72 ? 19.297 21.156 -3.484 1 98 72 TYR B CA 1
ATOM 2608 C C . TYR B 1 72 ? 20.672 20.547 -3.605 1 98 72 TYR B C 1
ATOM 2610 O O . TYR B 1 72 ? 21.219 20.438 -4.707 1 98 72 TYR B O 1
ATOM 2618 N N . ARG B 1 73 ? 21.281 20.266 -2.473 1 98.19 73 ARG B N 1
ATOM 2619 C CA . ARG B 1 73 ? 22.562 19.594 -2.359 1 98.19 73 ARG B CA 1
ATOM 2620 C C . ARG B 1 73 ? 22.531 18.531 -1.264 1 98.19 73 ARG B C 1
ATOM 2622 O O . ARG B 1 73 ? 22.109 18.812 -0.137 1 98.19 73 ARG B O 1
ATOM 2629 N N . VAL B 1 74 ? 22.969 17.359 -1.677 1 98.31 74 VAL B N 1
ATOM 2630 C CA . VAL B 1 74 ? 23.047 16.266 -0.698 1 98.31 74 VAL B CA 1
ATOM 2631 C C . VAL B 1 74 ? 24.328 16.406 0.118 1 98.31 74 VAL B C 1
ATOM 2633 O O . VAL B 1 74 ? 25.422 16.469 -0.444 1 98.31 74 VAL B O 1
ATOM 2636 N N . LEU B 1 75 ? 24.172 16.469 1.391 1 98.62 75 LEU B N 1
ATOM 2637 C CA . LEU B 1 75 ? 25.328 16.609 2.271 1 98.62 75 LEU B CA 1
ATOM 2638 C C . LEU B 1 75 ? 25.812 15.242 2.756 1 98.62 75 LEU B C 1
ATOM 2640 O O . LEU B 1 75 ? 27.016 15.039 2.967 1 98.62 75 LEU B O 1
ATOM 2644 N N . ASP B 1 76 ? 24.906 14.383 3.023 1 98.12 76 ASP B N 1
ATOM 2645 C CA . ASP B 1 76 ? 25.188 13.039 3.518 1 98.12 76 ASP B CA 1
ATOM 2646 C C . ASP B 1 76 ? 24.016 12.102 3.24 1 98.12 76 ASP B C 1
ATOM 2648 O O . ASP B 1 76 ? 22.859 12.539 3.17 1 98.12 76 ASP B O 1
ATOM 2652 N N . ARG B 1 77 ? 24.297 10.883 3.07 1 98 77 ARG B N 1
ATOM 2653 C CA . ARG B 1 77 ? 23.25 9.891 2.896 1 98 77 ARG B CA 1
ATOM 2654 C C . ARG B 1 77 ? 23.766 8.484 3.154 1 98 77 ARG B C 1
ATOM 2656 O O . ARG B 1 77 ? 24.953 8.203 2.932 1 98 77 ARG B O 1
ATOM 2663 N N . VAL B 1 78 ? 22.953 7.609 3.578 1 98.12 78 VAL B N 1
ATOM 2664 C CA . VAL B 1 78 ? 23.25 6.184 3.621 1 98.12 78 VAL B CA 1
ATOM 2665 C C . VAL B 1 78 ? 22.906 5.539 2.281 1 98.12 78 VAL B C 1
ATOM 2667 O O . VAL B 1 78 ? 22.344 6.188 1.4 1 98.12 78 VAL B O 1
ATOM 2670 N N . GLU B 1 79 ? 23.266 4.305 2.119 1 97.38 79 GLU B N 1
ATOM 2671 C CA . GLU B 1 79 ? 22.953 3.568 0.903 1 97.38 79 GLU B CA 1
ATOM 2672 C C . GLU B 1 79 ? 21.656 2.768 1.07 1 97.38 79 GLU B C 1
ATOM 2674 O O . GLU B 1 79 ? 21.344 2.297 2.166 1 97.38 79 GLU B O 1
ATOM 2679 N N . ASP B 1 80 ? 20.969 2.635 0.015 1 97.94 80 ASP B N 1
ATOM 2680 C CA . ASP B 1 80 ? 19.844 1.688 0.055 1 97.94 80 ASP B CA 1
ATOM 2681 C C . ASP B 1 80 ? 20.328 0.302 0.486 1 97.94 80 ASP B C 1
ATOM 2683 O O . ASP B 1 80 ? 21.375 -0.163 0.049 1 97.94 80 ASP B O 1
ATOM 2687 N N . GLY B 1 81 ? 19.531 -0.324 1.298 1 98.12 81 GLY B N 1
ATOM 2688 C CA . GLY B 1 81 ? 19.922 -1.615 1.843 1 98.12 81 GLY B CA 1
ATOM 2689 C C . GLY B 1 81 ? 20.547 -1.519 3.223 1 98.12 81 GLY B C 1
ATOM 2690 O O . GLY B 1 81 ? 20.688 -2.525 3.922 1 98.12 81 GLY B O 1
ATOM 2691 N N . ALA B 1 82 ? 20.922 -0.299 3.631 1 98.44 82 ALA B N 1
ATOM 2692 C CA . ALA B 1 82 ? 21.531 -0.109 4.945 1 98.44 82 ALA B CA 1
ATOM 2693 C C . ALA B 1 82 ? 20.531 -0.434 6.059 1 98.44 82 ALA B C 1
ATOM 2695 O O . ALA B 1 82 ? 19.375 -0.053 5.988 1 98.44 82 ALA B O 1
ATOM 2696 N N . ARG B 1 83 ? 20.984 -1.199 7.055 1 98.69 83 ARG B N 1
ATOM 2697 C CA . ARG B 1 83 ? 20.266 -1.372 8.312 1 98.69 83 ARG B CA 1
ATOM 2698 C C . ARG B 1 83 ? 20.547 -0.227 9.273 1 98.69 83 ARG B C 1
ATOM 2700 O O . ARG B 1 83 ? 21.719 0.086 9.539 1 98.69 83 ARG B O 1
ATOM 2707 N N . VAL B 1 84 ? 19.516 0.427 9.734 1 98.69 84 VAL B N 1
ATOM 2708 C CA . VAL B 1 84 ? 19.719 1.655 10.492 1 98.69 84 VAL B CA 1
ATOM 2709 C C . VAL B 1 84 ? 18.953 1.587 11.812 1 98.69 84 VAL B C 1
ATOM 2711 O O . VAL B 1 84 ? 17.875 0.999 11.883 1 98.69 84 VAL B O 1
ATOM 2714 N N . PRO B 1 85 ? 19.469 2.1 12.891 1 98.62 85 PRO B N 1
ATOM 2715 C CA . PRO B 1 85 ? 18.75 2.236 14.156 1 98.62 85 PRO B CA 1
ATOM 2716 C C . PRO B 1 85 ? 17.797 3.42 14.172 1 98.62 85 PRO B C 1
ATOM 2718 O O . PRO B 1 85 ? 17.844 4.27 13.273 1 98.62 85 PRO B O 1
ATOM 2721 N N . PRO B 1 86 ? 16.891 3.438 15.172 1 98.38 86 PRO B N 1
ATOM 2722 C CA . PRO B 1 86 ? 16.047 4.625 15.32 1 98.38 86 PRO B CA 1
ATOM 2723 C C . PRO B 1 86 ? 16.859 5.906 15.5 1 98.38 86 PRO B C 1
ATOM 2725 O O . PRO B 1 86 ? 17.891 5.902 16.188 1 98.38 86 PRO B O 1
ATOM 2728 N N . GLY B 1 87 ? 16.406 6.992 14.867 1 98.12 87 GLY B N 1
ATOM 2729 C CA . GLY B 1 87 ? 17.047 8.289 15.039 1 98.12 87 GLY B CA 1
ATOM 2730 C C . GLY B 1 87 ? 18.141 8.547 14.023 1 98.12 87 GLY B C 1
ATOM 2731 O O . GLY B 1 87 ? 18.703 9.641 13.977 1 98.12 87 GLY B O 1
ATOM 2732 N N . GLU B 1 88 ? 18.406 7.566 13.164 1 98 88 GLU B N 1
ATOM 2733 C CA . GLU B 1 88 ? 19.453 7.719 12.156 1 98 88 GLU B CA 1
ATOM 2734 C C . GLU B 1 88 ? 19.016 8.672 11.047 1 98 88 GLU B C 1
ATOM 2736 O O . GLU B 1 88 ? 17.859 8.617 10.594 1 98 88 GLU B O 1
ATOM 2741 N N . ALA B 1 89 ? 19.906 9.609 10.656 1 98.69 89 ALA B N 1
ATOM 2742 C CA . ALA B 1 89 ? 19.688 10.414 9.461 1 98.69 89 ALA B CA 1
ATOM 2743 C C . ALA B 1 89 ? 19.984 9.609 8.195 1 98.69 89 ALA B C 1
ATOM 2745 O O . ALA B 1 89 ? 21.125 9.234 7.941 1 98.69 89 ALA B O 1
ATOM 2746 N N . LEU B 1 90 ? 18.984 9.422 7.434 1 98.81 90 LEU B N 1
ATOM 2747 C CA . LEU B 1 90 ? 19.125 8.633 6.215 1 98.81 90 LEU B CA 1
ATOM 2748 C C . LEU B 1 90 ? 19.734 9.461 5.094 1 98.81 90 LEU B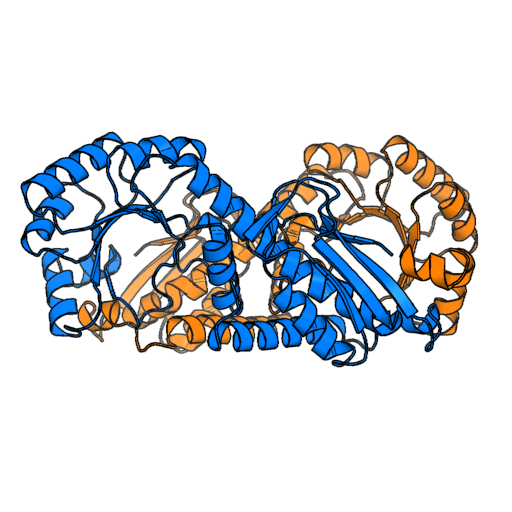 C 1
ATOM 2750 O O . LEU B 1 90 ? 20.484 8.938 4.258 1 98.81 90 LEU B O 1
ATOM 2754 N N . MET B 1 91 ? 19.375 10.68 5.055 1 98.69 91 MET B N 1
ATOM 2755 C CA . MET B 1 91 ? 19.859 11.648 4.07 1 98.69 91 MET B CA 1
ATOM 2756 C C . MET B 1 91 ? 19.75 13.07 4.602 1 98.69 91 MET B C 1
ATOM 2758 O O . MET B 1 91 ? 18.719 13.461 5.137 1 98.69 91 MET B O 1
ATOM 2762 N N . THR B 1 92 ? 20.75 13.773 4.574 1 98.75 92 THR B N 1
ATOM 2763 C CA . THR B 1 92 ? 20.797 15.188 4.93 1 98.75 92 THR B CA 1
ATOM 2764 C C . THR B 1 92 ? 21.031 16.047 3.691 1 98.75 92 THR B C 1
ATOM 2766 O O . THR B 1 92 ? 21.922 15.75 2.889 1 98.75 92 THR B O 1
ATOM 2769 N N . LEU B 1 93 ? 20.234 17.078 3.545 1 98.12 93 LEU B N 1
ATOM 2770 C CA . LEU B 1 93 ? 20.344 17.906 2.35 1 98.12 93 LEU B CA 1
ATOM 2771 C C . LEU B 1 93 ? 20.172 19.391 2.697 1 98.12 93 LEU B C 1
ATOM 2773 O O . LEU B 1 93 ? 19.625 19.719 3.746 1 98.12 93 LEU B O 1
ATOM 2777 N N . GLU B 1 94 ? 20.734 20.234 1.901 1 98.62 94 GLU B N 1
ATOM 2778 C CA . GLU B 1 94 ? 20.422 21.641 1.807 1 98.62 94 GLU B CA 1
ATOM 2779 C C . GLU B 1 94 ? 19.562 21.938 0.582 1 98.62 94 GLU B C 1
ATOM 2781 O O . GLU B 1 94 ? 19.891 21.516 -0.529 1 98.62 94 GLU B O 1
ATOM 2786 N N . ALA B 1 95 ? 18.469 22.672 0.804 1 98.19 95 ALA B N 1
ATOM 2787 C CA . ALA B 1 95 ? 17.547 22.859 -0.312 1 98.19 95 ALA B CA 1
ATOM 2788 C C . ALA B 1 95 ? 16.781 24.172 -0.179 1 98.19 95 ALA B C 1
ATOM 2790 O O . ALA B 1 95 ? 16.703 24.75 0.909 1 98.19 95 ALA B O 1
ATOM 2791 N N . GLN B 1 96 ? 16.297 24.688 -1.328 1 98 96 GLN B N 1
ATOM 2792 C CA . GLN B 1 96 ? 15.281 25.719 -1.292 1 98 96 GLN B CA 1
ATOM 2793 C C . GLN B 1 96 ? 14.055 25.266 -0.504 1 98 96 GLN B C 1
ATOM 2795 O O . GLN B 1 96 ? 13.453 24.234 -0.827 1 98 96 GLN B O 1
ATOM 2800 N N . THR B 1 97 ? 13.664 26.031 0.484 1 97.88 97 THR B N 1
ATOM 2801 C CA . THR B 1 97 ? 12.75 25.578 1.522 1 97.88 97 THR B CA 1
ATOM 2802 C C . THR B 1 97 ? 11.359 25.328 0.945 1 97.88 97 THR B C 1
ATOM 2804 O O . THR B 1 97 ? 10.727 24.312 1.23 1 97.88 97 THR B O 1
ATOM 2807 N N . ARG B 1 98 ? 10.859 26.234 0.094 1 98 98 ARG B N 1
ATOM 2808 C CA . ARG B 1 98 ? 9.508 26.109 -0.443 1 98 98 ARG B CA 1
ATOM 2809 C C . ARG B 1 98 ? 9.352 24.828 -1.238 1 98 98 ARG B C 1
ATOM 2811 O O . ARG B 1 98 ? 8.398 24.062 -1.029 1 98 98 ARG B O 1
ATOM 2818 N N . GLY B 1 99 ? 10.297 24.609 -2.148 1 97.88 99 GLY B N 1
ATOM 2819 C CA . GLY B 1 99 ? 10.25 23.406 -2.955 1 97.88 99 GLY B CA 1
ATOM 2820 C C . GLY B 1 99 ? 10.367 22.141 -2.135 1 97.88 99 GLY B C 1
ATOM 2821 O O . GLY B 1 99 ? 9.711 21.141 -2.43 1 97.88 99 GLY B O 1
ATOM 2822 N N . LEU B 1 100 ? 11.242 22.172 -1.104 1 98.19 100 LEU B N 1
ATOM 2823 C CA . LEU B 1 100 ? 11.414 21.016 -0.23 1 98.19 100 LEU B CA 1
ATOM 2824 C C . LEU B 1 100 ? 10.102 20.656 0.462 1 98.19 100 LEU B C 1
ATOM 2826 O O . LEU B 1 100 ? 9.734 19.484 0.528 1 98.19 100 LEU B O 1
ATOM 2830 N N . LEU B 1 101 ? 9.383 21.641 0.974 1 98 101 LEU B N 1
ATOM 2831 C CA . LEU B 1 101 ? 8.125 21.406 1.675 1 98 101 LEU B CA 1
ATOM 2832 C C . LEU B 1 101 ? 7.055 20.906 0.715 1 98 101 LEU B C 1
ATOM 2834 O O . LEU B 1 101 ? 6.242 20.047 1.082 1 98 101 LEU B O 1
ATOM 2838 N N . THR B 1 102 ? 7.078 21.359 -0.547 1 97.88 102 THR B N 1
ATOM 2839 C CA . THR B 1 102 ? 6.152 20.891 -1.568 1 97.88 102 THR B CA 1
ATOM 2840 C C . THR B 1 102 ? 6.414 19.422 -1.896 1 97.88 102 THR B C 1
ATOM 2842 O O . THR B 1 102 ? 5.477 18.641 -2.09 1 97.88 102 THR B O 1
ATOM 2845 N N . ALA B 1 103 ? 7.668 19.016 -1.918 1 98.25 103 ALA B N 1
ATOM 2846 C CA . ALA B 1 103 ? 8.07 17.656 -2.299 1 98.25 103 ALA B CA 1
ATOM 2847 C C . ALA B 1 103 ? 7.941 16.703 -1.124 1 98.25 103 ALA B C 1
ATOM 2849 O O . ALA B 1 103 ? 7.949 15.477 -1.31 1 98.25 103 ALA B O 1
ATOM 2850 N N . GLU B 1 104 ? 7.832 17.172 0.059 1 97.94 104 GLU B N 1
ATOM 2851 C CA . GLU B 1 104 ? 8.023 16.422 1.301 1 97.94 104 GLU B CA 1
ATOM 2852 C C . GLU B 1 104 ? 7.105 15.211 1.368 1 97.94 104 GLU B C 1
ATOM 2854 O O . GLU B 1 104 ? 7.566 14.086 1.565 1 97.94 104 GLU B O 1
ATOM 2859 N N . ARG B 1 105 ? 5.797 15.453 1.211 1 97.75 105 ARG B N 1
ATOM 2860 C CA . ARG B 1 105 ? 4.84 14.375 1.449 1 97.75 105 ARG B CA 1
ATOM 2861 C C . ARG B 1 105 ? 5.004 13.266 0.423 1 97.75 105 ARG B C 1
ATOM 2863 O O . ARG B 1 105 ? 5.02 12.086 0.779 1 97.75 105 ARG B O 1
ATOM 2870 N N . THR B 1 106 ? 5.152 13.609 -0.887 1 98.56 106 THR B N 1
ATOM 2871 C CA . THR B 1 106 ? 5.371 12.602 -1.922 1 98.56 106 THR B CA 1
ATOM 2872 C C . THR B 1 106 ? 6.656 11.828 -1.658 1 98.56 106 THR B C 1
ATOM 2874 O O . THR B 1 106 ? 6.676 10.594 -1.741 1 98.56 106 THR B O 1
ATOM 2877 N N . MET B 1 107 ? 7.684 12.586 -1.313 1 98.38 107 MET B N 1
ATOM 2878 C CA . MET B 1 107 ? 8.992 12 -1.028 1 98.38 107 MET B CA 1
ATOM 2879 C C . MET B 1 107 ? 8.898 11.008 0.129 1 98.38 107 MET B C 1
ATOM 2881 O O . MET B 1 107 ? 9.312 9.852 -0.002 1 98.38 107 MET B O 1
ATOM 2885 N N . LEU B 1 108 ? 8.289 11.406 1.202 1 98.38 108 LEU B N 1
ATOM 2886 C CA . LEU B 1 108 ? 8.227 10.594 2.408 1 98.38 108 LEU B CA 1
ATOM 2887 C C . LEU B 1 108 ? 7.293 9.406 2.213 1 98.38 108 LEU B C 1
ATOM 2889 O O . LEU B 1 108 ? 7.543 8.312 2.74 1 98.38 108 LEU B O 1
ATOM 2893 N N . ASN B 1 109 ? 6.152 9.602 1.492 1 98.5 109 ASN B N 1
ATOM 2894 C CA . ASN B 1 109 ? 5.246 8.492 1.207 1 98.5 109 ASN B CA 1
ATOM 2895 C C . ASN B 1 109 ? 5.961 7.359 0.469 1 98.5 109 ASN B C 1
ATOM 2897 O O . ASN B 1 109 ? 5.77 6.188 0.791 1 98.5 109 ASN B O 1
ATOM 2901 N N . LEU B 1 110 ? 6.789 7.727 -0.47 1 98.69 110 LEU B N 1
ATOM 2902 C CA . LEU B 1 110 ? 7.477 6.723 -1.276 1 98.69 110 LEU B CA 1
ATOM 2903 C C . LEU B 1 110 ? 8.594 6.059 -0.48 1 98.69 110 LEU B C 1
ATOM 2905 O O . LEU B 1 110 ? 8.672 4.832 -0.414 1 98.69 110 LEU B O 1
ATOM 2909 N N . VAL B 1 111 ? 9.445 6.844 0.169 1 98.69 111 VAL B N 1
ATOM 2910 C CA . VAL B 1 111 ? 10.594 6.293 0.879 1 98.69 111 VAL B CA 1
ATOM 2911 C C . VAL B 1 111 ? 10.117 5.453 2.061 1 98.69 111 VAL B C 1
ATOM 2913 O O . VAL B 1 111 ? 10.672 4.383 2.332 1 98.69 111 VAL B O 1
ATOM 2916 N N . GLY B 1 112 ? 9.125 5.973 2.803 1 98.62 112 GLY B N 1
ATOM 2917 C CA . GLY B 1 112 ? 8.57 5.199 3.906 1 98.62 112 GLY B CA 1
ATOM 2918 C C . GLY B 1 112 ? 8.008 3.857 3.473 1 98.62 112 GLY B C 1
ATOM 2919 O O . GLY B 1 112 ? 8.25 2.838 4.121 1 98.62 112 GLY B O 1
ATOM 2920 N N . HIS B 1 113 ? 7.25 3.807 2.361 1 98.69 113 HIS B N 1
ATOM 2921 C CA . HIS B 1 113 ? 6.645 2.592 1.827 1 98.69 113 HIS B CA 1
ATOM 2922 C C . HIS B 1 113 ? 7.707 1.589 1.395 1 98.69 113 HIS B C 1
ATOM 2924 O O . HIS B 1 113 ? 7.672 0.426 1.804 1 98.69 113 HIS B O 1
ATOM 2930 N N . LEU B 1 114 ? 8.664 2.078 0.614 1 98.81 114 LEU B N 1
ATOM 2931 C CA . LEU B 1 114 ? 9.703 1.202 0.088 1 98.81 114 LEU B CA 1
ATOM 2932 C C . LEU B 1 114 ? 10.586 0.675 1.213 1 98.81 114 LEU B C 1
ATOM 2934 O O . LEU B 1 114 ? 10.945 -0.505 1.226 1 98.81 114 LEU B O 1
ATOM 2938 N N . SER B 1 115 ? 10.906 1.515 2.164 1 98.88 115 SER B N 1
ATOM 2939 C CA . SER B 1 115 ? 11.711 1.08 3.303 1 98.88 115 SER B CA 1
ATOM 2940 C C . SER B 1 115 ? 10.945 0.092 4.176 1 98.88 115 SER B C 1
ATOM 2942 O O . SER B 1 115 ? 11.539 -0.819 4.758 1 98.88 115 SER B O 1
ATOM 2944 N N . GLY B 1 116 ? 9.609 0.323 4.281 1 98.69 116 GLY B N 1
ATOM 2945 C CA . GLY B 1 116 ? 8.797 -0.663 4.973 1 98.69 116 GLY B CA 1
ATOM 2946 C C . GLY B 1 116 ? 8.891 -2.047 4.359 1 98.69 116 GLY B C 1
ATOM 2947 O O . GLY B 1 116 ? 9.062 -3.037 5.074 1 98.69 116 GLY B O 1
ATOM 2948 N N . ILE B 1 117 ? 8.805 -2.141 3.064 1 98.75 117 ILE B N 1
ATOM 2949 C CA . ILE B 1 117 ? 8.898 -3.404 2.34 1 98.75 117 ILE B CA 1
ATOM 2950 C C . ILE B 1 117 ? 10.281 -4.02 2.564 1 98.75 117 ILE B C 1
ATOM 2952 O O . ILE B 1 117 ? 10.391 -5.211 2.865 1 98.75 117 ILE B O 1
ATOM 2956 N N . ALA B 1 118 ? 11.305 -3.182 2.402 1 98.88 118 ALA B N 1
ATOM 2957 C CA . ALA B 1 118 ? 12.672 -3.676 2.59 1 98.88 118 ALA B CA 1
ATOM 2958 C C . ALA B 1 118 ? 12.867 -4.203 4.008 1 98.88 118 ALA B C 1
ATOM 2960 O O . ALA B 1 118 ? 13.492 -5.25 4.207 1 98.88 118 ALA B O 1
ATOM 2961 N N . THR B 1 119 ? 12.344 -3.492 4.98 1 98.81 119 THR B N 1
ATOM 2962 C CA . THR B 1 119 ? 12.469 -3.885 6.383 1 98.81 119 THR B CA 1
ATOM 2963 C C . THR B 1 119 ? 11.781 -5.223 6.633 1 98.81 119 THR B C 1
ATOM 2965 O O . THR B 1 119 ? 12.359 -6.117 7.254 1 98.81 119 THR B O 1
ATOM 2968 N N . ALA B 1 120 ? 10.555 -5.359 6.16 1 98.56 120 ALA B N 1
ATOM 2969 C CA . ALA B 1 120 ? 9.82 -6.613 6.312 1 98.56 120 ALA B CA 1
ATOM 2970 C C . ALA B 1 120 ? 10.555 -7.766 5.629 1 98.56 120 ALA B C 1
ATOM 2972 O O . ALA B 1 120 ? 10.648 -8.859 6.184 1 98.56 120 ALA B O 1
ATOM 2973 N N . THR B 1 121 ? 11.031 -7.523 4.441 1 98.81 121 THR B N 1
ATOM 2974 C CA . THR B 1 121 ? 11.75 -8.547 3.689 1 98.81 121 THR B CA 1
ATOM 2975 C C . THR B 1 121 ? 13 -8.992 4.441 1 98.81 121 THR B C 1
ATOM 2977 O O . THR B 1 121 ? 13.273 -10.188 4.547 1 98.81 121 THR B O 1
ATOM 2980 N N . ALA B 1 122 ? 13.719 -8.031 4.945 1 98.81 122 ALA B N 1
ATOM 2981 C CA . ALA B 1 122 ? 14.938 -8.344 5.684 1 98.81 122 ALA B CA 1
ATOM 2982 C C . ALA B 1 122 ? 14.641 -9.234 6.883 1 98.81 122 ALA B C 1
ATOM 2984 O O . ALA B 1 122 ? 15.43 -10.133 7.207 1 98.81 122 ALA B O 1
ATOM 2985 N N . ALA B 1 123 ? 13.547 -8.984 7.566 1 98.75 123 ALA B N 1
ATOM 2986 C CA . ALA B 1 123 ? 13.156 -9.82 8.703 1 98.75 123 ALA B CA 1
ATOM 2987 C C . ALA B 1 123 ? 12.953 -11.266 8.266 1 98.75 123 ALA B C 1
ATOM 2989 O O . ALA B 1 123 ? 13.367 -12.195 8.961 1 98.75 123 ALA B O 1
ATOM 2990 N N . TRP B 1 124 ? 12.305 -11.484 7.141 1 98.75 124 TRP B N 1
ATOM 2991 C CA . TRP B 1 124 ? 12.102 -12.82 6.602 1 98.75 124 TRP B CA 1
ATOM 2992 C C . TRP B 1 124 ? 13.438 -13.469 6.227 1 98.75 124 TRP B C 1
ATOM 2994 O O . TRP B 1 124 ? 13.664 -14.648 6.516 1 98.75 124 TRP B O 1
ATOM 3004 N N . VAL B 1 125 ? 14.258 -12.68 5.555 1 98.88 125 VAL B N 1
ATOM 3005 C CA . VAL B 1 125 ? 15.57 -13.18 5.137 1 98.88 125 VAL B CA 1
ATOM 3006 C C . VAL B 1 125 ? 16.375 -13.617 6.359 1 98.88 125 VAL B C 1
ATOM 3008 O O . VAL B 1 125 ? 16.984 -14.688 6.352 1 98.88 125 VAL B O 1
ATOM 3011 N N . ASP B 1 126 ? 16.328 -12.805 7.406 1 98.81 126 ASP B N 1
ATOM 3012 C CA . ASP B 1 126 ? 17.031 -13.141 8.648 1 98.81 126 ASP B CA 1
ATOM 3013 C C . ASP B 1 126 ? 16.484 -14.438 9.25 1 98.81 126 ASP B C 1
ATOM 3015 O O . ASP B 1 126 ? 17.234 -15.234 9.805 1 98.81 126 ASP B O 1
ATOM 3019 N N . ALA B 1 127 ? 15.18 -14.625 9.172 1 98.75 127 ALA B N 1
ATOM 3020 C CA . ALA B 1 127 ? 14.508 -15.766 9.797 1 98.75 127 ALA B CA 1
ATOM 3021 C C . ALA B 1 127 ? 14.953 -17.078 9.156 1 98.75 127 ALA B C 1
ATOM 3023 O O . ALA B 1 127 ? 14.906 -18.141 9.789 1 98.75 127 ALA B O 1
ATOM 3024 N N . VAL B 1 128 ? 15.414 -17.031 7.918 1 98.75 128 VAL B N 1
ATOM 3025 C CA . VAL B 1 128 ? 15.742 -18.281 7.238 1 98.75 128 VAL B CA 1
ATOM 3026 C C . VAL B 1 128 ? 17.25 -18.391 7.07 1 98.75 128 VAL B C 1
ATOM 3028 O O . VAL B 1 128 ? 17.734 -19.25 6.32 1 98.75 128 VAL B O 1
ATOM 3031 N N . ARG B 1 129 ? 17.953 -17.484 7.691 1 97.88 129 ARG B N 1
ATOM 3032 C CA . ARG B 1 129 ? 19.406 -17.531 7.625 1 97.88 129 ARG B CA 1
ATOM 3033 C C . ARG B 1 129 ? 19.938 -18.922 8.008 1 97.88 129 ARG B C 1
ATOM 3035 O O . ARG B 1 129 ? 19.438 -19.531 8.953 1 97.88 129 ARG B O 1
ATOM 3042 N N . GLY B 1 130 ? 20.922 -19.375 7.32 1 97.88 130 GLY B N 1
ATOM 3043 C CA . GLY B 1 130 ? 21.5 -20.688 7.598 1 97.88 130 GLY B CA 1
ATOM 3044 C C . GLY B 1 130 ? 20.906 -21.781 6.734 1 97.88 130 GLY B C 1
ATOM 3045 O O . GLY B 1 130 ? 21.406 -22.906 6.719 1 97.88 130 GLY B O 1
ATOM 3046 N N . THR B 1 131 ? 19.859 -21.484 6.094 1 98.38 131 THR B N 1
ATOM 3047 C CA . THR B 1 131 ? 19.266 -22.422 5.133 1 98.38 131 THR B CA 1
ATOM 3048 C C . THR B 1 131 ? 19.531 -21.953 3.705 1 98.38 131 THR B C 1
ATOM 3050 O O . THR B 1 131 ? 20.109 -20.891 3.488 1 98.38 131 THR B O 1
ATOM 3053 N N . LYS B 1 132 ? 19.094 -22.703 2.738 1 97.88 132 LYS B N 1
ATOM 3054 C CA . LYS B 1 132 ? 19.266 -22.297 1.347 1 97.88 132 LYS B CA 1
ATOM 3055 C C . LYS B 1 132 ? 18.047 -21.547 0.829 1 97.88 132 LYS B C 1
ATOM 3057 O O . LYS B 1 132 ? 18.062 -21.031 -0.289 1 97.88 132 LYS B O 1
ATOM 3062 N N . ALA B 1 133 ? 16.969 -21.547 1.604 1 98.75 133 ALA B N 1
ATOM 3063 C CA . ALA B 1 133 ? 15.703 -20.969 1.161 1 98.75 133 ALA B CA 1
ATOM 3064 C C . ALA B 1 133 ? 15.852 -19.469 0.92 1 98.75 133 ALA B C 1
ATOM 3066 O O . ALA B 1 133 ? 16.484 -18.766 1.713 1 98.75 133 ALA B O 1
ATOM 3067 N N . LYS B 1 134 ? 15.352 -18.953 -0.155 1 98.88 134 LYS B N 1
ATOM 3068 C CA . LYS B 1 134 ? 15.281 -17.531 -0.462 1 98.88 134 LYS B CA 1
ATOM 3069 C C . LYS B 1 134 ? 13.859 -17 -0.299 1 98.88 134 LYS B C 1
ATOM 3071 O O . LYS B 1 134 ? 12.891 -17.703 -0.592 1 98.88 134 LYS B O 1
ATOM 3076 N N . ILE B 1 135 ? 13.719 -15.797 0.155 1 98.88 135 ILE B N 1
ATOM 3077 C CA . ILE B 1 135 ? 12.43 -15.141 0.323 1 98.88 135 ILE B CA 1
ATOM 3078 C C . ILE B 1 135 ? 12.023 -14.453 -0.979 1 98.88 135 ILE B C 1
ATOM 3080 O O . ILE B 1 135 ? 12.758 -13.602 -1.49 1 98.88 135 ILE B O 1
ATOM 3084 N N . ARG B 1 136 ? 10.883 -14.828 -1.493 1 98.69 136 ARG B N 1
ATOM 3085 C CA . ARG B 1 136 ? 10.453 -14.398 -2.818 1 98.69 136 ARG B CA 1
ATOM 3086 C C . ARG B 1 136 ? 9.125 -13.648 -2.744 1 98.69 136 ARG B C 1
ATOM 3088 O O . ARG B 1 136 ? 8.227 -14.031 -1.997 1 98.69 136 ARG B O 1
ATOM 3095 N N . ASP B 1 137 ? 9.047 -12.508 -3.477 1 98.44 137 ASP B N 1
ATOM 3096 C CA . ASP B 1 137 ? 7.789 -11.766 -3.527 1 98.44 137 ASP B CA 1
ATOM 3097 C C . ASP B 1 137 ? 6.793 -12.43 -4.473 1 98.44 137 ASP B C 1
ATOM 3099 O O . ASP B 1 137 ? 6.961 -13.594 -4.836 1 98.44 137 ASP B O 1
ATOM 3103 N N . THR B 1 138 ? 5.664 -11.766 -4.746 1 97.44 138 THR B N 1
ATOM 3104 C CA . THR B 1 138 ? 4.621 -12.242 -5.645 1 97.44 138 THR B CA 1
ATOM 3105 C C . THR B 1 138 ? 4.121 -11.109 -6.543 1 97.44 138 THR B C 1
ATOM 3107 O O . THR B 1 138 ? 4.773 -10.07 -6.664 1 97.44 138 THR B O 1
ATOM 3110 N N . ARG B 1 139 ? 3.059 -11.352 -7.242 1 97.31 139 ARG B N 1
ATOM 3111 C CA . ARG B 1 139 ? 2.445 -10.32 -8.07 1 97.31 139 ARG B CA 1
ATOM 3112 C C . ARG B 1 139 ? 1.309 -9.625 -7.332 1 97.31 139 ARG B C 1
ATOM 3114 O O . ARG B 1 139 ? 0.511 -8.906 -7.941 1 97.31 139 ARG B O 1
ATOM 3121 N N . LYS B 1 140 ? 1.256 -9.953 -6.051 1 97.69 140 LYS B N 1
ATOM 3122 C CA . LYS B 1 140 ? 0.305 -9.234 -5.211 1 97.69 140 LYS B CA 1
ATOM 3123 C C . LYS B 1 140 ? 0.844 -7.855 -4.828 1 97.69 140 LYS B C 1
ATOM 3125 O O . LYS B 1 140 ? 1.201 -7.625 -3.67 1 97.69 140 LYS B O 1
ATOM 3130 N N . THR B 1 141 ? 0.892 -6.984 -5.781 1 98.31 141 THR B N 1
ATOM 3131 C CA . THR B 1 141 ? 1.458 -5.641 -5.695 1 98.31 141 THR B CA 1
ATOM 3132 C C . THR B 1 141 ? 0.388 -4.586 -5.961 1 98.31 141 THR B C 1
ATOM 3134 O O . THR B 1 141 ? -0.757 -4.918 -6.27 1 98.31 141 THR B O 1
ATOM 3137 N N . LEU B 1 142 ? 0.75 -3.379 -5.812 1 97.94 142 LEU B N 1
ATOM 3138 C CA . LEU B 1 142 ? -0.183 -2.281 -6.051 1 97.94 142 LEU B CA 1
ATOM 3139 C C . LEU B 1 142 ? 0.038 -1.671 -7.43 1 97.94 142 LEU B C 1
ATOM 3141 O O . LEU B 1 142 ? 1.179 -1.433 -7.836 1 97.94 142 LEU B O 1
ATOM 3145 N N . PRO B 1 143 ? -1.082 -1.391 -8.148 1 97.94 143 PRO B N 1
ATOM 3146 C CA . PRO B 1 143 ? -0.958 -0.853 -9.5 1 97.94 143 PRO B CA 1
ATOM 3147 C C . PRO B 1 143 ? -0.108 0.414 -9.562 1 97.94 143 PRO B C 1
ATOM 3149 O O . PRO B 1 143 ? -0.385 1.381 -8.844 1 97.94 143 PRO B O 1
ATOM 3152 N N . GLY B 1 144 ? 0.894 0.379 -10.43 1 97.62 144 GLY B N 1
ATOM 3153 C CA . GLY B 1 144 ? 1.767 1.526 -10.625 1 97.62 144 GLY B CA 1
ATOM 3154 C C . GLY B 1 144 ? 3 1.493 -9.742 1 97.62 144 GLY B C 1
ATOM 3155 O O . GLY B 1 144 ? 3.914 2.301 -9.914 1 97.62 144 GLY B O 1
ATOM 3156 N N . LEU B 1 145 ? 3.018 0.496 -8.852 1 98.38 145 LEU B N 1
ATOM 3157 C CA . LEU B 1 145 ? 4.109 0.494 -7.887 1 98.38 145 LEU B CA 1
ATOM 3158 C C . LEU B 1 145 ? 4.863 -0.833 -7.918 1 98.38 145 LEU B C 1
ATOM 3160 O O . LEU B 1 145 ? 5.844 -1.012 -7.195 1 98.38 145 LEU B O 1
ATOM 3164 N N . ARG B 1 146 ? 4.527 -1.805 -8.852 1 98.44 146 ARG B N 1
ATOM 3165 C CA . ARG B 1 146 ? 5.109 -3.143 -8.844 1 98.44 146 ARG B CA 1
ATOM 3166 C C . ARG B 1 146 ? 6.629 -3.08 -8.953 1 98.44 146 ARG B C 1
ATOM 3168 O O . ARG B 1 146 ? 7.34 -3.697 -8.156 1 98.44 146 ARG B O 1
ATOM 3175 N N . ALA B 1 147 ? 7.113 -2.266 -9.875 1 98.25 147 ALA B N 1
ATOM 3176 C CA . ALA B 1 147 ? 8.555 -2.188 -10.094 1 98.25 147 ALA B CA 1
ATOM 3177 C C . ALA B 1 147 ? 9.273 -1.721 -8.836 1 98.25 147 ALA B C 1
ATOM 3179 O O . ALA B 1 147 ? 10.289 -2.301 -8.438 1 98.25 147 ALA B O 1
ATOM 3180 N N . LEU B 1 148 ? 8.734 -0.717 -8.195 1 98.62 148 LEU B N 1
ATOM 3181 C CA . LEU B 1 148 ? 9.375 -0.135 -7.02 1 98.62 148 LEU B CA 1
ATOM 3182 C C . LEU B 1 148 ? 9.234 -1.052 -5.809 1 98.62 148 LEU B C 1
ATOM 3184 O O . LEU B 1 148 ? 10.156 -1.165 -4.996 1 98.62 148 LEU B O 1
ATOM 3188 N N . GLN B 1 149 ? 8.039 -1.647 -5.656 1 98.75 149 GLN B N 1
ATOM 3189 C CA . GLN B 1 149 ? 7.852 -2.59 -4.559 1 98.75 149 GLN B CA 1
ATOM 3190 C C . GLN B 1 149 ? 8.805 -3.773 -4.68 1 98.75 149 GLN B C 1
ATOM 3192 O O . GLN B 1 149 ? 9.391 -4.215 -3.688 1 98.75 149 GLN B O 1
ATOM 3197 N N . LYS B 1 150 ? 8.938 -4.293 -5.855 1 98.69 150 LYS B N 1
ATOM 3198 C CA . LYS B 1 150 ? 9.836 -5.426 -6.07 1 98.69 150 LYS B CA 1
ATOM 3199 C C . LYS B 1 150 ? 11.297 -5.008 -5.922 1 98.69 150 LYS B C 1
ATOM 3201 O O . LYS B 1 150 ? 12.125 -5.793 -5.473 1 98.69 150 LYS B O 1
ATOM 3206 N N . TYR B 1 151 ? 11.648 -3.77 -6.32 1 98.81 151 TYR B N 1
ATOM 3207 C CA . TYR B 1 151 ? 12.961 -3.211 -6.016 1 98.81 151 TYR B CA 1
ATOM 3208 C C . TYR B 1 151 ? 13.227 -3.23 -4.516 1 98.81 151 TYR B C 1
ATOM 3210 O O . TYR B 1 151 ? 14.305 -3.629 -4.074 1 98.81 151 TYR B O 1
ATOM 3218 N N . ALA B 1 152 ? 12.273 -2.793 -3.736 1 98.88 152 ALA B N 1
ATOM 3219 C CA . ALA B 1 152 ? 12.414 -2.738 -2.283 1 98.88 152 ALA B CA 1
ATOM 3220 C C . ALA B 1 152 ? 12.609 -4.133 -1.697 1 98.88 152 ALA B C 1
ATOM 3222 O O . ALA B 1 152 ? 13.359 -4.305 -0.732 1 98.88 152 ALA B O 1
ATOM 3223 N N . VAL B 1 153 ? 11.898 -5.156 -2.246 1 98.88 153 VAL B N 1
ATOM 3224 C CA . VAL B 1 153 ? 12.086 -6.535 -1.809 1 98.88 153 VAL B CA 1
ATOM 3225 C C . VAL B 1 153 ? 13.539 -6.949 -1.993 1 98.88 153 VAL B C 1
ATOM 3227 O O . VAL B 1 153 ? 14.164 -7.477 -1.071 1 98.88 153 VAL B O 1
ATOM 3230 N N . ARG B 1 154 ? 14.102 -6.656 -3.18 1 98.75 154 ARG B N 1
ATOM 3231 C CA . ARG B 1 154 ? 15.492 -7.004 -3.445 1 98.75 154 ARG B CA 1
ATOM 3232 C C . ARG B 1 154 ? 16.438 -6.242 -2.52 1 98.75 154 ARG B C 1
ATOM 3234 O O . ARG B 1 154 ? 17.438 -6.785 -2.066 1 98.75 154 ARG B O 1
ATOM 3241 N N . THR B 1 155 ? 16.078 -5.02 -2.244 1 98.62 155 THR B N 1
ATOM 3242 C CA . THR B 1 155 ? 16.891 -4.191 -1.357 1 98.62 155 THR B CA 1
ATOM 3243 C C . THR B 1 155 ? 16.922 -4.773 0.053 1 98.62 155 THR B C 1
ATOM 3245 O O . THR B 1 155 ? 17.922 -4.652 0.759 1 98.62 155 THR B O 1
ATOM 3248 N N . GLY B 1 156 ? 15.852 -5.422 0.462 1 98.62 156 GLY B N 1
ATOM 3249 C CA . GLY B 1 156 ? 15.773 -6.066 1.763 1 98.62 156 GLY B CA 1
ATOM 3250 C C . GLY B 1 156 ? 16.422 -7.441 1.786 1 98.62 156 GLY B C 1
ATOM 3251 O O . GLY B 1 156 ? 16.438 -8.109 2.824 1 98.62 156 GLY B O 1
ATOM 3252 N N . GLY B 1 157 ? 16.906 -7.902 0.656 1 98.62 157 GLY B N 1
ATOM 3253 C CA . GLY B 1 157 ? 17.625 -9.164 0.586 1 98.62 157 GLY B CA 1
ATOM 3254 C C . GLY B 1 157 ? 16.797 -10.281 -0.034 1 98.62 157 GLY B C 1
ATOM 3255 O O . GLY B 1 157 ? 17.281 -11.406 -0.18 1 98.62 157 GLY B O 1
ATOM 3256 N N . GLY B 1 158 ? 15.555 -10.008 -0.427 1 98.81 158 GLY B N 1
ATOM 3257 C CA . GLY B 1 158 ? 14.719 -11 -1.092 1 98.81 158 GLY B CA 1
ATOM 3258 C C . GLY B 1 158 ? 14.984 -11.102 -2.582 1 98.81 158 GLY B C 1
ATOM 3259 O O . GLY B 1 158 ? 15.938 -10.5 -3.09 1 98.81 158 GLY B O 1
ATOM 3260 N N . VAL B 1 159 ? 14.141 -11.914 -3.238 1 98.75 159 VAL B N 1
ATOM 3261 C CA . VAL B 1 159 ? 14.25 -12.062 -4.688 1 98.75 159 VAL B CA 1
ATOM 3262 C C . VAL B 1 159 ? 12.875 -11.906 -5.324 1 98.75 159 VAL B C 1
ATOM 3264 O O . VAL B 1 159 ? 11.852 -11.969 -4.637 1 98.75 159 VAL B O 1
ATOM 3267 N N . ASN B 1 160 ? 12.906 -11.633 -6.602 1 98.31 160 ASN B N 1
ATOM 3268 C CA . ASN B 1 160 ? 11.656 -11.336 -7.289 1 98.31 160 ASN B CA 1
ATOM 3269 C C . ASN B 1 160 ? 11.07 -12.586 -7.941 1 98.31 160 ASN B C 1
ATOM 3271 O O . ASN B 1 160 ? 11.805 -13.414 -8.484 1 98.31 160 ASN B O 1
ATOM 3275 N N . HIS B 1 161 ? 9.789 -12.727 -7.816 1 97.94 161 HIS B N 1
ATOM 3276 C CA . HIS B 1 161 ? 9.008 -13.617 -8.664 1 97.94 161 HIS B CA 1
ATOM 3277 C C . HIS B 1 161 ? 8.789 -13.016 -10.047 1 97.94 161 HIS B C 1
ATOM 3279 O O . HIS B 1 161 ? 9.328 -11.953 -10.359 1 97.94 161 HIS B O 1
ATOM 3285 N N . ARG B 1 162 ? 8.07 -13.711 -10.859 1 97 162 ARG B N 1
ATOM 3286 C CA . ARG B 1 162 ? 7.793 -13.195 -12.195 1 97 162 ARG B CA 1
ATOM 3287 C C . ARG B 1 162 ? 7.168 -11.805 -12.125 1 97 162 ARG B C 1
ATOM 3289 O O . ARG B 1 162 ? 6.488 -11.469 -11.156 1 97 162 ARG B O 1
ATOM 3296 N N . LEU B 1 163 ? 7.32 -11.031 -13.164 1 96.06 163 LEU B N 1
ATOM 3297 C CA . LEU B 1 163 ? 6.91 -9.633 -13.188 1 96.06 163 LEU B CA 1
ATOM 3298 C C . LEU B 1 163 ? 5.52 -9.492 -13.805 1 96.06 163 LEU B C 1
ATOM 3300 O O . LEU B 1 163 ? 4.824 -8.5 -13.547 1 96.06 163 LEU B O 1
ATOM 3304 N N . GLY B 1 164 ? 5.184 -10.352 -14.609 1 96.88 164 GLY B N 1
ATOM 3305 C CA . GLY B 1 164 ? 3.904 -10.32 -15.297 1 96.88 164 GLY B CA 1
ATOM 3306 C C . GLY B 1 164 ? 3.455 -11.68 -15.797 1 96.88 164 GLY B C 1
ATOM 3307 O O . GLY B 1 164 ? 3.926 -12.711 -15.305 1 96.88 164 GLY B O 1
ATOM 3308 N N . LEU B 1 165 ? 2.533 -11.688 -16.719 1 97.5 165 LEU B N 1
ATOM 3309 C CA . LEU B 1 165 ? 1.895 -12.914 -17.172 1 97.5 165 LEU B CA 1
ATOM 3310 C C . LEU B 1 165 ? 2.641 -13.516 -18.359 1 97.5 165 LEU B C 1
ATOM 3312 O O . LEU B 1 165 ? 2.408 -14.664 -18.719 1 97.5 165 LEU B O 1
ATOM 3316 N N . GLY B 1 166 ? 3.609 -12.766 -18.891 1 96.44 166 GLY B N 1
ATOM 3317 C CA . GLY B 1 166 ? 4.246 -13.203 -20.109 1 96.44 166 GLY B CA 1
ATOM 3318 C C . GLY B 1 166 ? 5.707 -13.57 -19.938 1 96.44 166 GLY B C 1
ATOM 3319 O O . GLY B 1 166 ? 6.324 -14.148 -20.828 1 96.44 166 GLY B O 1
ATOM 3320 N N . ASP B 1 167 ? 6.289 -13.281 -18.734 1 96.75 167 ASP B N 1
ATOM 3321 C CA . ASP B 1 167 ? 7.715 -13.531 -18.547 1 96.75 167 ASP B CA 1
ATOM 3322 C C . ASP B 1 167 ? 7.957 -14.914 -17.938 1 9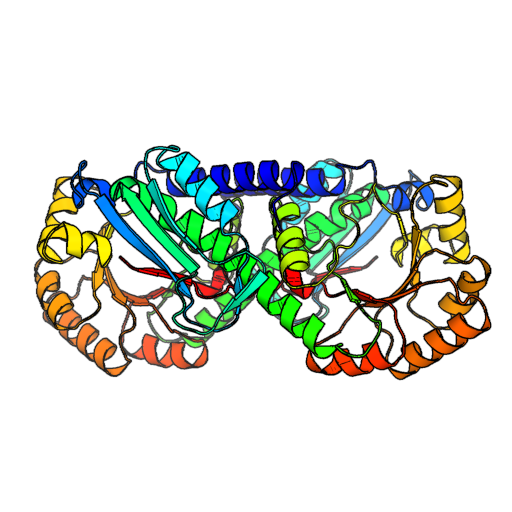6.75 167 ASP B C 1
ATOM 3324 O O . ASP B 1 167 ? 9.062 -15.445 -18.016 1 96.75 167 ASP B O 1
ATOM 3328 N N . ALA B 1 168 ? 6.965 -15.5 -17.391 1 96.88 168 ALA B N 1
ATOM 3329 C CA . ALA B 1 168 ? 6.98 -16.875 -16.891 1 96.88 168 ALA B CA 1
ATOM 3330 C C . ALA B 1 168 ? 5.562 -17.406 -16.734 1 96.88 168 ALA B C 1
ATOM 3332 O O . ALA B 1 168 ? 4.648 -16.672 -16.359 1 96.88 168 ALA B O 1
ATOM 3333 N N . ALA B 1 169 ? 5.426 -18.656 -17 1 97.25 169 ALA B N 1
ATOM 3334 C CA . ALA B 1 169 ? 4.133 -19.312 -16.828 1 97.25 169 ALA B CA 1
ATOM 3335 C C . ALA B 1 169 ? 3.969 -19.828 -15.398 1 97.25 169 ALA B C 1
ATOM 3337 O O . ALA B 1 169 ? 4.922 -20.328 -14.797 1 97.25 169 ALA B O 1
ATOM 3338 N N . LEU B 1 170 ? 2.814 -19.672 -14.852 1 97.94 170 LEU B N 1
ATOM 3339 C CA . LEU B 1 170 ? 2.443 -20.25 -13.562 1 97.94 170 LEU B CA 1
ATOM 3340 C C . LEU B 1 170 ? 1.095 -20.953 -13.648 1 97.94 170 LEU B C 1
ATOM 3342 O O . LEU B 1 170 ? 0.056 -20.297 -13.789 1 97.94 170 LEU B O 1
ATOM 3346 N N . ILE B 1 171 ? 1.13 -22.172 -13.594 1 98.12 171 ILE B N 1
ATOM 3347 C CA . ILE B 1 171 ? -0.069 -23 -13.672 1 98.12 171 ILE B CA 1
ATOM 3348 C C . ILE B 1 171 ? -0.703 -23.125 -12.289 1 98.12 171 ILE B C 1
ATOM 3350 O O . ILE B 1 171 ? -0.059 -23.594 -11.352 1 98.12 171 ILE B O 1
ATOM 3354 N N . LYS B 1 172 ? -1.906 -22.703 -12.172 1 96.81 172 LYS B N 1
ATOM 3355 C CA . LYS B 1 172 ? -2.639 -22.781 -10.914 1 96.81 172 LYS B CA 1
ATOM 3356 C C . LYS B 1 172 ? -3.826 -23.719 -11.023 1 96.81 172 LYS B C 1
ATOM 3358 O O . LYS B 1 172 ? -3.996 -24.391 -12.047 1 96.81 172 LYS B O 1
ATOM 3363 N N . ASP B 1 173 ? -4.598 -23.781 -9.961 1 93.75 173 ASP B N 1
ATOM 3364 C CA . ASP B 1 173 ? -5.707 -24.719 -9.852 1 93.75 173 ASP B CA 1
ATOM 3365 C C . ASP B 1 173 ? -6.727 -24.5 -10.969 1 93.75 173 ASP B C 1
ATOM 3367 O O . ASP B 1 173 ? -7.246 -25.469 -11.539 1 93.75 173 ASP B O 1
ATOM 3371 N N . ASN B 1 174 ? -6.949 -23.266 -11.352 1 92.31 174 ASN B N 1
ATOM 3372 C CA . ASN B 1 174 ? -7.93 -22.969 -12.391 1 92.31 174 ASN B CA 1
ATOM 3373 C C . ASN B 1 174 ? -7.465 -23.469 -13.758 1 92.31 174 ASN B C 1
ATOM 3375 O O . ASN B 1 174 ? -8.281 -23.906 -14.578 1 92.31 174 ASN B O 1
ATOM 3379 N N . HIS B 1 175 ? -6.23 -23.391 -14.023 1 96.75 175 HIS B N 1
ATOM 3380 C CA . HIS B 1 175 ? -5.656 -23.906 -15.266 1 96.75 175 HIS B CA 1
ATOM 3381 C C . HIS B 1 175 ? -5.723 -25.422 -15.32 1 96.75 175 HIS B C 1
ATOM 3383 O O . HIS B 1 175 ? -6.035 -26 -16.359 1 96.75 175 HIS B O 1
ATOM 3389 N N . VAL B 1 176 ? -5.406 -26.031 -14.164 1 95.75 176 VAL B N 1
ATOM 3390 C CA . VAL B 1 176 ? -5.434 -27.484 -14.055 1 95.75 176 VAL B CA 1
ATOM 3391 C C . VAL B 1 176 ? -6.848 -27.984 -14.32 1 95.75 176 VAL B C 1
ATOM 3393 O O . VAL B 1 176 ? -7.035 -28.969 -15.055 1 95.75 176 VAL B O 1
ATOM 3396 N N . ALA B 1 177 ? -7.805 -27.297 -13.719 1 92.25 177 ALA B N 1
ATOM 3397 C CA . ALA B 1 177 ? -9.203 -27.672 -13.914 1 92.25 177 ALA B CA 1
ATOM 3398 C C . ALA B 1 177 ? -9.594 -27.594 -15.383 1 92.25 177 ALA B C 1
ATOM 3400 O O . ALA B 1 177 ? -10.344 -28.438 -15.883 1 92.25 177 ALA B O 1
ATOM 3401 N N . ALA B 1 178 ? -9.102 -26.656 -16.094 1 93 178 ALA B N 1
ATOM 3402 C CA . ALA B 1 178 ? -9.43 -26.438 -17.5 1 93 178 ALA B CA 1
ATOM 3403 C C . ALA B 1 178 ? -8.719 -27.453 -18.375 1 93 178 ALA B C 1
ATOM 3405 O O . ALA B 1 178 ? -9.281 -27.922 -19.375 1 93 178 ALA B O 1
ATOM 3406 N N . ALA B 1 179 ? -7.535 -27.812 -18.016 1 95.25 179 ALA B N 1
ATOM 3407 C CA . ALA B 1 179 ? -6.707 -28.688 -18.844 1 95.25 179 ALA B CA 1
ATOM 3408 C C . ALA B 1 179 ? -6.996 -30.156 -18.578 1 95.25 179 ALA B C 1
ATOM 3410 O O . ALA B 1 179 ? -6.699 -31.016 -19.406 1 95.25 179 ALA B O 1
ATOM 3411 N N . GLY B 1 180 ? -7.527 -30.469 -17.312 1 94.75 180 GLY B N 1
ATOM 3412 C CA . GLY B 1 180 ? -7.852 -31.844 -16.953 1 94.75 180 GLY B CA 1
ATOM 3413 C C . GLY B 1 180 ? -6.965 -32.406 -15.859 1 94.75 180 GLY B C 1
ATOM 3414 O O . GLY B 1 180 ? -7.438 -33.125 -14.977 1 94.75 180 GLY B O 1
ATOM 3415 N N . SER B 1 181 ? -5.688 -32.125 -15.938 1 96.31 181 SER B N 1
ATOM 3416 C CA . SER B 1 181 ? -4.738 -32.531 -14.906 1 96.31 181 SER B CA 1
ATOM 3417 C C . SER B 1 181 ? -3.545 -31.578 -14.844 1 96.31 181 SER B C 1
ATOM 3419 O O . SER B 1 181 ? -3.342 -30.766 -15.758 1 96.31 181 SER B O 1
ATOM 3421 N N . VAL B 1 182 ? -2.816 -31.703 -13.797 1 97.44 182 VAL B N 1
ATOM 3422 C CA . VAL B 1 182 ? -1.635 -30.875 -13.625 1 97.44 182 VAL B CA 1
ATOM 3423 C C . VAL B 1 182 ? -0.621 -31.172 -14.727 1 97.44 182 VAL B C 1
ATOM 3425 O O . VAL B 1 182 ? 0.002 -30.266 -15.273 1 97.44 182 VAL B O 1
ATOM 3428 N N . VAL B 1 183 ? -0.452 -32.438 -15.133 1 98 183 VAL B N 1
ATOM 3429 C CA . VAL B 1 183 ? 0.481 -32.875 -16.172 1 98 183 VAL B CA 1
ATOM 3430 C C . VAL B 1 183 ? 0.012 -32.344 -17.531 1 98 183 VAL B C 1
ATOM 3432 O O . VAL B 1 183 ? 0.812 -31.828 -18.312 1 98 183 VAL B O 1
ATOM 3435 N N . ASP B 1 184 ? -1.259 -32.469 -17.797 1 98.06 184 ASP B N 1
ATOM 3436 C CA . ASP B 1 184 ? -1.801 -31.969 -19.062 1 98.06 184 ASP B CA 1
ATOM 3437 C C . ASP B 1 184 ? -1.607 -30.469 -19.188 1 98.06 184 ASP B C 1
ATOM 3439 O O . ASP B 1 184 ? -1.267 -29.969 -20.266 1 98.06 184 ASP B O 1
ATOM 3443 N N . ALA B 1 185 ? -1.847 -29.766 -18.109 1 98.12 185 ALA B N 1
ATOM 3444 C CA . ALA B 1 185 ? -1.654 -28.312 -18.109 1 98.12 185 ALA B CA 1
ATOM 3445 C C . ALA B 1 185 ? -0.199 -27.953 -18.391 1 98.12 185 ALA B C 1
ATOM 3447 O O . ALA B 1 185 ? 0.078 -27.062 -19.203 1 98.12 185 ALA B O 1
ATOM 3448 N N . LEU B 1 186 ? 0.699 -28.656 -17.719 1 98.06 186 LEU B N 1
ATOM 3449 C CA . LEU B 1 186 ? 2.127 -28.422 -17.906 1 98.06 186 LEU B CA 1
ATOM 3450 C C . LEU B 1 186 ? 2.531 -28.672 -19.359 1 98.06 186 LEU B C 1
ATOM 3452 O O . LEU B 1 186 ? 3.232 -27.859 -19.953 1 98.06 186 LEU B O 1
ATOM 3456 N N . ARG B 1 187 ? 2.09 -29.75 -19.922 1 98.12 187 ARG B N 1
ATOM 3457 C CA . ARG B 1 187 ? 2.422 -30.094 -21.297 1 98.12 187 ARG B CA 1
ATOM 3458 C C . ARG B 1 187 ? 1.841 -29.062 -22.266 1 98.12 187 ARG B C 1
ATOM 3460 O O . ARG B 1 187 ? 2.488 -28.703 -23.25 1 98.12 187 ARG B O 1
ATOM 3467 N N . ALA B 1 188 ? 0.659 -28.625 -21.984 1 98.06 188 ALA B N 1
ATOM 3468 C CA . ALA B 1 188 ? 0.026 -27.625 -22.828 1 98.06 188 ALA B CA 1
ATOM 3469 C C . ALA B 1 188 ? 0.838 -26.328 -22.844 1 98.06 188 ALA B C 1
ATOM 3471 O O . ALA B 1 188 ? 1.06 -25.734 -23.891 1 98.06 188 ALA B O 1
ATOM 3472 N N . VAL B 1 189 ? 1.278 -25.906 -21.688 1 98.06 189 VAL B N 1
ATOM 3473 C CA . VAL B 1 189 ? 2.055 -24.672 -21.578 1 98.06 189 VAL B CA 1
ATOM 3474 C C . VAL B 1 189 ? 3.4 -24.844 -22.266 1 98.06 189 VAL B C 1
ATOM 3476 O O . VAL B 1 189 ? 3.832 -23.969 -23.016 1 98.06 189 VAL B O 1
ATOM 3479 N N . ARG B 1 190 ? 4.047 -25.953 -22.078 1 97.62 190 ARG B N 1
ATOM 3480 C CA . ARG B 1 190 ? 5.352 -26.203 -22.672 1 97.62 190 ARG B CA 1
ATOM 3481 C C . ARG B 1 190 ? 5.25 -26.25 -24.203 1 97.62 190 ARG B C 1
ATOM 3483 O O . ARG B 1 190 ? 6.176 -25.844 -24.906 1 97.62 190 ARG B O 1
ATOM 3490 N N . ASN B 1 191 ? 4.172 -26.797 -24.688 1 97.75 191 ASN B N 1
ATOM 3491 C CA . ASN B 1 191 ? 3.951 -26.828 -26.125 1 97.75 191 ASN B CA 1
ATOM 3492 C C . ASN B 1 191 ? 3.73 -25.438 -26.703 1 97.75 191 ASN B C 1
ATOM 3494 O O . ASN B 1 191 ? 4.234 -25.109 -27.781 1 97.75 191 ASN B O 1
ATOM 3498 N N . ALA B 1 192 ? 3.014 -24.641 -25.984 1 97 192 ALA B N 1
ATOM 3499 C CA . ALA B 1 192 ? 2.635 -23.312 -26.453 1 97 192 ALA B CA 1
ATOM 3500 C C . ALA B 1 192 ? 3.793 -22.328 -26.312 1 97 192 ALA B C 1
ATOM 3502 O O . ALA B 1 192 ? 3.943 -21.406 -27.141 1 97 192 ALA B O 1
ATOM 3503 N N . ALA B 1 193 ? 4.586 -22.484 -25.25 1 96.44 193 ALA B N 1
ATOM 3504 C CA . ALA B 1 193 ? 5.688 -21.562 -24.953 1 96.44 193 ALA B CA 1
ATOM 3505 C C . ALA B 1 193 ? 6.902 -22.312 -24.438 1 96.44 193 ALA B C 1
ATOM 3507 O O . ALA B 1 193 ? 7.293 -22.156 -23.281 1 96.44 193 ALA B O 1
ATOM 3508 N N . PRO B 1 194 ? 7.609 -22.984 -25.281 1 95.31 194 PRO B N 1
ATOM 3509 C CA . PRO B 1 194 ? 8.688 -23.875 -24.859 1 95.31 194 PRO B CA 1
ATOM 3510 C C . PRO B 1 194 ? 9.875 -23.141 -24.25 1 95.31 194 PRO B C 1
ATOM 3512 O O . PRO B 1 194 ? 10.641 -23.719 -23.469 1 95.31 194 PRO B O 1
ATOM 3515 N N . ASP B 1 195 ? 10 -21.859 -24.484 1 94.5 195 ASP B N 1
ATOM 3516 C CA . ASP B 1 195 ? 11.188 -21.125 -24.031 1 94.5 195 ASP B CA 1
ATOM 3517 C C . ASP B 1 195 ? 10.906 -20.344 -22.766 1 94.5 195 ASP B C 1
ATOM 3519 O O . ASP B 1 195 ? 11.797 -19.688 -22.219 1 94.5 195 ASP B O 1
ATOM 3523 N N . LEU B 1 196 ? 9.672 -20.375 -22.234 1 95.06 196 LEU B N 1
ATOM 3524 C CA . LEU B 1 196 ? 9.32 -19.641 -21.031 1 95.06 196 LEU B CA 1
ATOM 3525 C C . LEU B 1 196 ? 9.477 -20.516 -19.797 1 95.06 196 LEU B C 1
ATOM 3527 O O . LEU B 1 196 ? 9.094 -21.688 -19.812 1 95.06 196 LEU B O 1
ATOM 3531 N N . PRO B 1 197 ? 10.117 -19.938 -18.781 1 94.81 197 PRO B N 1
ATOM 3532 C CA . PRO B 1 197 ? 10.094 -20.688 -17.531 1 94.81 197 PRO B CA 1
ATOM 3533 C C . PRO B 1 197 ? 8.672 -21.031 -17.062 1 94.81 197 PRO B C 1
ATOM 3535 O O . PRO B 1 197 ? 7.758 -20.219 -17.234 1 94.81 197 PRO B O 1
ATOM 3538 N N . CYS B 1 198 ? 8.531 -22.25 -16.516 1 95.62 198 CYS B N 1
ATOM 3539 C CA . CYS B 1 198 ? 7.203 -22.703 -16.109 1 95.62 198 CYS B CA 1
ATOM 3540 C C . CYS B 1 198 ? 7.195 -23.156 -14.664 1 95.62 198 CYS B C 1
ATOM 3542 O O . CYS B 1 198 ? 8.023 -23.984 -14.266 1 95.62 198 CYS B O 1
ATOM 3544 N N . GLU B 1 199 ? 6.352 -22.594 -13.93 1 97.5 199 GLU B N 1
ATOM 3545 C CA . GLU B 1 199 ? 6.082 -22.984 -12.547 1 97.5 199 GLU B CA 1
ATOM 3546 C C . GLU B 1 199 ? 4.715 -23.656 -12.414 1 97.5 199 GLU B C 1
ATOM 3548 O O . GLU B 1 199 ? 3.752 -23.234 -13.062 1 97.5 199 GLU B O 1
ATOM 3553 N N . VAL B 1 200 ? 4.645 -24.688 -11.586 1 98.19 200 VAL B N 1
ATOM 3554 C CA . VAL B 1 200 ? 3.396 -25.422 -11.414 1 98.19 200 VAL B CA 1
ATOM 3555 C C . VAL B 1 200 ? 3.004 -25.438 -9.938 1 98.19 200 VAL B C 1
ATOM 3557 O O . VAL B 1 200 ? 3.803 -25.828 -9.086 1 98.19 200 VAL B O 1
ATOM 3560 N N . GLU B 1 201 ? 1.818 -25.016 -9.719 1 98.31 201 GLU B N 1
ATOM 3561 C CA . GLU B 1 201 ? 1.277 -25.078 -8.367 1 98.31 201 GLU B CA 1
ATOM 3562 C C . GLU B 1 201 ? 0.581 -26.406 -8.109 1 98.31 201 GLU B C 1
ATOM 3564 O O . GLU B 1 201 ? -0.185 -26.891 -8.945 1 98.31 201 GLU B O 1
ATOM 3569 N N . VAL B 1 202 ? 0.861 -27.031 -7.004 1 98.12 202 VAL B N 1
ATOM 3570 C CA . VAL B 1 202 ? 0.177 -28.234 -6.578 1 98.12 202 VAL B CA 1
ATOM 3571 C C . VAL B 1 202 ? -0.36 -28.062 -5.16 1 98.12 202 VAL B C 1
ATOM 3573 O O . VAL B 1 202 ? 0.211 -27.312 -4.363 1 98.12 202 VAL B O 1
ATOM 3576 N N . ASP B 1 203 ? -1.431 -28.734 -4.855 1 96.81 203 ASP B N 1
ATOM 3577 C CA . ASP B 1 203 ? -2.004 -28.609 -3.52 1 96.81 203 ASP B CA 1
ATOM 3578 C C . ASP B 1 203 ? -2.086 -29.969 -2.822 1 96.81 203 ASP B C 1
ATOM 3580 O O . ASP B 1 203 ? -2.771 -30.109 -1.808 1 96.81 203 ASP B O 1
ATOM 3584 N N . SER B 1 204 ? -1.448 -31 -3.418 1 97.5 204 SER B N 1
ATOM 3585 C CA . SER B 1 204 ? -1.395 -32.312 -2.801 1 97.5 204 SER B CA 1
ATOM 3586 C C . SER B 1 204 ? -0.124 -33.062 -3.199 1 97.5 204 SER B C 1
ATOM 3588 O O . SER B 1 204 ? 0.488 -32.75 -4.223 1 97.5 204 SER B O 1
ATOM 3590 N N . LEU B 1 205 ? 0.198 -34.062 -2.373 1 98.19 205 LEU B N 1
ATOM 3591 C CA . LEU B 1 205 ? 1.364 -34.875 -2.67 1 98.19 205 LEU B CA 1
ATOM 3592 C C . LEU B 1 205 ? 1.118 -35.75 -3.9 1 98.19 205 LEU B C 1
ATOM 3594 O O . LEU B 1 205 ? 2.051 -36.031 -4.652 1 98.19 205 LEU B O 1
ATOM 3598 N N . GLU B 1 206 ? -0.097 -36.062 -4.133 1 97.75 206 GLU B N 1
ATOM 3599 C CA . GLU B 1 206 ? -0.444 -36.844 -5.328 1 97.75 206 GLU B CA 1
ATOM 3600 C C . GLU B 1 206 ? -0.15 -36.031 -6.594 1 97.75 206 GLU B C 1
ATOM 3602 O O . GLU B 1 206 ? 0.434 -36.562 -7.543 1 97.75 206 GLU B O 1
ATOM 3607 N N . GLN B 1 207 ? -0.536 -34.781 -6.598 1 97.81 207 GLN B N 1
ATOM 3608 C CA . GLN B 1 207 ? -0.247 -33.906 -7.734 1 97.81 207 GLN B CA 1
ATOM 3609 C C . GLN B 1 207 ? 1.256 -33.719 -7.91 1 97.81 207 GLN B C 1
ATOM 3611 O O . GLN B 1 207 ? 1.755 -33.656 -9.039 1 97.81 207 GLN B O 1
ATOM 3616 N N . LEU B 1 208 ? 1.924 -33.594 -6.75 1 98.31 208 LEU B N 1
ATOM 3617 C CA . LEU B 1 208 ? 3.377 -33.469 -6.797 1 98.31 208 LEU B CA 1
ATOM 3618 C C . LEU B 1 208 ? 3.992 -34.688 -7.48 1 98.31 208 LEU B C 1
ATOM 3620 O O . LEU B 1 208 ? 4.809 -34.531 -8.398 1 98.31 208 LEU B O 1
ATOM 3624 N N . ASP B 1 209 ? 3.564 -35.844 -7.105 1 97.88 209 ASP B N 1
ATOM 3625 C CA . ASP B 1 209 ? 4.102 -37.094 -7.656 1 97.88 209 ASP B CA 1
ATOM 3626 C C . ASP B 1 209 ? 3.814 -37.188 -9.156 1 97.88 209 ASP B C 1
ATOM 3628 O O . ASP B 1 209 ? 4.629 -37.719 -9.914 1 97.88 209 ASP B O 1
ATOM 3632 N N . ALA B 1 210 ? 2.734 -36.688 -9.508 1 97.38 210 ALA B N 1
ATOM 3633 C CA . ALA B 1 210 ? 2.326 -36.75 -10.906 1 97.38 210 ALA B CA 1
ATOM 3634 C C . ALA B 1 210 ? 3.199 -35.844 -11.781 1 97.38 210 ALA B C 1
ATOM 3636 O O . ALA B 1 210 ? 3.49 -36.188 -12.93 1 97.38 210 ALA B O 1
ATOM 3637 N N . VAL B 1 211 ? 3.611 -34.719 -11.234 1 97.31 211 VAL B N 1
ATOM 3638 C CA . VAL B 1 211 ? 4.246 -33.719 -12.086 1 97.31 211 VAL B CA 1
ATOM 3639 C C . VAL B 1 211 ? 5.766 -33.875 -12.016 1 97.31 211 VAL B C 1
ATOM 3641 O O . VAL B 1 211 ? 6.48 -33.469 -12.938 1 97.31 211 VAL B O 1
ATOM 3644 N N . LEU B 1 212 ? 6.309 -34.531 -11.016 1 97.25 212 LEU B N 1
ATOM 3645 C CA . LEU B 1 212 ? 7.746 -34.594 -10.781 1 97.25 212 LEU B CA 1
ATOM 3646 C C . LEU B 1 212 ? 8.453 -35.25 -11.984 1 97.25 212 LEU B C 1
ATOM 3648 O O . LEU B 1 212 ? 9.5 -34.75 -12.414 1 97.25 212 LEU B O 1
ATOM 3652 N N . PRO B 1 213 ? 7.883 -36.312 -12.594 1 96.5 213 PRO B N 1
ATOM 3653 C CA . PRO B 1 213 ? 8.562 -36.938 -13.727 1 96.5 213 PRO B CA 1
ATOM 3654 C C . PRO B 1 213 ? 8.711 -36 -14.922 1 96.5 213 PRO B C 1
ATOM 3656 O O . PRO B 1 213 ? 9.586 -36.188 -15.766 1 96.5 213 PRO B O 1
ATOM 3659 N N . GLU B 1 214 ? 7.855 -34.938 -14.977 1 96.25 214 GLU B N 1
ATOM 3660 C CA . GLU B 1 214 ? 7.91 -34 -16.078 1 96.25 214 GLU B CA 1
ATOM 3661 C C . GLU B 1 214 ? 9.016 -32.969 -15.852 1 96.25 214 GLU B C 1
ATOM 3663 O O . GLU B 1 214 ? 9.336 -32.188 -16.75 1 96.25 214 GLU B O 1
ATOM 3668 N N . LYS B 1 215 ? 9.57 -32.906 -14.641 1 94.81 215 LYS B N 1
ATOM 3669 C CA . LYS B 1 215 ? 10.719 -32.094 -14.242 1 94.81 215 LYS B CA 1
ATOM 3670 C C . LYS B 1 215 ? 10.484 -30.625 -14.578 1 94.81 215 LYS B C 1
ATOM 3672 O O . LYS B 1 215 ? 11.312 -30 -15.242 1 94.81 215 LYS B O 1
ATOM 3677 N N . PRO B 1 216 ? 9.383 -30.047 -14.109 1 95.69 216 PRO B N 1
ATOM 3678 C CA . PRO B 1 216 ? 9.273 -28.594 -14.258 1 95.69 216 PRO B CA 1
ATOM 3679 C C . PRO B 1 216 ? 10.398 -27.844 -13.547 1 95.69 216 PRO B C 1
ATOM 3681 O O . PRO B 1 216 ? 11.117 -28.422 -12.734 1 95.69 216 PRO B O 1
ATOM 3684 N N . GLU B 1 217 ? 10.594 -26.594 -13.938 1 95.19 217 GLU B N 1
ATOM 3685 C CA . GLU B 1 217 ? 11.656 -25.797 -13.312 1 95.19 217 GLU B CA 1
ATOM 3686 C C . GLU B 1 217 ? 11.375 -25.562 -11.836 1 95.19 217 GLU B C 1
ATOM 3688 O O . GLU B 1 217 ? 12.289 -25.609 -11.008 1 95.19 217 GLU B O 1
ATOM 3693 N N . LEU B 1 218 ? 10.109 -25.359 -11.516 1 97.94 218 LEU B N 1
ATOM 3694 C CA . LEU B 1 218 ? 9.727 -25.016 -10.156 1 97.94 218 LEU B CA 1
ATOM 3695 C C . LEU B 1 218 ? 8.328 -25.531 -9.836 1 97.94 218 LEU B C 1
ATOM 3697 O O . LEU B 1 218 ? 7.422 -25.438 -10.672 1 97.94 218 LEU B O 1
ATOM 3701 N N . ILE B 1 219 ? 8.156 -26.094 -8.695 1 98.62 219 ILE B N 1
ATOM 3702 C CA . ILE B 1 219 ? 6.848 -26.484 -8.18 1 98.62 219 ILE B CA 1
ATOM 3703 C C . ILE B 1 219 ? 6.5 -25.672 -6.941 1 98.62 219 ILE B C 1
ATOM 3705 O O . ILE B 1 219 ? 7.289 -25.594 -6 1 98.62 219 ILE B O 1
ATOM 3709 N N . LEU B 1 220 ? 5.383 -25 -7.012 1 98.69 220 LEU B N 1
ATOM 3710 C CA . LEU B 1 220 ? 4.863 -24.25 -5.875 1 98.69 220 LEU B CA 1
ATOM 3711 C C . LEU B 1 220 ? 3.943 -25.109 -5.023 1 98.69 220 LEU B C 1
ATOM 3713 O O . LEU B 1 220 ? 2.93 -25.625 -5.512 1 98.69 220 LEU B O 1
ATOM 3717 N N . LEU B 1 221 ? 4.34 -25.297 -3.775 1 98.69 221 LEU B N 1
ATOM 3718 C CA . LEU B 1 221 ? 3.545 -26.031 -2.803 1 98.69 221 LEU B CA 1
ATOM 3719 C C . LEU B 1 221 ? 2.531 -25.125 -2.121 1 98.69 221 LEU B C 1
ATOM 3721 O O . LEU B 1 221 ? 2.877 -24.391 -1.195 1 98.69 221 LEU B O 1
ATOM 3725 N N . ASP B 1 222 ? 1.302 -25.25 -2.535 1 97.81 222 ASP B N 1
ATOM 3726 C CA . ASP B 1 222 ? 0.256 -24.328 -2.082 1 97.81 222 ASP B CA 1
ATOM 3727 C C . ASP B 1 222 ? -0.346 -24.797 -0.76 1 97.81 222 ASP B C 1
ATOM 3729 O O . ASP B 1 222 ? -1.146 -25.734 -0.733 1 97.81 222 ASP B O 1
ATOM 3733 N N . ASN B 1 223 ? -0.08 -24.125 0.279 1 97 223 ASN B N 1
ATOM 3734 C CA . ASN B 1 223 ? -0.665 -24.328 1.602 1 97 223 ASN B CA 1
ATOM 3735 C C . ASN B 1 223 ? -0.342 -25.703 2.16 1 97 223 ASN B C 1
ATOM 3737 O O . ASN B 1 223 ? -1.197 -26.344 2.773 1 97 223 ASN B O 1
ATOM 3741 N N . PHE B 1 224 ? 0.838 -26.234 1.847 1 98.31 224 PHE B N 1
ATOM 3742 C CA . PHE B 1 224 ? 1.3 -27.5 2.434 1 98.31 224 PHE B CA 1
ATOM 3743 C C . PHE B 1 224 ? 1.654 -27.297 3.902 1 98.31 224 PHE B C 1
ATOM 3745 O O . PHE B 1 224 ? 2.301 -26.312 4.27 1 98.31 224 PHE B O 1
ATOM 3752 N N . ALA B 1 225 ? 1.233 -28.234 4.688 1 97.81 225 ALA B N 1
ATOM 3753 C CA . ALA B 1 225 ? 1.749 -28.266 6.055 1 97.81 225 ALA B CA 1
ATOM 3754 C C . ALA B 1 225 ? 3.236 -28.609 6.07 1 97.81 225 ALA B C 1
ATOM 3756 O O . ALA B 1 225 ? 3.787 -29.062 5.062 1 97.81 225 ALA B O 1
ATOM 3757 N N . VAL B 1 226 ? 3.826 -28.375 7.184 1 98.06 226 VAL B N 1
ATOM 3758 C CA . VAL B 1 226 ? 5.266 -28.562 7.312 1 98.06 226 VAL B CA 1
ATOM 3759 C C . VAL B 1 226 ? 5.621 -30.016 6.973 1 98.06 226 VAL B C 1
ATOM 3761 O O . VAL B 1 226 ? 6.57 -30.266 6.23 1 98.06 226 VAL B O 1
ATOM 3764 N N . TRP B 1 227 ? 4.844 -30.922 7.492 1 97.94 227 TRP B N 1
ATOM 3765 C CA . TRP B 1 227 ? 5.156 -32.344 7.254 1 97.94 227 TRP B CA 1
ATOM 3766 C C . TRP B 1 227 ? 4.992 -32.688 5.777 1 97.94 227 TRP B C 1
ATOM 3768 O O . TRP B 1 227 ? 5.77 -33.469 5.23 1 97.94 227 TRP B O 1
ATOM 3778 N N . GLN B 1 228 ? 3.977 -32.156 5.113 1 98.62 228 GLN B N 1
ATOM 3779 C CA . GLN B 1 228 ? 3.803 -32.344 3.678 1 98.62 228 GLN B CA 1
ATOM 3780 C C . GLN B 1 228 ? 4.977 -31.781 2.893 1 98.62 228 GLN B C 1
ATOM 3782 O O . GLN B 1 228 ? 5.41 -32.344 1.896 1 98.62 228 GLN B O 1
ATOM 3787 N N . THR B 1 229 ? 5.398 -30.609 3.336 1 98.69 229 THR B N 1
ATOM 3788 C CA . THR B 1 229 ? 6.527 -29.953 2.689 1 98.69 229 THR B CA 1
ATOM 3789 C C . THR B 1 229 ? 7.789 -30.797 2.812 1 98.69 229 THR B C 1
ATOM 3791 O O . THR B 1 229 ? 8.531 -30.953 1.843 1 98.69 229 THR B O 1
ATOM 3794 N N . GLN B 1 230 ? 8 -31.344 3.936 1 98.44 230 GLN B N 1
ATOM 3795 C CA . GLN B 1 230 ? 9.148 -32.219 4.148 1 98.44 230 GLN B CA 1
ATOM 3796 C C . GLN B 1 230 ? 9.078 -33.438 3.229 1 98.44 230 GLN B C 1
ATOM 3798 O O . GLN B 1 230 ? 10.086 -33.844 2.633 1 98.44 230 GLN B O 1
ATOM 3803 N N . THR B 1 231 ? 7.938 -34 3.195 1 98.75 231 THR B N 1
ATOM 3804 C CA . THR B 1 231 ? 7.738 -35.156 2.322 1 98.75 231 THR B CA 1
ATOM 3805 C C . THR B 1 231 ? 7.988 -34.781 0.865 1 98.75 231 THR B C 1
ATOM 3807 O O . THR B 1 231 ? 8.617 -35.531 0.125 1 98.75 231 THR B O 1
ATOM 3810 N N . ALA B 1 232 ? 7.469 -33.625 0.499 1 98.81 232 ALA B N 1
ATOM 3811 C CA . ALA B 1 232 ? 7.668 -33.125 -0.867 1 98.81 232 ALA B CA 1
ATOM 3812 C C . ALA B 1 232 ? 9.156 -33 -1.188 1 98.81 232 ALA B C 1
ATOM 3814 O O . ALA B 1 232 ? 9.602 -33.375 -2.268 1 98.81 232 ALA B O 1
ATOM 3815 N N . VAL B 1 233 ? 9.914 -32.438 -0.29 1 98.75 233 VAL B N 1
ATOM 3816 C CA . VAL B 1 233 ? 11.352 -32.25 -0.476 1 98.75 233 VAL B CA 1
ATOM 3817 C C . VAL B 1 233 ? 12.047 -33.594 -0.634 1 98.75 233 VAL B C 1
ATOM 3819 O O . VAL B 1 233 ? 12.891 -33.75 -1.517 1 98.75 233 VAL B O 1
ATOM 3822 N N . GLN B 1 234 ? 11.688 -34.5 0.175 1 98.5 234 GLN B N 1
ATOM 3823 C CA . GLN B 1 234 ? 12.281 -35.844 0.11 1 98.5 234 GLN B CA 1
ATOM 3824 C C . GLN B 1 234 ? 12 -36.5 -1.234 1 98.5 234 GLN B C 1
ATOM 3826 O O . GLN B 1 234 ? 12.891 -37.094 -1.84 1 98.5 234 GLN B O 1
ATOM 3831 N N . ARG B 1 235 ? 10.82 -36.406 -1.618 1 98.38 235 ARG B N 1
ATOM 3832 C CA . ARG B 1 235 ? 10.43 -37 -2.885 1 98.38 235 ARG B CA 1
ATOM 3833 C C . ARG B 1 235 ? 11.141 -36.344 -4.059 1 98.38 235 ARG B C 1
ATOM 3835 O O . ARG B 1 235 ? 11.633 -37 -4.961 1 98.38 235 ARG B O 1
ATOM 3842 N N . ARG B 1 236 ? 11.148 -35 -4.008 1 98.38 236 ARG B N 1
ATOM 3843 C CA . ARG B 1 236 ? 11.867 -34.281 -5.035 1 98.38 236 ARG B CA 1
ATOM 3844 C C . ARG B 1 236 ? 13.344 -34.656 -5.051 1 98.38 236 ARG B C 1
ATOM 3846 O O . ARG B 1 236 ? 13.914 -34.906 -6.113 1 98.38 236 ARG B O 1
ATOM 3853 N N . ASP B 1 237 ? 14.023 -34.781 -3.92 1 97.81 237 ASP B N 1
ATOM 3854 C CA . ASP B 1 237 ? 15.445 -35.125 -3.824 1 97.81 237 ASP B CA 1
ATOM 3855 C C . ASP B 1 237 ? 15.734 -36.5 -4.422 1 97.81 237 ASP B C 1
ATOM 3857 O O . ASP B 1 237 ? 16.781 -36.688 -5.023 1 97.81 237 ASP B O 1
ATOM 3861 N N . SER B 1 238 ? 14.789 -37.312 -4.281 1 97.31 238 SER B N 1
ATOM 3862 C CA . SER B 1 238 ? 14.969 -38.688 -4.738 1 97.31 238 SER B CA 1
ATOM 3863 C C . SER B 1 238 ? 14.648 -38.844 -6.223 1 97.31 238 SER B C 1
ATOM 3865 O O . SER B 1 238 ? 15.312 -39.562 -6.945 1 97.31 238 SER B O 1
ATOM 3867 N N . ARG B 1 239 ? 13.719 -38.125 -6.711 1 97 239 ARG B N 1
ATOM 3868 C CA . ARG B 1 239 ? 13.148 -38.406 -8.023 1 97 239 ARG B CA 1
ATOM 3869 C C . ARG B 1 239 ? 13.555 -37.375 -9.047 1 97 239 ARG B C 1
ATOM 3871 O O . ARG B 1 239 ? 13.641 -37.656 -10.242 1 97 239 ARG B O 1
ATOM 3878 N N . ALA B 1 240 ? 13.703 -36.156 -8.625 1 96.81 240 ALA B N 1
ATOM 3879 C CA . ALA B 1 240 ? 13.984 -35.031 -9.523 1 96.81 240 ALA B CA 1
ATOM 3880 C C . ALA B 1 240 ? 14.742 -33.906 -8.805 1 96.81 240 ALA B C 1
ATOM 3882 O O . ALA B 1 240 ? 14.227 -32.812 -8.641 1 96.81 240 ALA B O 1
ATOM 3883 N N . PRO B 1 241 ? 15.969 -34.125 -8.469 1 95.44 241 PRO B N 1
ATOM 3884 C CA . PRO B 1 241 ? 16.719 -33.25 -7.578 1 95.44 241 PRO B CA 1
ATOM 3885 C C . PRO B 1 241 ? 16.953 -31.859 -8.188 1 95.44 241 PRO B C 1
ATOM 3887 O O . PRO B 1 241 ? 17.297 -30.922 -7.469 1 95.44 241 PRO B O 1
ATOM 3890 N N . THR B 1 242 ? 16.734 -31.719 -9.461 1 96.06 242 THR B N 1
ATOM 3891 C CA . THR B 1 242 ? 16.984 -30.438 -10.109 1 96.06 242 THR B CA 1
ATOM 3892 C C . THR B 1 242 ? 15.766 -29.531 -10.031 1 96.06 242 THR B C 1
ATOM 3894 O O . THR B 1 242 ? 15.859 -28.328 -10.289 1 96.06 242 THR B O 1
ATOM 3897 N N . VAL B 1 243 ? 14.586 -30.094 -9.727 1 97.81 243 VAL B N 1
ATOM 3898 C CA . VAL B 1 243 ? 13.352 -29.328 -9.625 1 97.81 243 VAL B CA 1
ATOM 3899 C C . VAL B 1 243 ? 13.383 -28.469 -8.359 1 97.81 243 VAL B C 1
ATOM 3901 O O . VAL B 1 243 ? 13.719 -28.969 -7.277 1 97.81 243 VAL B O 1
ATOM 3904 N N . MET B 1 244 ? 13.133 -27.188 -8.484 1 98.5 244 MET B N 1
ATOM 3905 C CA . MET B 1 244 ? 13.07 -26.312 -7.32 1 98.5 244 MET B CA 1
ATOM 3906 C C . MET B 1 244 ? 11.688 -26.359 -6.676 1 98.5 244 MET B C 1
ATOM 3908 O O . MET B 1 244 ? 10.688 -26.594 -7.359 1 98.5 244 MET B O 1
ATOM 3912 N N . LEU B 1 245 ? 11.625 -26.188 -5.355 1 98.81 245 LEU B N 1
ATOM 3913 C CA . LEU B 1 245 ? 10.375 -26.156 -4.613 1 98.81 245 LEU B CA 1
ATOM 3914 C C . LEU B 1 245 ? 10.172 -24.812 -3.936 1 98.81 245 LEU B C 1
ATOM 3916 O O . LEU B 1 245 ? 11.125 -24.219 -3.42 1 98.81 245 LEU B O 1
ATOM 3920 N N . GLU B 1 246 ? 8.992 -24.359 -4.008 1 98.81 246 GLU B N 1
ATOM 3921 C CA . GLU B 1 246 ? 8.586 -23.094 -3.381 1 98.81 246 GLU B CA 1
ATOM 3922 C C . GLU B 1 246 ? 7.367 -23.297 -2.48 1 98.81 246 GLU B C 1
ATOM 3924 O O . GLU B 1 246 ? 6.34 -23.828 -2.92 1 98.81 246 GLU B O 1
ATOM 3929 N N . SER B 1 247 ? 7.5 -22.938 -1.207 1 98.75 247 SER B N 1
ATOM 3930 C CA . SER B 1 247 ? 6.336 -22.938 -0.327 1 98.75 247 SER B CA 1
ATOM 3931 C C . SER B 1 247 ? 5.566 -21.625 -0.419 1 98.75 247 SER B C 1
ATOM 3933 O O . SER B 1 247 ? 6.172 -20.547 -0.488 1 98.75 247 SER B O 1
ATOM 3935 N N . SER B 1 248 ? 4.281 -21.719 -0.466 1 97.38 248 SER B N 1
ATOM 3936 C CA . SER B 1 248 ? 3.406 -20.547 -0.507 1 97.38 248 SER B CA 1
ATOM 3937 C C . SER B 1 248 ? 2.109 -20.797 0.251 1 97.38 248 SER B C 1
ATOM 3939 O O . SER B 1 248 ? 1.721 -21.953 0.458 1 97.38 248 SER B O 1
ATOM 3941 N N . GLY B 1 249 ? 1.485 -19.719 0.705 1 92.62 249 GLY B N 1
ATOM 3942 C CA . GLY B 1 249 ? 0.193 -19.797 1.366 1 92.62 249 GLY B CA 1
ATOM 3943 C C . GLY B 1 249 ? 0.301 -19.953 2.871 1 92.62 249 GLY B C 1
ATOM 3944 O O . GLY B 1 249 ? 0.888 -20.922 3.355 1 92.62 249 GLY B O 1
ATOM 3945 N N . GLY B 1 250 ? -0.225 -19.016 3.59 1 87.5 250 GLY B N 1
ATOM 3946 C CA . GLY B 1 250 ? -0.351 -19.141 5.035 1 87.5 250 GLY B CA 1
ATOM 3947 C C . GLY B 1 250 ? 0.977 -19.031 5.758 1 87.5 250 GLY B C 1
ATOM 3948 O O . GLY B 1 250 ? 1.102 -19.469 6.902 1 87.5 250 GLY B O 1
ATOM 3949 N N . LEU B 1 251 ? 1.982 -18.641 5.145 1 96 251 LEU B N 1
ATOM 3950 C CA . LEU B 1 251 ? 3.293 -18.5 5.77 1 96 251 LEU B CA 1
ATOM 3951 C C . LEU B 1 251 ? 3.322 -17.281 6.703 1 96 251 LEU B C 1
ATOM 3953 O O . LEU B 1 251 ? 2.609 -16.312 6.48 1 96 251 LEU B O 1
ATOM 3957 N N . SER B 1 252 ? 4.098 -17.406 7.77 1 96.88 252 SER B N 1
ATOM 3958 C CA . SER B 1 252 ? 4.336 -16.312 8.695 1 96.88 252 SER B CA 1
ATOM 3959 C C . SER B 1 252 ? 5.805 -16.234 9.094 1 96.88 252 SER B C 1
ATOM 3961 O O . SER B 1 252 ? 6.562 -17.172 8.883 1 96.88 252 SER B O 1
ATOM 3963 N N . LEU B 1 253 ? 6.137 -15.109 9.578 1 97.5 253 LEU B N 1
ATOM 3964 C CA . LEU B 1 253 ? 7.508 -14.93 10.039 1 97.5 253 LEU B CA 1
ATOM 3965 C C . LEU B 1 253 ? 7.859 -15.961 11.102 1 97.5 253 LEU B C 1
ATOM 3967 O O . LEU B 1 253 ? 8.992 -16.453 11.156 1 97.5 253 LEU B O 1
ATOM 3971 N N . GLN B 1 254 ? 6.918 -16.344 11.875 1 96.88 254 GLN B N 1
ATOM 3972 C CA . GLN B 1 254 ? 7.117 -17.281 12.977 1 96.88 254 GLN B CA 1
ATOM 3973 C C . GLN B 1 254 ? 7.406 -18.688 12.469 1 96.88 254 GLN B C 1
ATOM 3975 O O . GLN B 1 254 ? 8.102 -19.469 13.125 1 96.88 254 GLN B O 1
ATOM 3980 N N . THR B 1 255 ? 6.902 -19 11.297 1 96.62 255 THR B N 1
ATOM 3981 C CA . THR B 1 255 ? 7.062 -20.359 10.789 1 96.62 255 THR B CA 1
ATOM 3982 C C . THR B 1 255 ? 8.102 -20.391 9.672 1 96.62 255 THR B C 1
ATOM 3984 O O . THR B 1 255 ? 8.359 -21.453 9.094 1 96.62 255 THR B O 1
ATOM 3987 N N . ALA B 1 256 ? 8.641 -19.281 9.336 1 98.5 256 ALA B N 1
ATOM 3988 C CA . ALA B 1 256 ? 9.547 -19.156 8.195 1 98.5 256 ALA B CA 1
ATOM 3989 C C . ALA B 1 256 ? 10.719 -20.125 8.312 1 98.5 256 ALA B C 1
ATOM 3991 O O . ALA B 1 256 ? 11.023 -20.859 7.367 1 98.5 256 ALA B O 1
ATOM 3992 N N . ALA B 1 257 ? 11.344 -20.141 9.461 1 98.44 257 ALA B N 1
ATOM 3993 C CA . ALA B 1 257 ? 12.516 -21 9.664 1 98.44 257 ALA B CA 1
ATOM 3994 C C . ALA B 1 257 ? 12.148 -22.469 9.516 1 98.44 257 ALA B C 1
ATOM 3996 O O . ALA B 1 257 ? 12.898 -23.25 8.922 1 98.44 257 ALA B O 1
ATOM 3997 N N . THR B 1 258 ? 11.016 -22.828 10.086 1 98.56 258 THR B N 1
ATOM 3998 C CA . THR B 1 258 ? 10.57 -24.203 10.031 1 98.56 258 THR B CA 1
ATOM 3999 C C . THR B 1 258 ? 10.383 -24.672 8.586 1 98.56 258 THR B C 1
ATOM 4001 O O . THR B 1 258 ? 10.82 -25.75 8.219 1 98.56 258 THR B O 1
ATOM 4004 N N . TYR B 1 259 ? 9.766 -23.875 7.77 1 98.75 259 TYR B N 1
ATOM 4005 C CA . TYR B 1 259 ? 9.578 -24.219 6.359 1 98.75 259 TYR B CA 1
ATOM 4006 C C . TYR B 1 259 ? 10.914 -24.25 5.625 1 98.75 259 TYR B C 1
ATOM 4008 O O . TYR B 1 259 ? 11.164 -25.141 4.82 1 98.75 259 TYR B O 1
ATOM 4016 N N . ALA B 1 260 ? 11.719 -23.266 5.914 1 98.81 260 ALA B N 1
ATOM 4017 C CA . ALA B 1 260 ? 13.023 -23.203 5.258 1 98.81 260 ALA B CA 1
ATOM 4018 C C . ALA B 1 260 ? 13.859 -24.438 5.574 1 98.81 260 ALA B C 1
ATOM 4020 O O . ALA B 1 260 ? 14.578 -24.953 4.711 1 98.81 260 ALA B O 1
ATOM 4021 N N . GLU B 1 261 ? 13.75 -24.938 6.742 1 98.5 261 GLU B N 1
ATOM 4022 C CA . GLU B 1 261 ? 14.547 -26.078 7.215 1 98.5 261 GLU B CA 1
ATOM 4023 C C . GLU B 1 261 ? 14.133 -27.375 6.527 1 98.5 261 GLU B C 1
ATOM 4025 O O . GLU B 1 261 ? 14.859 -28.359 6.559 1 98.5 261 GLU B O 1
ATOM 4030 N N . THR B 1 262 ? 12.922 -27.375 5.98 1 98.5 262 THR B N 1
ATOM 4031 C CA . THR B 1 262 ? 12.5 -28.562 5.258 1 98.5 262 THR B CA 1
ATOM 4032 C C . THR B 1 262 ? 13.375 -28.797 4.027 1 98.5 262 THR B C 1
ATOM 4034 O O . THR B 1 262 ? 13.43 -29.906 3.496 1 98.5 262 THR B O 1
ATOM 4037 N N . GLY B 1 263 ? 13.93 -27.75 3.506 1 98.44 263 GLY B N 1
ATOM 4038 C CA . GLY B 1 263 ? 14.789 -27.875 2.342 1 98.44 263 GLY B CA 1
ATOM 4039 C C . GLY B 1 263 ? 14.188 -27.266 1.085 1 98.44 263 GLY B C 1
ATOM 4040 O O . GLY B 1 263 ? 14.719 -27.453 -0.012 1 98.44 263 GLY B O 1
ATOM 4041 N N . VAL B 1 264 ? 13.086 -26.516 1.206 1 98.69 264 VAL B N 1
ATOM 4042 C CA . VAL B 1 264 ? 12.531 -25.828 0.052 1 98.69 264 VAL B CA 1
ATOM 4043 C C . VAL B 1 264 ? 13.508 -24.75 -0.426 1 98.69 264 VAL B C 1
ATOM 4045 O O . VAL B 1 264 ? 14.367 -24.297 0.334 1 98.69 264 VAL B O 1
ATOM 4048 N N . ASP B 1 265 ? 13.344 -24.359 -1.672 1 98.75 265 ASP B N 1
ATOM 4049 C CA . ASP B 1 265 ? 14.266 -23.391 -2.275 1 98.75 265 ASP B CA 1
ATOM 4050 C C . ASP B 1 265 ? 13.766 -21.969 -2.092 1 98.75 265 ASP B C 1
ATOM 4052 O O . ASP B 1 265 ? 14.562 -21.031 -2.02 1 98.75 265 ASP B O 1
ATOM 4056 N N . TYR B 1 266 ? 12.445 -21.781 -2.062 1 98.81 266 TYR B N 1
ATOM 4057 C CA . TYR B 1 266 ? 11.852 -20.453 -1.944 1 98.81 266 TYR B CA 1
ATOM 4058 C C . TYR B 1 266 ? 10.688 -20.469 -0.955 1 98.81 266 TYR B C 1
ATOM 4060 O O . TYR B 1 266 ? 10 -21.484 -0.809 1 98.81 266 TYR B O 1
ATOM 4068 N N . LEU B 1 267 ? 10.492 -19.406 -0.273 1 98.88 267 LEU B N 1
ATOM 4069 C CA . LEU B 1 267 ? 9.25 -19.047 0.394 1 98.88 267 LEU B CA 1
ATOM 4070 C C . LEU B 1 267 ? 8.617 -17.828 -0.274 1 98.88 267 LEU B C 1
ATOM 4072 O O . LEU B 1 267 ? 9.188 -16.734 -0.253 1 98.88 267 LEU B O 1
ATOM 4076 N N . ALA B 1 268 ? 7.504 -18 -0.925 1 98.5 268 ALA B N 1
ATOM 4077 C CA . ALA B 1 268 ? 6.777 -16.906 -1.549 1 98.5 268 ALA B CA 1
ATOM 4078 C C . ALA B 1 268 ? 5.832 -16.234 -0.554 1 98.5 268 ALA B C 1
ATOM 4080 O O . ALA B 1 268 ? 4.93 -16.875 -0.016 1 98.5 268 ALA B O 1
ATOM 4081 N N . VAL B 1 269 ? 6.055 -14.969 -0.377 1 97.94 269 VAL B N 1
ATOM 4082 C CA . VAL B 1 269 ? 5.32 -14.234 0.648 1 97.94 269 VAL B CA 1
ATOM 4083 C C . VAL B 1 269 ? 4.652 -13.008 0.028 1 97.94 269 VAL B C 1
ATOM 4085 O O . VAL B 1 269 ? 5.297 -11.977 -0.169 1 97.94 269 VAL B O 1
ATOM 4088 N N . GLY B 1 270 ? 3.322 -13.086 -0.185 1 97.06 270 GLY B N 1
ATOM 4089 C CA . GLY B 1 270 ? 2.588 -11.969 -0.752 1 97.06 270 GLY B CA 1
ATOM 4090 C C . GLY B 1 270 ? 2.561 -10.75 0.154 1 97.06 270 GLY B C 1
ATOM 4091 O O . GLY B 1 270 ? 2.547 -9.609 -0.324 1 97.06 270 GLY B O 1
ATOM 4092 N N . ALA B 1 271 ? 2.623 -10.93 1.436 1 97 271 ALA B N 1
ATOM 4093 C CA . ALA B 1 271 ? 2.48 -9.875 2.438 1 97 271 ALA B CA 1
ATOM 4094 C C . ALA B 1 271 ? 3.635 -8.883 2.355 1 97 271 ALA B C 1
ATOM 4096 O O . ALA B 1 271 ? 3.549 -7.777 2.893 1 97 271 ALA B O 1
ATOM 4097 N N . LEU B 1 272 ? 4.695 -9.227 1.655 1 97.69 272 LEU B N 1
ATOM 4098 C CA . LEU B 1 272 ? 5.836 -8.328 1.518 1 97.69 272 LEU B CA 1
ATOM 4099 C C . LEU B 1 272 ? 5.445 -7.062 0.768 1 97.69 272 LEU B C 1
ATOM 4101 O O . LEU B 1 272 ? 6.07 -6.012 0.941 1 97.69 272 LEU B O 1
ATOM 4105 N N . THR B 1 273 ? 4.316 -7.18 -0.102 1 97.06 273 THR B N 1
ATOM 4106 C CA . THR B 1 273 ? 3.967 -6.039 -0.937 1 97.06 273 THR B CA 1
ATOM 4107 C C . THR B 1 273 ? 2.518 -5.625 -0.706 1 97.06 273 THR B C 1
ATOM 4109 O O . THR B 1 273 ? 2.203 -4.434 -0.672 1 97.06 273 THR B O 1
ATOM 4112 N N . HIS B 1 274 ? 1.641 -6.586 -0.453 1 95.19 274 HIS B N 1
ATOM 4113 C CA . HIS B 1 274 ? 0.233 -6.211 -0.37 1 95.19 274 HIS B CA 1
ATOM 4114 C C . HIS B 1 274 ? -0.144 -5.797 1.049 1 95.19 274 HIS B C 1
ATOM 4116 O O . HIS B 1 274 ? -1.191 -5.184 1.263 1 95.19 274 HIS B O 1
ATOM 4122 N N . SER B 1 275 ? 0.565 -6.141 2.051 1 93.94 275 SER B N 1
ATOM 4123 C CA . SER B 1 275 ? 0.307 -5.832 3.453 1 93.94 275 SER B CA 1
ATOM 4124 C C . SER B 1 275 ? 1.554 -5.277 4.137 1 93.94 275 SER B C 1
ATOM 4126 O O . SER B 1 275 ? 2.164 -5.957 4.965 1 93.94 275 SER B O 1
ATOM 4128 N N . VAL B 1 276 ? 1.764 -4.004 3.812 1 91.31 276 VAL B N 1
ATOM 4129 C CA . VAL B 1 276 ? 3.02 -3.375 4.207 1 91.31 276 VAL B CA 1
ATOM 4130 C C . VAL B 1 276 ? 2.76 -2.332 5.289 1 91.31 276 VAL B C 1
ATOM 4132 O O . VAL B 1 276 ? 1.814 -1.547 5.191 1 91.31 276 VAL B O 1
ATOM 4135 N N . ARG B 1 277 ? 3.561 -2.393 6.352 1 96 277 ARG B N 1
ATOM 4136 C CA . ARG B 1 277 ? 3.654 -1.264 7.273 1 96 277 ARG B CA 1
ATOM 4137 C C . ARG B 1 277 ? 4.805 -0.337 6.887 1 96 277 ARG B C 1
ATOM 4139 O O . ARG B 1 277 ? 5.93 -0.792 6.668 1 96 277 ARG B O 1
ATOM 4146 N N . VAL B 1 278 ? 4.59 0.865 6.77 1 97.75 278 VAL B N 1
ATOM 4147 C CA . VAL B 1 278 ? 5.625 1.807 6.359 1 97.75 278 VAL B CA 1
ATOM 4148 C C . VAL B 1 278 ? 6.723 1.865 7.422 1 97.75 278 VAL B C 1
ATOM 4150 O O . VAL B 1 278 ? 6.488 1.534 8.586 1 97.75 278 VAL B O 1
ATOM 4153 N N . LEU B 1 279 ? 7.914 2.186 7 1 98.31 279 LEU B N 1
ATOM 4154 C CA . LEU B 1 279 ? 8.914 2.65 7.953 1 98.31 279 LEU B CA 1
ATOM 4155 C C . LEU B 1 279 ? 8.688 4.113 8.312 1 98.31 279 LEU B C 1
ATOM 4157 O O . LEU B 1 279 ? 8.57 4.965 7.43 1 98.31 279 LEU B O 1
ATOM 4161 N N . ASP B 1 280 ? 8.594 4.387 9.562 1 97.56 280 ASP B N 1
ATOM 4162 C CA . ASP B 1 280 ? 8.289 5.742 10.008 1 97.56 280 ASP B CA 1
ATOM 4163 C C . ASP B 1 280 ? 9.484 6.672 9.812 1 97.56 280 ASP B C 1
ATOM 4165 O O . ASP B 1 280 ? 10.383 6.727 10.656 1 97.56 280 ASP B O 1
ATOM 4169 N N . ILE B 1 281 ? 9.453 7.418 8.742 1 98.19 281 ILE B N 1
ATOM 4170 C CA . ILE B 1 281 ? 10.508 8.359 8.375 1 98.19 281 ILE B CA 1
ATOM 4171 C C . ILE B 1 281 ? 9.938 9.781 8.336 1 98.19 281 ILE B C 1
ATOM 4173 O O . ILE B 1 281 ? 8.859 10.008 7.773 1 98.19 281 ILE B O 1
ATOM 4177 N N . GLY B 1 282 ? 10.594 10.695 8.969 1 97.12 282 GLY B N 1
ATOM 4178 C CA . GLY B 1 282 ? 10.188 12.094 8.969 1 97.12 282 GLY B CA 1
ATOM 4179 C C . GLY B 1 282 ? 11.227 13.016 8.367 1 97.12 282 GLY B C 1
ATOM 4180 O O . GLY B 1 282 ? 12.336 12.578 8.047 1 97.12 282 GLY B O 1
ATOM 4181 N N . LEU B 1 283 ? 10.844 14.188 8.039 1 97.19 283 LEU B N 1
ATOM 4182 C CA . LEU B 1 283 ? 11.734 15.25 7.602 1 97.19 283 LEU B CA 1
ATOM 4183 C C . LEU B 1 283 ? 11.977 16.25 8.727 1 97.19 283 LEU B C 1
ATOM 4185 O O . LEU B 1 283 ? 11.062 16.984 9.125 1 97.19 283 LEU B O 1
ATOM 4189 N N . ASP B 1 284 ? 13.164 16.281 9.234 1 95.81 284 ASP B N 1
ATOM 4190 C CA . ASP B 1 284 ? 13.547 17.188 10.297 1 95.81 284 ASP B CA 1
ATOM 4191 C C . ASP B 1 284 ? 14.312 18.391 9.742 1 95.81 284 ASP B C 1
ATOM 4193 O O . ASP B 1 284 ? 15.273 18.234 8.992 1 95.81 284 ASP B O 1
ATOM 4197 N N . MET B 1 285 ? 13.797 19.547 10.031 1 93.25 285 MET B N 1
ATOM 4198 C CA . MET B 1 285 ? 14.438 20.781 9.594 1 93.25 285 MET B CA 1
ATOM 4199 C C . MET B 1 285 ? 14.93 21.594 10.789 1 93.25 285 MET B C 1
ATOM 4201 O O . MET B 1 285 ? 14.359 21.516 11.875 1 93.25 285 MET B O 1
#

Nearest PDB structures (foldseek):
  1qpn-assembly1_A  TM=9.973E-01  e=7.606E-57  Mycobacterium tuberculosis H37Rv
  7xgn-assembly1_B  TM=9.795E-01  e=2.048E-39  Streptomyces pyridomyceticus
  3paj-assembly1_B  TM=9.331E-01  e=2.255E-33  Vibrio cholerae O1 biovar El Tor str. N16961
  1qap-assembly1_B  TM=9.390E-01  e=9.061E-32  Salmonella enterica subsp. enterica serovar Typhimurium
  3l0g-assembly1_C  TM=9.455E-01  e=1.850E-30  Ehrlichia chaffeensis str. Arkansas

InterPro domains:
  IPR002638 Quinolinate phosphoribosyl transferase, C-terminal [PF01729] (117-284)
  IPR004393 Nicotinate-nucleotide pyrophosphorylase [TIGR00078] (15-285)
  IPR004393 Nicotinate-nucleotide pyrophosphorylase [cd01572] (19-284)
  IPR013785 Aldolase-type TIM barrel [G3DSA:3.20.20.70] (131-275)
  IPR022412 Quinolinate phosphoribosyl transferase, N-terminal [PF02749] (28-115)
  IPR027277 Nicotinate-nucleotide pyrophosphorylase/Putative pyrophosphorylase ModD [PIRSF006250] (8-285)
  IPR027277 Nicotinate-nucleotide pyrophosphorylase/Putative pyrophosphorylase ModD [PTHR32179] (11-284)
  IPR036068 Nicotinate phosphoribosyltransferase-like, C-terminal [SSF51690] (117-285)
  IPR037128 Quinolinate phosphoribosyl transferase, N-terminal domain superfamily [G3DSA:3.90.1170.20] (18-281)

Secondary structure (DSSP, 8-state):
-PPPHHHHHHHHHHHHHHHHHHHTTSS-HHHHHHS-TT-EEEEEEEESS-EE---HHHHHHHHHHHH-TTSEEEEEEPPTT-EE-TT-EEEEEEEEHHHHHHHHHHHHHHHHHHHHHHHHHHHHHHHTTTSS-EEE--S---TTTHHHHHHHHHHTT-B---SSSSSSEEE-HHHHHHHSSHHHHHHHHHHH-TTS-EEEEESSHHHHHHHGGG--SEEEEET--HHHHHHHHHHHHHH-TTSEEEEESS--HHHHHHHHHTT-SEEE-THHHHS-PPP-EEEE-/-PPPHHHHHHHHHHHHHHHHHHHTTSS-HHHHHHS-TT-EEEEEEEESS-EE---HHHHHHHHHHHH-TTSEEEEEEPPTT-EE-TT-EEEEEEEEHHHHHHHHHHHHHHHHHHHHHHHHHHHHHHHTTTSS-EEE--S---TTTHHHHHHHHHHTT-B---SSSSSSEEE-HHHHHHHSSHHHHHHHHHHH-TTS-EEEEESSHHHHHHHGGG--SEEEEET--HHHHHHHHHHHHHH-TTSEEEEESS--HHHHHHHHHTT-SEEE-THHHHS-PPP-EEEE-